Protein AF-A0AAP2GGK7-F1 (afdb_monomer_lite)

Organism: NCBI:txid2782352

Structure (mmCIF, N/CA/C/O backbone):
data_AF-A0AAP2GGK7-F1
#
_entry.id   AF-A0AAP2GGK7-F1
#
loop_
_atom_site.group_PDB
_atom_site.id
_atom_site.type_symbol
_atom_site.label_atom_id
_atom_site.label_alt_id
_atom_site.label_comp_id
_atom_site.label_asym_id
_atom_site.label_entity_id
_atom_site.label_seq_id
_atom_site.pdbx_PDB_ins_code
_atom_site.Cartn_x
_atom_site.Cartn_y
_atom_site.Cartn_z
_atom_site.occupancy
_atom_site.B_iso_or_equiv
_atom_site.auth_seq_id
_atom_site.auth_comp_id
_atom_site.auth_asym_id
_atom_site.auth_atom_id
_atom_site.pdbx_PDB_model_num
ATOM 1 N N . MET A 1 1 ? 57.249 21.581 -39.676 1.00 48.38 1 MET A N 1
ATOM 2 C CA . MET A 1 1 ? 56.566 21.758 -38.377 1.00 48.38 1 MET A CA 1
ATOM 3 C C . MET A 1 1 ? 56.405 23.247 -38.136 1.00 48.38 1 MET A C 1
ATOM 5 O O . MET A 1 1 ? 57.400 23.892 -37.862 1.00 48.38 1 MET A O 1
ATOM 9 N N . ASN A 1 2 ? 55.193 23.777 -38.315 1.00 37.97 2 ASN A N 1
ATOM 10 C CA . ASN A 1 2 ? 54.807 25.142 -37.947 1.00 37.97 2 ASN A CA 1
ATOM 11 C C . ASN A 1 2 ? 53.403 25.049 -37.342 1.00 37.97 2 ASN A C 1
ATOM 13 O O . ASN A 1 2 ? 52.454 24.696 -38.041 1.00 37.97 2 ASN A O 1
ATOM 17 N N . THR A 1 3 ? 53.295 25.295 -36.041 1.00 52.97 3 THR A N 1
ATOM 18 C CA . THR A 1 3 ? 52.049 25.296 -35.271 1.00 52.97 3 THR A CA 1
ATOM 19 C C . THR A 1 3 ? 51.427 26.689 -35.315 1.00 52.97 3 THR A C 1
ATOM 21 O O . THR A 1 3 ? 52.054 27.677 -34.940 1.00 52.97 3 THR A O 1
ATOM 24 N N . ARG A 1 4 ? 50.190 26.764 -35.815 1.00 52.09 4 ARG A N 1
ATOM 25 C CA . ARG A 1 4 ? 49.367 27.974 -35.901 1.00 52.09 4 ARG A CA 1
ATOM 26 C C . ARG A 1 4 ? 48.358 27.947 -34.754 1.00 52.09 4 ARG A C 1
ATOM 28 O O . ARG A 1 4 ? 47.559 27.022 -34.673 1.00 52.09 4 ARG A O 1
ATOM 35 N N . THR A 1 5 ? 48.421 28.947 -33.885 1.00 58.12 5 THR A N 1
ATOM 36 C CA . THR A 1 5 ? 47.517 29.136 -32.744 1.00 58.12 5 THR A CA 1
ATOM 37 C C . THR A 1 5 ? 46.362 30.044 -33.168 1.00 58.12 5 THR A C 1
ATOM 39 O O . THR A 1 5 ? 46.597 31.185 -33.569 1.00 58.12 5 THR A O 1
ATOM 42 N N . GLU A 1 6 ? 45.126 29.550 -33.107 1.00 53.59 6 GLU A N 1
ATOM 43 C CA . GLU A 1 6 ? 43.909 30.345 -33.313 1.00 53.59 6 GLU A CA 1
ATOM 44 C C . GLU A 1 6 ? 43.481 31.022 -32.000 1.00 53.59 6 GLU A C 1
ATOM 46 O O . GLU A 1 6 ? 43.546 30.425 -30.926 1.00 53.59 6 GLU A O 1
ATOM 51 N N . LYS A 1 7 ? 43.084 32.298 -32.085 1.00 57.41 7 LYS A N 1
ATOM 52 C CA . LYS A 1 7 ? 42.500 33.081 -30.984 1.00 57.41 7 LYS A CA 1
ATOM 53 C C . LYS A 1 7 ? 40.972 32.940 -30.998 1.00 57.41 7 LYS A C 1
ATOM 55 O O . LYS A 1 7 ? 40.408 32.903 -32.091 1.00 57.41 7 LYS A O 1
ATOM 60 N N . PRO A 1 8 ? 40.294 32.951 -29.837 1.00 53.72 8 PRO A N 1
ATOM 61 C CA . PRO A 1 8 ? 38.840 32.930 -29.789 1.00 53.72 8 PRO A CA 1
ATOM 62 C C . PRO A 1 8 ? 38.242 34.313 -30.088 1.00 53.72 8 PRO A C 1
ATOM 64 O O . PRO A 1 8 ? 38.804 35.351 -29.739 1.00 53.72 8 PRO A O 1
ATOM 67 N N . GLN A 1 9 ? 37.094 34.283 -30.759 1.00 54.03 9 GLN A N 1
ATOM 68 C CA . GLN A 1 9 ? 36.292 35.417 -31.202 1.00 54.03 9 GLN A CA 1
ATOM 69 C C . GLN A 1 9 ? 35.333 35.853 -30.081 1.00 54.03 9 GLN A C 1
ATOM 71 O O . GLN A 1 9 ? 34.510 35.060 -29.626 1.00 54.03 9 GLN A O 1
ATOM 76 N N . GLU A 1 10 ? 35.435 37.109 -29.640 1.00 41.94 10 GLU A N 1
ATOM 77 C CA . GLU A 1 10 ? 34.455 37.754 -28.757 1.00 41.94 10 GLU A CA 1
ATOM 78 C C . GLU A 1 10 ? 33.160 38.028 -29.531 1.00 41.94 10 GLU A C 1
ATOM 80 O O . GLU A 1 10 ? 33.185 38.598 -30.624 1.00 41.94 10 GLU A O 1
ATOM 85 N N . ASN A 1 11 ? 32.025 37.616 -28.965 1.00 44.66 11 ASN A N 1
ATOM 86 C CA . ASN A 1 11 ? 30.704 37.841 -29.537 1.00 44.66 11 ASN A CA 1
ATOM 87 C C . ASN A 1 11 ? 29.972 38.888 -28.684 1.00 44.66 11 ASN A C 1
ATOM 89 O O . ASN A 1 11 ? 29.585 38.624 -27.545 1.00 44.66 11 ASN A O 1
ATOM 93 N N . THR A 1 12 ? 29.836 40.095 -29.229 1.00 47.12 12 THR A N 1
ATOM 94 C CA . THR A 1 12 ? 29.178 41.242 -28.594 1.00 47.12 12 THR A CA 1
ATOM 95 C C . THR A 1 12 ? 27.679 41.190 -28.873 1.00 47.12 12 THR A C 1
ATOM 97 O O . THR A 1 12 ? 27.234 41.497 -29.978 1.00 47.12 12 THR A O 1
ATOM 100 N N . SER A 1 13 ? 26.884 40.826 -27.869 1.00 47.03 13 SER A N 1
ATOM 101 C CA . SER A 1 13 ? 25.420 40.838 -27.949 1.00 47.03 13 SER A CA 1
ATOM 102 C C . SER A 1 13 ? 24.880 42.255 -27.718 1.00 47.03 13 SER A C 1
ATOM 104 O O . SER A 1 13 ? 24.907 42.761 -26.598 1.00 47.03 13 SER A O 1
ATOM 106 N N . GLN A 1 14 ? 24.381 42.904 -28.773 1.00 38.88 14 GLN A N 1
ATOM 107 C CA . GLN A 1 14 ? 23.590 44.136 -28.682 1.00 38.88 14 GLN A CA 1
ATOM 108 C C . GLN A 1 14 ? 22.158 43.809 -28.227 1.00 38.88 14 GLN A C 1
ATOM 110 O O . GLN A 1 14 ? 21.456 43.048 -28.890 1.00 38.88 14 GLN A O 1
ATOM 115 N N . SER A 1 15 ? 21.700 44.402 -27.119 1.00 38.69 15 SER A N 1
ATOM 116 C CA . SER A 1 15 ? 20.289 44.372 -26.720 1.00 38.69 15 SER A CA 1
ATOM 117 C C . SER A 1 15 ? 19.518 45.474 -27.448 1.00 38.69 15 SER A C 1
ATOM 119 O O . SER A 1 15 ? 19.800 46.658 -27.259 1.00 38.69 15 SER A O 1
ATOM 121 N N . VAL A 1 16 ? 18.528 45.096 -28.253 1.00 37.84 16 VAL A N 1
ATOM 122 C CA . VAL A 1 16 ? 17.563 46.023 -28.855 1.00 37.84 16 VAL A CA 1
ATOM 123 C C . VAL A 1 16 ? 16.345 46.098 -27.936 1.00 37.84 16 VAL A C 1
ATOM 125 O O . VAL A 1 16 ? 15.611 45.123 -27.795 1.00 37.84 16 VAL A O 1
ATOM 128 N N . SER A 1 17 ? 16.134 47.245 -27.292 1.00 36.12 17 SER A N 1
ATOM 129 C CA . SER A 1 17 ? 14.899 47.563 -26.572 1.00 36.12 17 SER A CA 1
ATOM 130 C C . SER A 1 17 ? 13.823 48.006 -27.568 1.00 36.12 17 SER A C 1
ATOM 132 O O . SER A 1 17 ? 14.019 48.966 -28.314 1.00 36.12 17 SER A O 1
ATOM 134 N N . HIS A 1 18 ? 12.684 47.316 -27.593 1.00 36.16 18 HIS A N 1
ATOM 135 C CA . HIS A 1 18 ? 11.463 47.798 -28.238 1.00 36.16 18 HIS A CA 1
ATOM 136 C C . HIS A 1 18 ? 10.520 48.348 -27.169 1.00 36.16 18 HIS A C 1
ATOM 138 O O . HIS A 1 18 ? 9.895 47.588 -26.433 1.00 36.16 18 HIS A O 1
ATOM 144 N N . ASP A 1 19 ? 10.424 49.675 -27.108 1.00 39.72 19 ASP A N 1
ATOM 145 C CA . ASP A 1 19 ? 9.372 50.380 -26.383 1.00 39.72 19 ASP A CA 1
ATOM 146 C C . ASP A 1 19 ? 8.055 50.245 -27.157 1.00 39.72 19 ASP A C 1
ATOM 148 O O . ASP A 1 19 ? 7.877 50.823 -28.231 1.00 39.72 19 ASP A O 1
ATOM 152 N N . ILE A 1 20 ? 7.115 49.477 -26.605 1.00 41.31 20 ILE A N 1
ATOM 153 C CA . ILE A 1 20 ? 5.724 49.436 -27.065 1.00 41.31 20 ILE A CA 1
ATOM 154 C C . ILE A 1 20 ? 4.900 50.300 -26.110 1.00 41.31 20 ILE A C 1
ATOM 156 O O . ILE A 1 20 ? 4.559 49.895 -25.000 1.00 41.31 20 ILE A O 1
ATOM 160 N N . ALA A 1 21 ? 4.576 51.511 -26.561 1.00 42.09 21 ALA A N 1
ATOM 161 C CA . ALA A 1 21 ? 3.638 52.404 -25.898 1.00 42.09 21 ALA A CA 1
ATOM 162 C C . ALA A 1 21 ? 2.208 51.837 -25.980 1.00 42.09 21 ALA A C 1
ATOM 164 O O . ALA A 1 21 ? 1.629 51.723 -27.062 1.00 42.09 21 ALA A O 1
ATOM 165 N N . GLN A 1 22 ? 1.620 51.498 -24.829 1.00 39.00 22 GLN A N 1
ATOM 166 C CA . GLN A 1 22 ? 0.207 51.133 -24.723 1.00 39.00 22 GLN A CA 1
ATOM 167 C C . GLN A 1 22 ? -0.667 52.391 -24.657 1.00 39.00 22 GLN A C 1
ATOM 169 O O . GLN A 1 22 ? -0.681 53.127 -23.672 1.00 39.00 22 GLN A O 1
ATOM 174 N N . HIS A 1 23 ? -1.423 52.615 -25.729 1.00 37.25 23 HIS A N 1
ATOM 175 C CA . HIS A 1 23 ? -2.501 53.594 -25.794 1.00 37.25 23 HIS A CA 1
ATOM 176 C C . HIS A 1 23 ? -3.748 53.047 -25.081 1.00 37.25 23 HIS A C 1
ATOM 178 O O . HIS A 1 23 ? -4.313 52.033 -25.488 1.00 37.25 23 HIS A O 1
ATOM 184 N N . ALA A 1 24 ? -4.208 53.746 -24.043 1.00 46.22 24 ALA A N 1
ATOM 185 C CA . ALA A 1 24 ? -5.475 53.473 -23.376 1.00 46.22 24 ALA A CA 1
ATOM 186 C C . ALA A 1 24 ? -6.670 53.866 -24.267 1.00 46.22 24 ALA A C 1
ATOM 188 O O . ALA A 1 24 ? -6.770 55.007 -24.726 1.00 46.22 24 ALA A O 1
ATOM 189 N N . ARG A 1 25 ? -7.612 52.937 -24.469 1.00 39.88 25 ARG A N 1
ATOM 190 C CA . ARG A 1 25 ? -8.985 53.223 -24.911 1.00 39.88 25 ARG A CA 1
ATOM 191 C C . ARG A 1 25 ? -9.963 52.394 -24.088 1.00 39.88 25 ARG A C 1
ATOM 193 O O . ARG A 1 25 ? -9.798 51.188 -23.954 1.00 39.88 25 ARG A O 1
ATOM 200 N N . GLY A 1 26 ? -10.956 53.080 -23.527 1.00 51.97 26 GLY A N 1
ATOM 201 C CA . GLY A 1 26 ? -12.046 52.483 -22.769 1.00 51.97 26 GLY A CA 1
ATOM 202 C C . GLY A 1 26 ? -13.033 51.718 -23.650 1.00 51.97 26 GLY A C 1
ATOM 203 O O . GLY A 1 26 ? -13.250 52.076 -24.809 1.00 51.97 26 GLY A O 1
ATOM 204 N N . GLY A 1 27 ? -13.639 50.686 -23.063 1.00 44.75 27 GLY A N 1
ATOM 205 C CA . GLY A 1 27 ? -14.733 49.921 -23.653 1.00 44.75 27 GLY A CA 1
ATOM 206 C C . GLY A 1 27 ? -15.055 48.637 -22.878 1.00 44.75 27 GLY A C 1
ATOM 207 O O . GLY A 1 27 ? -14.272 47.700 -22.914 1.00 44.75 27 GLY A O 1
ATOM 208 N N . ASP A 1 28 ? -16.231 48.640 -22.244 1.00 39.59 28 ASP A N 1
ATOM 209 C CA . ASP A 1 28 ? -17.140 47.512 -21.947 1.00 39.59 28 ASP A CA 1
ATOM 210 C C . ASP A 1 28 ? -16.774 46.440 -20.872 1.00 39.59 28 ASP A C 1
ATOM 212 O O . ASP A 1 28 ? -15.864 45.630 -21.065 1.00 39.59 28 ASP A O 1
ATOM 216 N N . PRO A 1 29 ? -17.512 46.350 -19.738 1.00 49.84 29 PRO A N 1
ATOM 217 C CA . PRO A 1 29 ? -17.293 45.345 -18.700 1.00 49.84 29 PRO A CA 1
ATOM 218 C C . PRO A 1 29 ? -18.123 44.073 -18.955 1.00 49.84 29 PRO A C 1
ATOM 220 O O . PRO A 1 29 ? -19.153 43.864 -18.319 1.00 49.84 29 PRO A O 1
ATOM 223 N N . SER A 1 30 ? -17.694 43.184 -19.858 1.00 47.06 30 SER A N 1
ATOM 224 C CA . SER A 1 30 ? -18.300 41.833 -19.920 1.00 47.06 30 SER A CA 1
ATOM 225 C C . SER A 1 30 ? -17.422 40.682 -20.425 1.00 47.06 30 SER A C 1
ATOM 227 O O . SER A 1 30 ? -17.874 39.539 -20.429 1.00 47.06 30 SER A O 1
ATOM 229 N N . LEU A 1 31 ? -16.146 40.905 -20.747 1.00 46.09 31 LEU A N 1
ATOM 230 C CA . LEU A 1 31 ? -15.227 39.820 -21.113 1.00 46.09 31 LEU A CA 1
ATOM 231 C C . LEU A 1 31 ? -14.173 39.626 -20.019 1.00 46.09 31 LEU A C 1
ATOM 233 O O . LEU A 1 31 ? -13.065 40.153 -20.085 1.00 46.09 31 LEU A O 1
ATOM 237 N N . GLN A 1 32 ? -14.536 38.865 -18.982 1.00 49.66 32 GLN A N 1
ATOM 238 C CA . GLN A 1 32 ? -13.560 38.348 -18.024 1.00 49.66 32 GLN A CA 1
ATOM 239 C C . GLN A 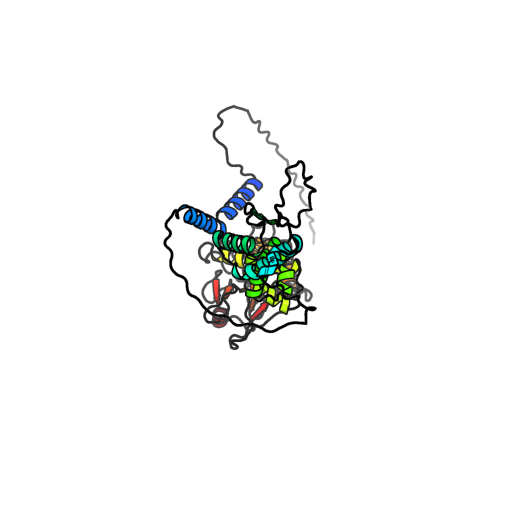1 32 ? -12.735 37.265 -18.720 1.00 49.66 32 GLN A C 1
ATOM 241 O O . GLN A 1 32 ? -13.171 36.121 -18.854 1.00 49.66 32 GLN A O 1
ATOM 246 N N . PHE A 1 33 ? -11.539 37.626 -19.184 1.00 52.88 33 PHE A N 1
ATOM 247 C CA . PHE A 1 33 ? -10.559 36.628 -19.591 1.00 52.88 33 PHE A CA 1
ATOM 248 C C . PHE A 1 33 ? -10.207 35.777 -18.364 1.00 52.88 33 PHE A C 1
ATOM 250 O O . PHE A 1 33 ? -9.889 36.335 -17.310 1.00 52.88 33 PHE A O 1
ATOM 257 N N . PRO A 1 34 ? -10.298 34.439 -18.454 1.00 63.09 34 PRO A N 1
ATOM 258 C CA . PRO A 1 34 ? -9.945 33.585 -17.337 1.00 63.09 34 PRO A CA 1
ATOM 259 C C . PRO A 1 34 ? -8.486 33.827 -16.964 1.00 63.09 34 PRO A C 1
ATOM 261 O O . PRO A 1 34 ? -7.611 33.767 -17.820 1.00 63.09 34 PRO A O 1
ATOM 264 N N . ASP A 1 35 ? -8.237 34.057 -15.678 1.00 64.06 35 ASP A N 1
ATOM 265 C CA . ASP A 1 35 ? -6.888 34.227 -15.148 1.00 64.06 35 ASP A CA 1
ATOM 266 C C . ASP A 1 35 ? -6.008 33.012 -15.512 1.00 64.06 35 ASP A C 1
ATOM 268 O O . ASP A 1 35 ? -6.339 31.877 -15.148 1.00 64.06 35 ASP A O 1
ATOM 272 N N . LEU A 1 36 ? -4.943 33.257 -16.284 1.00 73.62 36 LEU A N 1
ATOM 273 C CA . LEU A 1 36 ? -3.986 32.259 -16.775 1.00 73.62 36 LEU A CA 1
ATOM 274 C C . LEU A 1 36 ? -2.713 32.185 -15.918 1.00 73.62 36 LEU A C 1
ATOM 276 O O . LEU A 1 36 ? -1.764 31.499 -16.298 1.00 73.62 36 LEU A O 1
ATOM 280 N N . HIS A 1 37 ? -2.657 32.867 -14.771 1.00 81.75 37 HIS A N 1
ATOM 281 C CA . HIS A 1 37 ? -1.494 32.760 -13.896 1.00 81.75 37 HIS A CA 1
ATOM 282 C C . HIS A 1 37 ? -1.332 31.304 -13.404 1.00 81.75 37 HIS A C 1
ATOM 284 O O . HIS A 1 37 ? -2.328 30.661 -13.050 1.00 81.75 37 HIS A O 1
ATOM 290 N N . PRO A 1 38 ? -0.097 30.769 -13.324 1.00 53.91 38 PRO A N 1
ATOM 291 C CA . PRO A 1 38 ? 0.157 29.380 -12.922 1.00 53.91 38 PRO A CA 1
ATOM 292 C C . PRO A 1 38 ? -0.517 28.970 -11.601 1.00 53.91 38 PRO A C 1
ATOM 294 O O . PRO A 1 38 ? -1.006 27.848 -11.476 1.00 53.91 38 PRO A O 1
ATOM 297 N N . GLY A 1 39 ? -0.627 29.898 -10.642 1.00 65.31 39 GLY A N 1
ATOM 298 C CA . GLY A 1 39 ? -1.343 29.680 -9.380 1.00 65.31 39 GLY A CA 1
ATOM 299 C C . GLY A 1 39 ? -2.858 29.506 -9.546 1.00 65.31 39 GLY A C 1
ATOM 300 O O . GLY A 1 39 ? -3.441 28.608 -8.940 1.00 65.31 39 GLY A O 1
ATOM 301 N N . ALA A 1 40 ? -3.498 30.291 -10.418 1.00 63.53 40 ALA A N 1
ATOM 302 C CA . ALA A 1 40 ? -4.932 30.185 -10.701 1.00 63.53 40 ALA A CA 1
ATOM 303 C C . ALA A 1 40 ? -5.272 28.890 -11.462 1.00 63.53 40 ALA A C 1
ATOM 305 O O . ALA A 1 40 ? -6.311 28.270 -11.214 1.00 63.53 40 ALA A O 1
ATOM 306 N N . ILE A 1 41 ? -4.371 28.437 -12.342 1.00 61.59 41 ILE A N 1
ATOM 307 C CA . ILE A 1 41 ? -4.482 27.144 -13.034 1.00 61.59 41 ILE A CA 1
ATOM 308 C C . ILE A 1 41 ? -4.349 25.990 -12.031 1.00 61.59 41 ILE A C 1
ATOM 310 O O . ILE A 1 41 ? -5.179 25.077 -12.035 1.00 61.59 41 ILE A O 1
ATOM 314 N N . ALA A 1 42 ? -3.358 26.048 -11.134 1.00 51.00 42 ALA A N 1
ATOM 315 C CA . ALA A 1 42 ? -3.179 25.050 -10.084 1.00 51.00 42 ALA A CA 1
ATOM 316 C C . ALA A 1 42 ? -4.407 24.975 -9.164 1.00 51.00 42 ALA A C 1
ATOM 318 O O . ALA A 1 42 ? -4.930 23.888 -8.929 1.00 51.00 42 ALA A O 1
ATOM 319 N N . GLN A 1 43 ? -4.933 26.117 -8.715 1.00 67.25 43 GLN A N 1
ATOM 320 C CA . GLN A 1 43 ? -6.107 26.171 -7.843 1.00 67.25 43 GLN A CA 1
ATOM 321 C C . GLN A 1 43 ? -7.369 25.610 -8.516 1.00 67.25 43 GLN A C 1
ATOM 323 O O . GLN A 1 43 ? -8.079 24.808 -7.908 1.00 67.25 43 GLN A O 1
ATOM 328 N N . ARG A 1 44 ? -7.631 25.948 -9.788 1.00 75.56 44 ARG A N 1
ATOM 329 C CA . ARG A 1 44 ? -8.756 25.348 -10.534 1.00 75.56 44 ARG A CA 1
ATOM 330 C C . ARG A 1 44 ? -8.595 23.843 -10.691 1.00 75.56 44 ARG A C 1
ATOM 332 O O . ARG A 1 44 ? -9.582 23.120 -10.587 1.00 75.56 44 ARG A O 1
ATOM 339 N N . ARG A 1 45 ? -7.369 23.364 -10.910 1.00 63.03 45 ARG A N 1
ATOM 340 C CA . ARG A 1 45 ? -7.080 21.931 -11.031 1.00 63.03 45 ARG A CA 1
ATOM 341 C C . ARG A 1 45 ? -7.303 21.203 -9.704 1.00 63.03 45 ARG A C 1
ATOM 343 O O . ARG A 1 45 ? -7.957 20.166 -9.702 1.00 63.03 45 ARG A O 1
ATOM 350 N N . TRP A 1 46 ? -6.867 21.779 -8.583 1.00 70.31 46 TRP A N 1
ATOM 351 C CA . TRP A 1 46 ? -7.160 21.271 -7.237 1.00 70.31 46 TRP A CA 1
ATOM 352 C C . TRP A 1 46 ? -8.661 21.201 -6.957 1.00 70.31 46 TRP A C 1
ATOM 354 O O . TRP A 1 46 ? -9.160 20.178 -6.491 1.00 70.31 46 TRP A O 1
ATOM 364 N N . GLN A 1 47 ? -9.401 22.250 -7.307 1.00 61.34 47 GLN A N 1
ATOM 365 C CA . GLN A 1 47 ? -10.844 22.296 -7.089 1.00 61.34 47 GLN A CA 1
ATOM 366 C C . GLN A 1 47 ? -11.603 21.327 -8.009 1.00 61.34 47 GLN A C 1
ATOM 368 O O . GLN A 1 47 ? -12.571 20.702 -7.581 1.00 61.34 47 GLN A O 1
ATOM 373 N N . ALA A 1 48 ? -11.131 21.127 -9.242 1.00 68.50 48 ALA A N 1
ATOM 374 C CA . ALA A 1 48 ? -11.662 20.113 -10.148 1.00 68.50 48 ALA A CA 1
ATOM 375 C C . ALA A 1 48 ? -11.417 18.686 -9.628 1.00 68.50 48 ALA A C 1
ATOM 377 O O . ALA A 1 48 ? -12.336 17.876 -9.690 1.00 68.50 48 ALA A O 1
ATOM 378 N N . MET A 1 49 ? -10.236 18.395 -9.067 1.00 53.81 49 MET A N 1
ATOM 379 C CA . MET A 1 49 ? -9.915 17.091 -8.461 1.00 53.81 49 MET A CA 1
ATOM 380 C C . MET A 1 49 ? -10.735 16.819 -7.193 1.00 53.81 49 MET A C 1
ATOM 382 O O . MET A 1 49 ? -11.275 15.727 -7.022 1.00 53.81 49 MET A O 1
ATOM 386 N N . ALA A 1 50 ? -10.909 17.828 -6.335 1.00 54.28 50 ALA A N 1
ATOM 387 C CA . ALA A 1 50 ? -11.772 17.717 -5.159 1.00 54.28 50 ALA A CA 1
ATOM 388 C C . ALA A 1 50 ? -13.225 17.393 -5.555 1.00 54.28 50 ALA A C 1
ATOM 390 O O . ALA A 1 50 ? -13.853 16.509 -4.969 1.00 54.28 50 ALA A O 1
ATOM 391 N N . ASN A 1 51 ? -13.726 18.046 -6.610 1.00 61.91 51 ASN A N 1
ATOM 392 C CA . ASN A 1 51 ? -15.083 17.853 -7.122 1.00 61.91 51 ASN A CA 1
ATOM 393 C C . ASN A 1 51 ? -15.264 16.566 -7.952 1.00 61.91 51 ASN A C 1
ATOM 395 O O . ASN A 1 51 ? -16.393 16.097 -8.097 1.00 61.91 51 ASN A O 1
ATOM 399 N N . SER A 1 52 ? -14.193 15.997 -8.517 1.00 64.94 52 SER A N 1
ATOM 400 C CA . SER A 1 52 ? -14.253 14.789 -9.353 1.00 64.94 52 SER A CA 1
ATOM 401 C C . SER A 1 52 ? -13.988 13.489 -8.592 1.00 64.94 52 SER A C 1
ATOM 403 O O . SER A 1 52 ? -14.262 12.418 -9.148 1.00 64.94 52 SER A O 1
ATOM 405 N N . SER A 1 53 ? -13.513 13.579 -7.343 1.00 80.81 53 SER A N 1
ATOM 406 C CA . SER A 1 53 ? -13.222 12.425 -6.492 1.00 80.81 53 SER A CA 1
ATOM 407 C C . SER A 1 53 ? -14.437 11.502 -6.326 1.00 80.81 53 SER A C 1
ATOM 409 O O . SER A 1 53 ? -15.584 11.944 -6.192 1.00 80.81 53 SER A O 1
ATOM 411 N N . THR A 1 54 ? -14.185 10.192 -6.322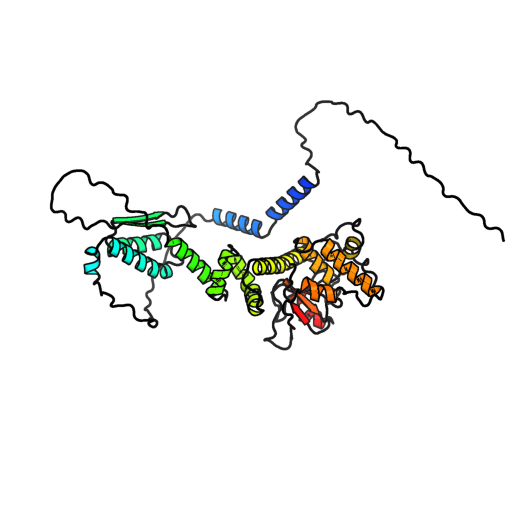 1.00 65.25 54 THR A N 1
ATOM 412 C CA . THR A 1 54 ? -15.208 9.146 -6.147 1.00 65.25 54 THR A CA 1
ATOM 413 C C . THR A 1 54 ? -16.000 9.354 -4.857 1.00 65.25 54 THR A C 1
ATOM 415 O O . THR A 1 54 ? -17.218 9.198 -4.847 1.00 65.25 54 THR A O 1
ATOM 418 N N . HIS A 1 55 ? -15.332 9.834 -3.807 1.00 53.12 55 HIS A N 1
ATOM 419 C CA . HIS A 1 55 ? -15.942 10.173 -2.527 1.00 53.12 55 HIS A CA 1
ATOM 420 C C . HIS A 1 55 ? -16.902 11.376 -2.621 1.00 53.12 55 HIS A C 1
ATOM 422 O O . HIS A 1 55 ? -18.019 11.304 -2.113 1.00 53.12 55 HIS A O 1
ATOM 428 N N . ALA A 1 56 ? -16.546 12.452 -3.339 1.00 59.62 56 ALA A N 1
ATOM 429 C CA . ALA A 1 56 ? -17.451 13.587 -3.570 1.00 59.62 56 ALA A CA 1
ATOM 430 C C . ALA A 1 56 ? -18.679 13.194 -4.411 1.00 59.62 56 ALA A C 1
ATOM 432 O O . ALA A 1 56 ? -19.790 13.666 -4.156 1.00 59.62 56 ALA A O 1
ATOM 433 N N . LYS A 1 57 ? -18.506 12.282 -5.377 1.00 66.81 57 LYS A N 1
ATOM 434 C CA . LYS A 1 57 ? -19.612 11.714 -6.165 1.00 66.81 57 LYS A CA 1
ATOM 435 C C . LYS A 1 57 ? -20.521 10.815 -5.321 1.00 66.81 57 LYS A C 1
ATOM 437 O O . LYS A 1 57 ? -21.736 10.922 -5.448 1.00 66.81 57 LYS A O 1
ATOM 442 N N . GLN A 1 58 ? -19.961 9.992 -4.433 1.00 63.56 58 GLN A N 1
ATOM 443 C CA . GLN A 1 58 ? -20.720 9.158 -3.492 1.00 63.56 58 GLN A CA 1
ATOM 444 C C . GLN A 1 58 ? -21.489 10.002 -2.469 1.00 63.56 58 GLN A C 1
ATOM 446 O O . GLN A 1 58 ? -22.666 9.748 -2.239 1.00 63.56 58 GLN A O 1
ATOM 451 N N . LEU A 1 59 ? -20.877 11.055 -1.919 1.00 61.91 59 LEU A N 1
ATOM 452 C CA . LEU A 1 59 ? -21.541 12.012 -1.025 1.00 61.91 59 LEU A CA 1
ATOM 453 C C . LEU A 1 59 ? -22.677 12.762 -1.722 1.00 61.91 59 LEU A C 1
ATOM 455 O O . LEU A 1 59 ? -23.738 12.955 -1.131 1.00 61.91 59 LEU A O 1
ATOM 459 N N . LYS A 1 60 ? -22.483 13.158 -2.985 1.00 70.62 60 LYS A N 1
ATOM 460 C CA . LYS A 1 60 ? -23.543 13.770 -3.793 1.00 70.62 60 LYS A CA 1
ATOM 461 C C . LYS A 1 60 ? -24.679 12.780 -4.062 1.00 70.62 60 LYS A C 1
ATOM 463 O O . LYS A 1 60 ? -25.829 13.126 -3.828 1.00 70.62 60 LYS A O 1
ATOM 468 N N . ALA A 1 61 ? -24.362 11.542 -4.441 1.00 64.25 61 ALA A N 1
ATOM 469 C CA . ALA A 1 61 ? -25.355 10.490 -4.651 1.00 64.25 61 ALA A CA 1
ATOM 470 C C . ALA A 1 61 ? -26.135 10.161 -3.366 1.00 64.25 61 ALA A C 1
ATOM 472 O O . ALA A 1 61 ? -27.353 10.054 -3.412 1.00 64.25 61 ALA A O 1
ATOM 473 N N . LEU A 1 62 ? -25.466 10.076 -2.211 1.00 60.41 62 LEU A N 1
ATOM 474 C CA . LEU A 1 62 ? -26.108 9.871 -0.907 1.00 60.41 62 LEU A CA 1
ATOM 475 C C . LEU A 1 62 ? -27.003 11.051 -0.515 1.00 60.41 62 LEU A C 1
ATOM 477 O O . LEU A 1 62 ? -28.096 10.838 0.003 1.00 60.41 62 LEU A O 1
ATOM 481 N N . ARG A 1 63 ? -26.575 12.287 -0.796 1.00 62.09 63 ARG A N 1
ATOM 482 C CA . ARG A 1 63 ? -27.384 13.493 -0.575 1.00 62.09 63 ARG A CA 1
ATOM 483 C C . ARG A 1 63 ? -28.628 13.507 -1.463 1.00 62.09 63 ARG A C 1
ATOM 485 O O . ARG A 1 63 ? -29.713 13.815 -0.979 1.00 62.09 63 ARG A O 1
ATOM 492 N N . ASP A 1 64 ? -28.483 13.137 -2.730 1.00 62.75 64 ASP A N 1
ATOM 493 C CA . ASP A 1 64 ? -29.591 13.062 -3.681 1.00 62.75 64 ASP A CA 1
ATOM 494 C C . ASP A 1 64 ? -30.572 11.933 -3.307 1.00 62.75 64 ASP A C 1
ATOM 496 O O . ASP A 1 64 ? -31.783 12.108 -3.426 1.00 62.75 64 ASP A O 1
ATOM 500 N N . LEU A 1 65 ? -30.072 10.819 -2.758 1.00 54.44 65 LEU A N 1
ATOM 501 C CA . LEU A 1 65 ? -30.881 9.689 -2.282 1.00 54.44 65 LEU A CA 1
ATOM 502 C C . LEU A 1 65 ? -31.610 10.000 -0.962 1.00 54.44 65 LEU A C 1
ATOM 504 O O . LEU A 1 65 ? -32.759 9.599 -0.781 1.00 54.44 65 LEU A O 1
ATOM 508 N N . ALA A 1 66 ? -30.976 10.762 -0.065 1.00 52.81 66 ALA A N 1
ATOM 509 C CA . ALA A 1 66 ? -31.585 11.250 1.172 1.00 52.81 66 ALA A CA 1
ATOM 510 C C . ALA A 1 66 ? -32.711 12.263 0.901 1.00 52.81 66 ALA A C 1
ATOM 512 O O . ALA A 1 66 ? -33.739 12.232 1.571 1.00 52.81 66 ALA A O 1
ATOM 513 N N . ASN A 1 67 ? -32.568 13.100 -0.130 1.00 52.75 67 ASN A N 1
ATOM 514 C CA . ASN A 1 67 ? -33.603 14.055 -0.538 1.00 52.75 67 ASN A CA 1
ATOM 515 C C . ASN A 1 67 ? -34.822 13.393 -1.215 1.00 52.75 67 ASN A C 1
ATOM 517 O O . ASN A 1 67 ? -35.864 14.031 -1.341 1.00 52.75 67 ASN A O 1
ATOM 521 N N . GLN A 1 68 ? -34.710 12.133 -1.655 1.00 59.66 68 GLN A N 1
ATOM 522 C CA . GLN A 1 68 ? -35.784 11.407 -2.350 1.00 59.66 68 GLN A CA 1
ATOM 523 C C . GLN A 1 68 ? -36.679 10.563 -1.428 1.00 59.66 68 GLN A C 1
ATOM 525 O O . GLN A 1 68 ? -37.728 10.098 -1.873 1.00 59.66 68 GLN A O 1
ATOM 530 N N . ARG A 1 69 ? -36.319 10.356 -0.154 1.00 46.88 69 ARG A N 1
ATOM 531 C CA . ARG A 1 69 ? -37.110 9.528 0.774 1.00 46.88 69 ARG A CA 1
ATOM 532 C C . ARG A 1 69 ? -37.847 10.371 1.813 1.00 46.88 69 ARG A C 1
ATOM 534 O O . ARG A 1 69 ? -37.391 10.523 2.940 1.00 46.88 69 ARG A O 1
ATOM 541 N N . SER A 1 70 ? -39.042 10.823 1.440 1.00 36.88 70 SER A N 1
ATOM 542 C CA . SER A 1 70 ? -40.065 11.325 2.364 1.00 36.88 70 SER A CA 1
ATOM 543 C C . SER A 1 70 ? -41.213 10.305 2.471 1.00 36.88 70 SER A C 1
ATOM 545 O O . SER A 1 70 ? -41.958 10.125 1.516 1.00 36.88 70 SER A O 1
ATOM 547 N N . PHE A 1 71 ? -41.323 9.673 3.650 1.00 37.59 71 PHE A N 1
ATOM 548 C CA . PHE A 1 71 ? -42.438 8.896 4.245 1.00 37.59 71 PHE A CA 1
ATOM 549 C C . PHE A 1 71 ? -42.996 7.620 3.565 1.00 37.59 71 PHE A C 1
ATOM 551 O O . PHE A 1 71 ? -43.656 7.668 2.536 1.00 37.59 71 PHE A O 1
ATOM 558 N N . SER A 1 72 ? -42.918 6.479 4.269 1.00 31.44 72 SER A N 1
ATOM 559 C CA . SER A 1 72 ? -44.053 5.903 5.029 1.00 31.44 72 SER A CA 1
ATOM 560 C C . SER A 1 72 ? -43.574 4.744 5.924 1.00 31.44 72 SER A C 1
ATOM 562 O O . SER A 1 72 ? -42.691 3.978 5.544 1.00 31.44 72 SER A O 1
ATOM 564 N N . VAL A 1 73 ? -44.119 4.671 7.141 1.00 34.22 73 VAL A N 1
ATOM 565 C CA . VAL A 1 73 ? -43.772 3.715 8.205 1.00 34.22 73 VAL A CA 1
ATOM 566 C C . VAL A 1 73 ? -44.905 2.701 8.356 1.00 34.22 73 VAL A C 1
ATOM 568 O O . VAL A 1 73 ? -46.076 3.077 8.378 1.00 34.22 73 VAL A O 1
ATOM 571 N N . THR A 1 74 ? -44.573 1.422 8.525 1.00 31.39 74 THR A N 1
ATOM 572 C CA . THR A 1 74 ? -45.454 0.425 9.160 1.00 31.39 74 THR A CA 1
ATOM 573 C C . THR A 1 74 ? -44.580 -0.583 9.926 1.00 31.39 74 THR A C 1
ATOM 575 O O . THR A 1 74 ? -43.591 -1.042 9.353 1.00 31.39 74 THR A O 1
ATOM 578 N N . PRO A 1 75 ? -44.875 -0.908 11.201 1.00 42.69 75 PRO A N 1
ATOM 579 C CA . PRO A 1 75 ? -44.014 -1.749 12.037 1.00 42.69 75 PRO A CA 1
ATOM 580 C C . PRO A 1 75 ? -44.429 -3.228 11.993 1.00 42.69 75 PRO A C 1
ATOM 582 O O . PRO A 1 75 ? -45.587 -3.528 11.685 1.00 42.69 75 PRO A O 1
ATOM 585 N N . PRO A 1 76 ? -43.531 -4.156 12.380 1.00 35.69 76 PRO A N 1
ATOM 586 C CA . PRO A 1 76 ? -44.016 -5.225 13.257 1.00 35.69 76 PRO A CA 1
ATOM 587 C C . PRO A 1 76 ? -43.038 -5.754 14.335 1.00 35.69 76 PRO A C 1
ATOM 589 O O . PRO A 1 76 ? -41.857 -5.960 14.089 1.00 35.69 76 PRO A O 1
ATOM 592 N N . VAL A 1 77 ? -43.664 -6.085 15.476 1.00 28.94 77 VAL A N 1
ATOM 593 C CA . VAL A 1 77 ? -43.577 -7.333 16.275 1.00 28.94 77 VAL A CA 1
ATOM 594 C C . VAL A 1 77 ? -42.337 -7.611 17.149 1.00 28.94 77 VAL A C 1
ATOM 596 O O . VAL A 1 77 ? -41.207 -7.722 16.691 1.00 28.94 77 VAL A O 1
ATOM 599 N N . GLN A 1 78 ? -42.631 -7.806 18.443 1.00 33.94 78 GLN A N 1
ATOM 600 C CA . GLN A 1 78 ? -41.758 -8.254 19.533 1.00 33.94 78 GLN A CA 1
ATOM 601 C C . GLN A 1 78 ? -41.478 -9.768 19.482 1.00 33.94 78 GLN A C 1
ATOM 603 O O . GLN A 1 78 ? -42.371 -10.551 19.157 1.00 33.94 78 GLN A O 1
ATOM 608 N N . MET A 1 79 ? -40.284 -10.179 19.926 1.00 31.28 79 MET A N 1
ATOM 609 C CA . MET A 1 79 ? -40.025 -11.518 20.470 1.00 31.28 79 MET A CA 1
ATOM 610 C C . MET A 1 79 ? -39.178 -11.426 21.746 1.00 31.28 79 MET A C 1
ATOM 612 O O . MET A 1 79 ? -38.191 -10.693 21.792 1.00 31.28 79 MET A O 1
ATOM 616 N N . GLU A 1 80 ? -39.599 -12.181 22.763 1.00 36.28 80 GLU A N 1
ATOM 617 C CA . GLU A 1 80 ? -38.880 -12.476 24.006 1.00 36.28 80 GLU A CA 1
ATOM 618 C C . GLU A 1 80 ? -37.746 -13.487 23.779 1.00 36.28 80 GLU A C 1
ATOM 620 O O . GLU A 1 80 ? -37.844 -14.369 22.924 1.00 36.28 80 GLU A O 1
ATOM 625 N N . GLY A 1 81 ? -36.696 -13.402 24.600 1.00 30.61 81 GLY A N 1
ATOM 626 C CA . GLY A 1 81 ? -35.648 -14.415 24.682 1.00 30.61 81 GLY A CA 1
ATOM 627 C C . GLY A 1 81 ? -34.751 -14.225 25.906 1.00 30.61 81 GLY A C 1
ATOM 628 O O . GLY A 1 81 ? -34.159 -13.166 26.092 1.00 30.61 81 GLY A O 1
ATOM 629 N N . GLU A 1 82 ? -34.708 -15.267 26.733 1.00 28.81 82 GLU A N 1
ATOM 630 C CA . GLU A 1 82 ? -34.072 -15.396 28.047 1.00 28.81 82 GLU A CA 1
ATOM 631 C C . GLU A 1 82 ? -32.531 -15.347 28.039 1.00 28.81 82 GLU A C 1
ATOM 633 O O . GLU A 1 82 ? -31.868 -15.435 27.006 1.00 28.81 82 GLU A O 1
ATOM 638 N N . GLY A 1 83 ? -31.965 -15.175 29.238 1.00 30.98 83 GLY A N 1
ATOM 639 C CA . GLY A 1 83 ? -30.579 -14.780 29.475 1.00 30.98 83 GLY A CA 1
ATOM 640 C C . GLY A 1 83 ? -29.576 -15.893 29.785 1.00 30.98 83 GLY A C 1
ATOM 641 O O . GLY A 1 83 ? -29.917 -17.037 30.067 1.00 30.98 83 GLY A O 1
ATOM 642 N N . VAL A 1 84 ? -28.302 -15.487 29.791 1.00 31.17 84 VAL A N 1
ATOM 643 C CA . VAL A 1 84 ? -27.146 -16.255 30.277 1.00 31.17 84 VAL A CA 1
ATOM 644 C C . VAL A 1 84 ? -26.204 -15.294 31.018 1.00 31.17 84 VAL A C 1
ATOM 646 O O . VAL A 1 84 ? -25.844 -14.242 30.489 1.00 31.17 84 VAL A O 1
ATOM 649 N N . SER A 1 85 ? -25.820 -15.640 32.250 1.00 34.31 85 SER A N 1
ATOM 650 C CA . SER A 1 85 ? -24.876 -14.885 33.096 1.00 34.31 85 SER A CA 1
ATOM 651 C C . SER A 1 85 ? -23.412 -15.259 32.830 1.00 34.31 85 SER A C 1
ATOM 653 O O . SER A 1 85 ? -23.128 -16.444 32.647 1.00 34.31 85 SER A O 1
ATOM 655 N N . PRO A 1 86 ? -22.466 -14.304 32.949 1.00 34.44 86 PRO A N 1
ATOM 656 C CA . PRO A 1 86 ? -21.058 -14.611 33.165 1.00 34.44 86 PRO A CA 1
ATOM 657 C C . PRO A 1 86 ? -20.501 -14.148 34.529 1.00 34.44 86 PRO A C 1
ATOM 659 O O . PRO A 1 86 ? -21.008 -13.255 35.203 1.00 34.44 86 PRO A O 1
ATOM 662 N N . THR A 1 87 ? -19.424 -14.849 34.864 1.00 31.73 87 THR A N 1
ATOM 663 C CA . THR A 1 87 ? -18.598 -15.036 36.064 1.00 31.73 87 THR A CA 1
ATOM 664 C C . THR A 1 87 ? -18.078 -13.782 36.792 1.00 31.73 87 THR A C 1
ATOM 666 O O . THR A 1 87 ? -17.712 -12.786 36.174 1.00 31.73 87 THR A O 1
ATOM 669 N N . GLN A 1 88 ? -17.991 -13.886 38.127 1.00 33.28 88 GLN A N 1
ATOM 670 C CA . GLN A 1 88 ? -17.570 -12.853 39.085 1.00 33.28 88 GLN A CA 1
ATOM 671 C C . GLN A 1 88 ? -16.060 -12.546 39.067 1.00 33.28 88 GLN A C 1
ATOM 673 O O . GLN A 1 88 ? -15.224 -13.447 39.132 1.00 33.28 88 GLN A O 1
ATOM 678 N N . GLY A 1 89 ? -15.744 -11.246 39.047 1.00 38.16 89 GLY A N 1
ATOM 679 C CA . GLY A 1 89 ? -14.462 -10.6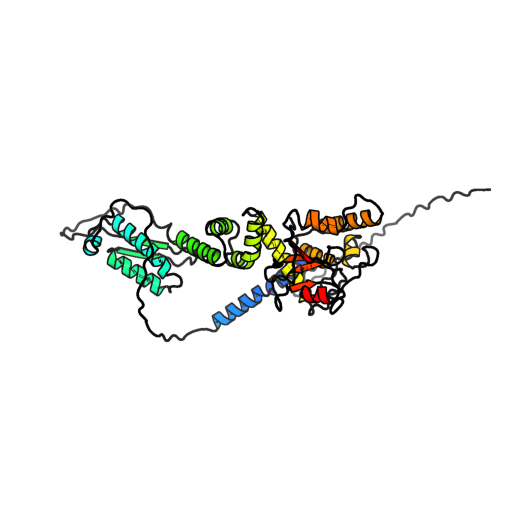60 39.452 1.00 38.16 89 GLY A CA 1
ATOM 680 C C . GLY A 1 89 ? -14.418 -10.329 40.958 1.00 38.16 89 GLY A C 1
ATOM 681 O O . GLY A 1 89 ? -15.319 -10.730 41.692 1.00 38.16 89 GLY A O 1
ATOM 682 N N . PRO A 1 90 ? -13.368 -9.631 41.430 1.00 38.72 90 PRO A N 1
ATOM 683 C CA . PRO A 1 90 ? -12.976 -9.584 42.839 1.00 38.72 90 PRO A CA 1
ATOM 684 C C . PRO A 1 90 ? -13.984 -8.853 43.735 1.00 38.72 90 PRO A C 1
ATOM 686 O O . PRO A 1 90 ? -14.591 -7.865 43.327 1.00 38.72 90 PRO A O 1
ATOM 689 N N . ASP A 1 91 ? -14.102 -9.372 44.958 1.00 37.75 91 ASP A N 1
ATOM 690 C CA . ASP A 1 91 ? -15.136 -9.102 45.961 1.00 37.75 91 ASP A CA 1
ATOM 691 C C . ASP A 1 91 ? -15.273 -7.601 46.307 1.00 37.75 91 ASP A C 1
ATOM 693 O O . ASP A 1 91 ? -14.380 -7.024 46.942 1.00 37.75 91 ASP A O 1
ATOM 697 N N . PRO A 1 92 ? -16.357 -6.931 45.871 1.00 45.44 92 PRO A N 1
ATOM 698 C CA . PRO A 1 92 ? -16.680 -5.593 46.335 1.00 45.44 92 PRO A CA 1
ATOM 699 C C . PRO A 1 92 ? -17.141 -5.685 47.794 1.00 45.44 92 PRO A C 1
ATOM 701 O O . PRO A 1 92 ? -17.916 -6.567 48.153 1.00 45.44 92 PRO A O 1
ATOM 704 N N . GLY A 1 93 ? -16.672 -4.766 48.644 1.00 45.19 93 GLY A N 1
ATOM 705 C CA . GLY A 1 93 ? -17.130 -4.667 50.035 1.00 45.19 93 GLY A CA 1
ATOM 706 C C . GLY A 1 93 ? -18.664 -4.692 50.142 1.00 45.19 93 GLY A C 1
ATOM 707 O O . GLY A 1 93 ? -19.339 -4.371 49.163 1.00 45.19 93 GLY A O 1
ATOM 708 N N . PRO A 1 94 ? -19.216 -5.068 51.311 1.00 45.03 94 PRO A N 1
ATOM 709 C CA . PRO A 1 94 ? -20.598 -5.516 51.464 1.00 45.03 94 PRO A CA 1
ATOM 710 C C . PRO A 1 94 ? -21.572 -4.588 50.738 1.00 45.03 94 PRO A C 1
ATOM 712 O O . PRO A 1 94 ? -21.828 -3.465 51.174 1.00 45.03 94 PRO A O 1
ATOM 715 N N . THR A 1 95 ? -22.089 -5.061 49.604 1.00 55.84 95 THR A N 1
ATOM 716 C CA . THR A 1 95 ? -23.144 -4.381 48.863 1.00 55.84 95 THR A CA 1
ATOM 717 C C . THR A 1 95 ? -24.383 -4.378 49.738 1.00 55.84 95 THR A C 1
ATOM 719 O O . THR A 1 95 ? -24.997 -5.415 49.983 1.00 55.84 95 THR A O 1
ATOM 722 N N . GLU A 1 96 ? -24.719 -3.199 50.248 1.00 74.81 96 GLU A N 1
ATOM 723 C CA . GLU A 1 96 ? -25.992 -2.925 50.892 1.00 74.81 96 GLU A CA 1
ATOM 724 C C . GLU A 1 96 ? -27.095 -3.260 49.874 1.00 74.81 96 GLU A C 1
ATOM 726 O O . GLU A 1 96 ? -27.259 -2.560 48.873 1.00 74.81 96 GLU A O 1
ATOM 731 N N . ASN A 1 97 ? -27.791 -4.384 50.071 1.00 81.75 97 ASN A N 1
ATOM 732 C CA . ASN A 1 97 ? -28.926 -4.778 49.240 1.00 81.75 97 ASN A CA 1
ATOM 733 C C . ASN A 1 97 ? -30.082 -3.823 49.540 1.00 81.75 97 ASN A C 1
ATOM 735 O O . ASN A 1 97 ? -30.892 -4.066 50.432 1.00 81.75 97 ASN A O 1
ATOM 739 N N . ILE A 1 98 ? -30.118 -2.706 48.821 1.00 87.19 98 ILE A N 1
ATOM 740 C CA . ILE A 1 98 ? -31.222 -1.755 48.878 1.00 87.19 98 ILE A CA 1
ATOM 741 C C . ILE A 1 98 ? -32.380 -2.368 48.091 1.00 87.19 98 ILE A C 1
ATOM 743 O O . ILE A 1 98 ? -32.270 -2.570 46.880 1.00 87.19 98 ILE A O 1
ATOM 747 N N . GLU A 1 99 ? -33.485 -2.674 48.768 1.00 90.94 99 GLU A N 1
ATOM 748 C CA . GLU A 1 99 ? -34.694 -3.131 48.089 1.00 90.94 99 GLU A CA 1
ATOM 749 C C . GLU A 1 99 ? -35.266 -2.004 47.214 1.00 90.94 99 GLU A C 1
ATOM 751 O O . GLU A 1 99 ? -35.222 -0.827 47.571 1.00 90.94 99 GLU A O 1
ATOM 756 N N . GLU A 1 100 ? -35.840 -2.350 46.060 1.00 87.56 100 GLU A N 1
ATOM 757 C CA . GLU A 1 100 ? -36.325 -1.368 45.076 1.00 87.56 100 GLU A CA 1
ATOM 758 C C . GLU A 1 100 ? -37.365 -0.394 45.663 1.00 87.56 100 GLU A C 1
ATOM 760 O O . GLU A 1 100 ? -37.394 0.785 45.314 1.00 87.56 100 GLU A O 1
ATOM 765 N N . LYS A 1 101 ? -38.148 -0.856 46.646 1.00 88.88 101 LYS A N 1
ATOM 766 C CA . LYS A 1 101 ? -39.131 -0.049 47.386 1.00 88.88 101 LYS A CA 1
ATOM 767 C C . LYS A 1 101 ? -38.507 1.060 48.248 1.00 88.88 101 LYS A C 1
ATOM 769 O O . LYS A 1 101 ? -39.185 2.036 48.562 1.00 88.88 101 LYS A O 1
ATOM 774 N N . ASP A 1 102 ? -37.237 0.917 48.623 1.00 91.81 102 ASP A N 1
ATOM 775 C CA . ASP A 1 102 ? -36.522 1.861 49.484 1.00 91.81 102 ASP A CA 1
ATOM 776 C C . ASP A 1 102 ? -35.785 2.934 48.674 1.00 91.81 102 ASP A C 1
ATOM 778 O O . ASP A 1 102 ? -35.420 3.980 49.218 1.00 91.81 102 ASP A O 1
ATOM 782 N N . ILE A 1 103 ? -35.623 2.724 47.360 1.00 88.44 103 ILE A N 1
ATOM 783 C CA . ILE A 1 103 ? -34.940 3.654 46.453 1.00 88.44 103 ILE A CA 1
ATOM 784 C C . ILE A 1 103 ? -35.503 5.080 46.553 1.00 88.44 103 ILE A C 1
ATOM 786 O O . ILE A 1 103 ? -34.687 5.990 46.692 1.00 88.44 103 ILE A O 1
ATOM 790 N N . PRO A 1 104 ? -36.831 5.337 46.552 1.00 87.38 104 PRO A N 1
ATOM 791 C CA . PRO A 1 104 ? -37.369 6.699 46.635 1.00 87.38 104 PRO A CA 1
ATOM 792 C C . PRO A 1 104 ? -37.011 7.445 47.930 1.00 87.38 104 PRO A C 1
ATOM 794 O O . PRO A 1 104 ? -36.965 8.677 47.931 1.00 87.38 104 PRO A O 1
ATOM 797 N N . ASN A 1 105 ? -36.729 6.713 49.013 1.00 86.88 105 ASN A N 1
ATOM 798 C CA . ASN A 1 105 ? -36.389 7.273 50.323 1.00 86.88 105 A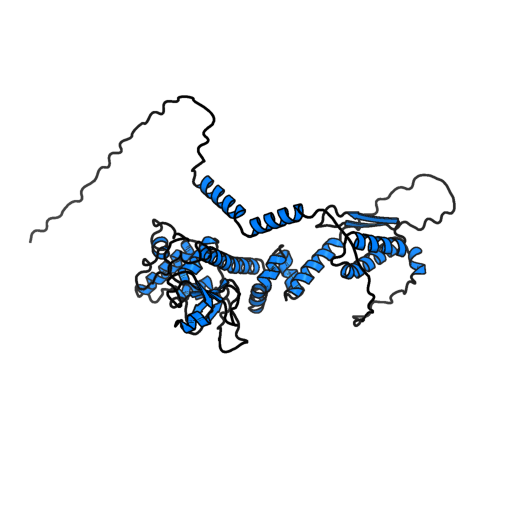SN A CA 1
ATOM 799 C C . ASN A 1 105 ? -34.897 7.609 50.461 1.00 86.88 105 ASN A C 1
ATOM 801 O O . ASN A 1 105 ? -34.488 8.231 51.443 1.00 86.88 105 ASN A O 1
ATOM 805 N N . LEU A 1 106 ? -34.072 7.226 49.483 1.00 87.75 106 LEU A N 1
ATOM 806 C CA . LEU A 1 106 ? -32.652 7.542 49.493 1.00 87.75 106 LEU A CA 1
ATOM 807 C C . LEU A 1 106 ? -32.395 9.046 49.273 1.00 87.75 106 LEU A C 1
ATOM 809 O O . LEU A 1 106 ? -33.148 9.730 48.560 1.00 87.75 106 LEU A O 1
ATOM 813 N N . PRO A 1 107 ? -31.270 9.568 49.799 1.00 87.56 107 PRO A N 1
ATOM 814 C CA . PRO A 1 107 ? -30.818 10.918 49.496 1.00 87.56 107 PRO A CA 1
ATOM 815 C C . PRO A 1 107 ? -30.757 11.173 47.977 1.00 87.56 107 PRO A C 1
ATOM 817 O O . PRO A 1 107 ? -30.328 10.285 47.233 1.00 87.56 107 PRO A O 1
ATOM 820 N N . PRO A 1 108 ? -31.133 12.376 47.495 1.00 80.19 108 PRO A N 1
ATOM 821 C CA . PRO A 1 108 ? -31.153 12.706 46.066 1.00 80.19 108 PRO A CA 1
ATOM 822 C C . PRO A 1 108 ? -29.861 12.363 45.313 1.00 80.19 108 PRO A C 1
ATOM 824 O O . PRO A 1 108 ? -29.924 11.880 44.187 1.00 80.19 108 PRO A O 1
ATOM 827 N N . GLU A 1 109 ? -28.698 12.563 45.936 1.00 77.12 109 GLU A N 1
ATOM 828 C CA . GLU A 1 109 ? -27.403 12.262 45.314 1.00 77.12 109 GLU A CA 1
ATOM 829 C C . GLU A 1 109 ? -27.179 10.756 45.120 1.00 77.12 109 GLU A C 1
ATOM 831 O O . GLU A 1 109 ? -26.759 10.347 44.041 1.00 77.12 109 GLU A O 1
ATOM 836 N N . LYS A 1 110 ? -27.573 9.915 46.089 1.00 82.81 110 LYS A N 1
ATOM 837 C CA . LYS A 1 110 ? -27.479 8.448 45.961 1.00 82.81 110 LYS A CA 1
ATOM 838 C C . LYS A 1 110 ? -28.432 7.932 44.873 1.00 82.81 110 LYS A C 1
ATOM 840 O O . LYS A 1 110 ? -28.060 7.061 44.095 1.00 82.81 110 LYS A O 1
ATOM 845 N N . ARG A 1 111 ? -29.625 8.533 44.730 1.00 85.75 111 ARG A N 1
ATOM 846 C CA . ARG A 1 111 ? -30.566 8.214 43.633 1.00 85.75 111 ARG A CA 1
ATOM 847 C C . ARG A 1 111 ? -30.015 8.594 42.258 1.00 85.75 111 ARG A C 1
ATOM 849 O O . ARG A 1 111 ? -30.127 7.801 41.329 1.00 85.75 111 ARG A O 1
ATOM 856 N N . LYS A 1 112 ? -29.392 9.772 42.123 1.00 78.50 112 LYS A N 1
ATOM 857 C CA . LYS A 1 112 ? -28.727 10.192 40.873 1.00 78.50 112 LYS A CA 1
ATOM 858 C C . LYS A 1 112 ? -27.567 9.270 40.508 1.00 78.50 112 LYS A C 1
ATOM 860 O O . LYS A 1 112 ? -27.442 8.900 39.346 1.00 78.50 112 LYS A O 1
ATOM 865 N N . GLU A 1 113 ? -26.735 8.912 41.482 1.00 80.25 113 GLU A N 1
ATOM 866 C CA . GLU A 1 113 ? -25.598 8.013 41.282 1.00 80.25 113 GLU A CA 1
ATOM 867 C C . GLU A 1 113 ? -26.063 6.632 40.803 1.00 80.25 113 GLU A C 1
ATOM 869 O O . GLU A 1 113 ? -25.585 6.138 39.782 1.00 80.25 113 GLU A O 1
ATOM 874 N N . MET A 1 114 ? -27.059 6.047 41.477 1.00 85.69 114 MET A N 1
ATOM 875 C CA . MET A 1 114 ? -27.634 4.763 41.072 1.00 85.69 114 MET A CA 1
ATOM 876 C C . MET A 1 114 ? -28.278 4.837 39.680 1.00 85.69 114 MET A C 1
ATOM 878 O O . MET A 1 114 ? -28.019 3.963 38.856 1.00 85.69 114 MET A O 1
ATOM 882 N N . ALA A 1 115 ? -29.033 5.900 39.379 1.00 83.69 115 ALA A N 1
ATOM 883 C CA . ALA A 1 115 ? -29.608 6.119 38.051 1.00 83.69 115 ALA A CA 1
ATOM 884 C C . ALA A 1 115 ? -28.536 6.261 36.960 1.00 83.69 115 ALA A C 1
ATOM 886 O O . ALA A 1 115 ? -28.698 5.727 35.866 1.00 83.69 115 ALA A O 1
ATOM 887 N N . GLY A 1 116 ? -27.427 6.949 37.250 1.00 77.50 116 GLY A N 1
ATOM 888 C CA . GLY A 1 116 ? -26.294 7.079 36.335 1.00 77.50 116 GLY A CA 1
ATOM 889 C C . GLY A 1 116 ? -25.592 5.745 36.072 1.00 77.50 116 GLY A C 1
ATOM 890 O O . GLY A 1 116 ? -25.263 5.444 34.925 1.00 77.50 116 GLY A O 1
ATOM 891 N N . ASN A 1 117 ? -25.407 4.924 37.108 1.00 78.94 117 ASN A N 1
ATOM 892 C CA . ASN A 1 117 ? -24.811 3.592 36.988 1.00 78.94 117 ASN A CA 1
ATOM 893 C C . ASN A 1 117 ? -25.715 2.625 36.211 1.00 78.94 117 ASN A C 1
ATOM 895 O O . ASN A 1 117 ? -25.225 1.885 35.358 1.00 78.94 117 ASN A O 1
ATOM 899 N N . GLU A 1 118 ? -27.029 2.659 36.449 1.00 86.69 118 GLU A N 1
ATOM 900 C CA . GLU A 1 118 ? -27.983 1.840 35.698 1.00 86.69 118 GLU A CA 1
ATOM 901 C C . GLU A 1 118 ? -28.095 2.308 34.240 1.00 86.69 118 GLU A C 1
ATOM 903 O O . GLU A 1 118 ? -28.059 1.477 33.337 1.00 86.69 118 GLU A O 1
ATOM 908 N N . LEU A 1 119 ? -28.094 3.623 33.981 1.00 83.12 119 LEU A N 1
ATOM 909 C CA . LEU A 1 119 ? -28.019 4.165 32.621 1.00 83.12 119 LEU A CA 1
ATOM 910 C C . LEU A 1 119 ? -26.751 3.694 31.895 1.00 83.12 119 LEU A C 1
ATOM 912 O O . LEU A 1 119 ? -26.822 3.292 30.737 1.00 83.12 119 LEU A O 1
ATOM 916 N N . LEU A 1 120 ? -25.595 3.705 32.567 1.00 73.25 120 LEU A N 1
ATOM 917 C CA . LEU A 1 120 ? -24.332 3.187 32.025 1.00 73.25 120 LEU A CA 1
ATOM 918 C C . LEU A 1 120 ? -24.392 1.685 31.718 1.00 73.25 120 LEU A C 1
ATOM 920 O O . LEU A 1 120 ? -23.834 1.257 30.709 1.00 73.25 120 LEU A O 1
ATOM 924 N N . ALA A 1 121 ? -25.076 0.893 32.545 1.00 78.88 121 ALA A N 1
ATOM 925 C CA . ALA A 1 121 ? -25.277 -0.534 32.295 1.00 78.88 121 ALA A CA 1
ATOM 926 C C . ALA A 1 121 ? -26.239 -0.782 31.119 1.00 78.88 121 ALA A C 1
ATOM 928 O O . ALA A 1 121 ? -26.014 -1.682 30.306 1.00 78.88 121 ALA A O 1
ATOM 929 N N . SER A 1 122 ? -27.279 0.044 30.994 1.00 80.81 122 SER A N 1
ATOM 930 C CA . SER A 1 122 ? -28.254 -0.007 29.902 1.00 80.81 122 SER A CA 1
ATOM 931 C C . SER A 1 122 ? -27.724 0.562 28.589 1.00 80.81 122 SER A C 1
ATOM 933 O O . SER A 1 122 ? -28.203 0.172 27.530 1.00 80.81 122 SER A O 1
ATOM 935 N N . ILE A 1 123 ? -26.702 1.422 28.613 1.00 70.31 123 ILE A N 1
ATOM 936 C CA . ILE A 1 123 ? -26.108 2.029 27.412 1.00 70.31 123 ILE A CA 1
ATOM 937 C C . ILE A 1 123 ? -25.632 0.978 26.403 1.00 70.31 123 ILE A C 1
ATOM 939 O O . ILE A 1 123 ? -25.790 1.185 25.204 1.00 70.31 123 ILE A O 1
ATOM 943 N N . ASN A 1 124 ? -25.119 -0.166 26.865 1.00 62.34 124 ASN A N 1
ATOM 944 C CA . ASN A 1 124 ? -24.729 -1.259 25.968 1.00 62.34 124 ASN A CA 1
ATOM 945 C C . ASN A 1 124 ? -25.942 -1.900 25.267 1.00 62.34 124 ASN A C 1
ATOM 947 O O . ASN A 1 124 ? -25.813 -2.384 24.150 1.00 62.34 124 ASN A O 1
ATOM 951 N N . LYS A 1 125 ? -27.122 -1.887 25.904 1.00 72.88 125 LYS A N 1
ATOM 952 C CA . LYS A 1 125 ? -28.392 -2.343 25.310 1.00 72.88 125 LYS A CA 1
ATOM 953 C C . LYS A 1 125 ? -29.024 -1.287 24.402 1.00 72.88 125 LYS A C 1
ATOM 955 O O . LYS A 1 125 ? -29.831 -1.628 23.547 1.00 72.88 125 LYS A O 1
ATOM 960 N N . LEU A 1 126 ? -28.661 -0.020 24.597 1.00 65.19 126 LEU A N 1
ATOM 961 C CA . LEU A 1 126 ? -29.105 1.112 23.788 1.00 65.19 126 LEU A CA 1
ATOM 962 C C . LEU A 1 126 ? -28.184 1.393 22.586 1.00 65.19 126 LEU A C 1
ATOM 964 O O . LEU A 1 126 ? -28.360 2.402 21.901 1.00 65.19 126 LEU A O 1
ATOM 968 N N . ASP A 1 127 ? -27.195 0.541 22.300 1.00 52.94 127 ASP A N 1
ATOM 969 C CA . ASP A 1 127 ? -26.359 0.712 21.109 1.00 52.94 127 ASP A CA 1
ATOM 970 C C . ASP A 1 127 ? -27.202 0.516 19.835 1.00 52.94 127 ASP A C 1
ATOM 972 O O . ASP A 1 127 ? -27.792 -0.538 19.612 1.00 52.94 127 ASP A O 1
ATOM 976 N N . GLY A 1 128 ? -27.300 1.566 19.012 1.00 54.34 128 GLY A N 1
ATOM 977 C CA . GLY A 1 128 ? -28.177 1.603 17.833 1.00 54.34 128 GLY A CA 1
ATOM 978 C C . GLY A 1 128 ? -29.652 1.908 18.123 1.00 54.34 128 GLY A C 1
ATOM 979 O O . GLY A 1 128 ? -30.461 1.891 17.196 1.00 54.34 128 GLY A O 1
ATOM 980 N N . ALA A 1 129 ? -30.003 2.208 19.375 1.00 65.62 129 ALA A N 1
ATOM 981 C CA . ALA A 1 129 ? -31.354 2.588 19.763 1.00 65.62 129 ALA A CA 1
ATOM 982 C C . ALA A 1 129 ? -31.783 3.916 19.121 1.00 65.62 129 ALA A C 1
ATOM 984 O O . ALA A 1 129 ? -30.972 4.827 18.923 1.00 65.62 129 ALA A O 1
ATOM 985 N N . THR A 1 130 ? -33.071 4.020 18.798 1.00 72.25 130 THR A N 1
ATOM 986 C CA . THR A 1 130 ? -33.669 5.270 18.326 1.00 72.25 130 THR A CA 1
ATOM 987 C C . THR A 1 130 ? -33.762 6.289 19.464 1.00 72.25 130 THR A C 1
ATOM 989 O O . THR A 1 130 ? -33.604 5.948 20.640 1.00 72.25 130 THR A O 1
ATOM 992 N N . GLU A 1 131 ? -34.022 7.551 19.119 1.00 67.88 131 GLU A N 1
ATOM 993 C CA . GLU A 1 131 ? -34.275 8.609 20.103 1.00 67.88 131 GLU A CA 1
ATOM 994 C C . GLU A 1 131 ? -35.387 8.199 21.080 1.00 67.88 131 GLU A C 1
ATOM 996 O O . GLU A 1 131 ? -35.212 8.335 22.290 1.00 67.88 131 GLU A O 1
ATOM 1001 N N . GLU A 1 132 ? -36.451 7.551 20.589 1.00 74.62 132 GLU A N 1
ATOM 1002 C CA . GLU A 1 132 ? -37.556 7.084 21.433 1.00 74.62 132 GLU A CA 1
ATOM 1003 C C . GLU A 1 132 ? -37.123 6.021 22.452 1.00 74.62 132 GLU A C 1
ATOM 1005 O O . GLU A 1 132 ? -37.623 5.993 23.574 1.00 74.62 132 GLU A O 1
ATOM 1010 N N . ALA A 1 133 ? -36.184 5.142 22.096 1.00 77.06 133 ALA A N 1
ATOM 1011 C CA . ALA A 1 133 ? -35.688 4.114 23.007 1.00 77.06 133 ALA A CA 1
ATOM 1012 C C . ALA A 1 133 ? -34.767 4.698 24.096 1.00 77.06 133 ALA A C 1
ATOM 1014 O O . ALA A 1 133 ? -34.802 4.239 25.241 1.00 77.06 133 ALA A O 1
ATOM 1015 N N . LEU A 1 134 ? -33.999 5.748 23.780 1.00 78.00 134 LEU A N 1
ATOM 1016 C CA . LEU A 1 134 ? -33.255 6.510 24.787 1.00 78.00 134 LEU A CA 1
ATOM 1017 C C . LEU A 1 134 ? -34.207 7.271 25.723 1.00 78.00 134 LEU A C 1
ATOM 1019 O O . LEU A 1 134 ? -34.020 7.246 26.940 1.00 78.00 134 LEU A O 1
ATOM 1023 N N . GLU A 1 135 ? -35.237 7.920 25.177 1.00 80.38 135 GLU A N 1
ATOM 1024 C CA . GLU A 1 135 ? -36.261 8.602 25.973 1.00 80.38 135 GLU A CA 1
ATOM 1025 C C . GLU A 1 135 ? -37.029 7.631 26.876 1.00 80.38 135 GLU A C 1
ATOM 1027 O O . GLU A 1 135 ? -37.253 7.941 28.047 1.00 80.38 135 GLU A O 1
ATOM 1032 N N . ALA A 1 136 ? -37.372 6.440 26.376 1.00 86.00 136 ALA A N 1
ATOM 1033 C CA . ALA A 1 136 ? -38.037 5.396 27.150 1.00 86.00 136 ALA A CA 1
ATOM 1034 C C . ALA A 1 136 ? -37.178 4.920 28.329 1.00 86.00 136 ALA A C 1
ATOM 1036 O O . ALA A 1 136 ? -37.681 4.801 29.448 1.00 86.00 136 ALA A O 1
ATOM 1037 N N . GLU A 1 137 ? -35.875 4.707 28.120 1.00 87.06 137 GLU A N 1
ATOM 1038 C CA . GLU A 1 137 ? -34.980 4.311 29.209 1.00 87.06 137 GLU A CA 1
ATOM 1039 C C . GLU A 1 137 ? -34.810 5.437 30.236 1.00 87.06 137 GLU A C 1
ATOM 1041 O O . GLU A 1 137 ? -34.830 5.197 31.444 1.00 87.06 137 GLU A O 1
ATOM 1046 N N . LEU A 1 138 ? -34.713 6.691 29.789 1.00 84.56 138 LEU A N 1
ATOM 1047 C CA . LEU A 1 138 ? -34.651 7.834 30.697 1.00 84.56 138 LEU A CA 1
ATOM 1048 C C . LEU A 1 138 ? -35.954 8.031 31.475 1.00 84.56 138 LEU A C 1
ATOM 1050 O O . LEU A 1 138 ? -35.897 8.379 32.655 1.00 84.56 138 LEU A O 1
ATOM 1054 N N . ALA A 1 139 ? -37.113 7.777 30.863 1.00 87.56 139 ALA A N 1
ATOM 1055 C CA . ALA A 1 139 ? -38.404 7.782 31.543 1.00 87.56 139 ALA A CA 1
ATOM 1056 C C . ALA A 1 139 ? -38.479 6.672 32.602 1.00 87.56 139 ALA A C 1
ATOM 1058 O O . ALA A 1 139 ? -38.862 6.945 33.741 1.00 87.56 139 ALA A O 1
ATOM 1059 N N . ARG A 1 140 ? -38.015 5.460 32.268 1.00 93.56 140 ARG A N 1
ATOM 1060 C CA . ARG A 1 140 ? -37.928 4.332 33.204 1.00 93.56 140 ARG A CA 1
ATOM 1061 C C . ARG A 1 140 ? -37.042 4.664 34.405 1.00 93.56 140 ARG A C 1
ATOM 1063 O O . ARG A 1 140 ? -37.438 4.442 35.547 1.00 93.56 140 ARG A O 1
ATOM 1070 N N . LEU A 1 141 ? -35.864 5.244 34.170 1.00 89.44 141 LEU A N 1
ATOM 1071 C CA . LEU A 1 141 ? -34.962 5.685 35.239 1.00 89.44 141 LEU A CA 1
ATOM 1072 C C . LEU A 1 141 ? -35.565 6.833 36.056 1.00 89.44 141 LEU A C 1
ATOM 1074 O O . LEU A 1 141 ? -35.410 6.874 37.277 1.00 89.44 141 LEU A O 1
ATOM 1078 N N . LYS A 1 142 ? -36.275 7.760 35.406 1.00 87.25 142 LYS A N 1
ATOM 1079 C CA . LYS A 1 142 ? -36.960 8.863 36.082 1.00 87.25 142 LYS A CA 1
ATOM 1080 C C . LYS A 1 142 ? -37.999 8.349 37.074 1.00 87.25 142 LYS A C 1
ATOM 1082 O O . LYS A 1 142 ? -38.028 8.834 38.203 1.00 87.25 142 LYS A O 1
ATOM 1087 N N . GLU A 1 143 ? -38.808 7.378 36.665 1.00 91.31 143 GLU A N 1
ATOM 1088 C CA . GLU A 1 143 ? -39.809 6.733 37.513 1.00 91.31 143 GLU A CA 1
ATOM 1089 C C . GLU A 1 143 ? -39.149 5.937 38.645 1.00 91.31 143 GLU A C 1
ATOM 1091 O O . GLU A 1 143 ? -39.395 6.225 39.817 1.00 91.31 143 GLU A O 1
ATOM 1096 N N . LYS A 1 144 ? -38.227 5.026 38.307 1.00 92.19 144 LYS A N 1
ATOM 1097 C CA . LYS A 1 144 ? -37.551 4.141 39.268 1.00 92.19 144 LYS A CA 1
ATOM 1098 C C . LYS A 1 144 ? -36.811 4.900 40.374 1.00 92.19 144 LYS A C 1
ATOM 1100 O O . LYS A 1 144 ? -36.860 4.510 41.537 1.00 92.19 144 LYS A O 1
ATOM 1105 N N . TYR A 1 145 ? -36.137 5.997 40.028 1.00 89.06 145 TYR A N 1
ATOM 1106 C CA . TYR A 1 145 ? -35.318 6.769 40.969 1.00 89.06 145 TYR A CA 1
ATOM 1107 C C . TYR A 1 145 ? -35.991 8.056 41.468 1.00 89.06 145 TYR A C 1
ATOM 1109 O O . TYR A 1 145 ? -35.375 8.832 42.206 1.00 89.06 145 TYR A O 1
ATOM 1117 N N . GLY A 1 146 ? -37.246 8.318 41.091 1.00 87.81 146 GLY A N 1
ATOM 1118 C CA . GLY A 1 146 ? -37.966 9.536 41.474 1.00 87.81 146 GLY A CA 1
ATOM 1119 C C . GLY A 1 146 ? -37.227 10.818 41.068 1.00 87.81 146 GLY A C 1
ATOM 1120 O O . GLY A 1 146 ? -37.084 11.746 41.875 1.00 87.81 146 GLY A O 1
ATOM 1121 N N . LEU A 1 147 ? -36.686 10.851 39.847 1.00 84.31 147 LEU A N 1
ATOM 1122 C CA . LEU A 1 147 ? -35.962 12.007 39.320 1.00 84.31 147 LEU A CA 1
ATOM 1123 C C . LEU A 1 147 ? -36.969 13.109 38.944 1.00 84.31 147 LEU A C 1
ATOM 1125 O O . LEU A 1 147 ? -37.963 12.873 38.260 1.00 84.31 147 LEU A O 1
ATOM 1129 N N . SER A 1 148 ? -36.726 14.343 39.381 1.00 76.62 148 SER A N 1
ATOM 1130 C CA . SER A 1 148 ? -37.602 15.485 39.093 1.00 76.62 148 SER A CA 1
ATOM 1131 C C . SER A 1 148 ? -37.511 15.950 37.648 1.00 76.62 148 SER A C 1
ATOM 1133 O O . SER A 1 148 ? -38.500 16.414 37.078 1.00 76.62 148 SER A O 1
ATOM 1135 N N . LYS A 1 149 ? -36.333 15.830 37.039 1.00 77.69 149 LYS A N 1
ATOM 1136 C CA . LYS A 1 149 ? -36.103 16.228 35.655 1.00 77.69 149 LYS A CA 1
ATOM 1137 C C . LYS A 1 149 ? -34.998 15.376 35.054 1.00 77.69 149 LYS A C 1
ATOM 1139 O O . LYS A 1 149 ? -33.976 15.127 35.686 1.00 77.69 149 LYS A O 1
ATOM 1144 N N . THR A 1 150 ? -35.218 14.977 33.817 1.00 68.38 150 THR A N 1
ATOM 1145 C CA . THR A 1 150 ? -34.213 14.421 32.923 1.00 68.38 150 THR A CA 1
ATOM 1146 C C . THR A 1 150 ? -34.169 15.368 31.730 1.00 68.38 150 THR A C 1
ATOM 1148 O O . THR A 1 150 ? -35.208 15.669 31.145 1.00 68.38 150 THR A O 1
ATOM 1151 N N . SER A 1 151 ? -33.011 15.957 31.453 1.00 64.56 151 SER A N 1
ATOM 1152 C CA . SER A 1 151 ? -32.803 16.812 30.279 1.00 64.56 151 SER A CA 1
ATOM 1153 C C . SER A 1 151 ? -31.832 16.092 29.357 1.00 64.56 151 SER A C 1
ATOM 1155 O O . SER A 1 151 ? -30.800 15.610 29.825 1.00 64.56 151 SER A O 1
ATOM 1157 N N . VAL A 1 152 ? -32.209 15.958 28.085 1.00 56.62 152 VAL A N 1
ATOM 1158 C CA . VAL A 1 152 ? -31.345 15.436 27.029 1.00 56.62 152 VAL A CA 1
ATOM 1159 C C . VAL A 1 152 ? -31.165 16.554 26.025 1.00 56.62 152 VAL A C 1
ATOM 1161 O O . VAL A 1 152 ? -32.110 16.941 25.344 1.00 56.62 152 VAL A O 1
ATOM 1164 N N . ASP A 1 153 ? -29.963 17.103 25.961 1.00 58.72 153 ASP A N 1
ATOM 1165 C CA . ASP A 1 153 ? -29.598 18.013 24.886 1.00 58.72 153 ASP A CA 1
ATOM 1166 C C . ASP A 1 153 ? -28.949 17.199 23.766 1.00 58.72 153 ASP A C 1
ATOM 1168 O O . ASP A 1 153 ? -27.834 16.698 23.927 1.00 58.72 153 ASP A O 1
ATOM 1172 N N . ILE A 1 154 ? -29.674 17.035 22.658 1.00 52.94 154 ILE A N 1
ATOM 1173 C CA . ILE A 1 154 ? -29.216 16.365 21.430 1.00 52.94 154 ILE A CA 1
ATOM 1174 C C . ILE A 1 154 ? -28.744 17.350 20.351 1.00 52.94 154 ILE A C 1
ATOM 1176 O O . ILE A 1 154 ? -28.413 16.927 19.243 1.00 52.94 154 ILE A O 1
ATOM 1180 N N . SER A 1 155 ? -28.699 18.655 20.648 1.00 42.91 155 SER A N 1
ATOM 1181 C CA . SER A 1 155 ? -28.328 19.682 19.663 1.00 42.91 155 SER A CA 1
ATOM 1182 C C . SER A 1 155 ? -26.909 19.502 19.109 1.00 42.91 155 SER A C 1
ATOM 1184 O O . SER A 1 155 ? -26.638 19.902 17.976 1.00 42.91 155 SER A O 1
ATOM 1186 N N . ASP A 1 156 ? -26.029 18.833 19.863 1.00 47.31 156 ASP A N 1
ATOM 1187 C CA . ASP A 1 156 ? -24.752 18.330 19.374 1.00 47.31 156 ASP A CA 1
ATOM 1188 C C . ASP A 1 156 ? -24.773 16.790 19.281 1.00 47.31 156 ASP A C 1
ATOM 1190 O O . ASP A 1 156 ? -24.578 16.097 20.288 1.00 47.31 156 ASP A O 1
ATOM 1194 N N . PRO A 1 157 ? -24.895 16.203 18.074 1.00 43.00 157 PRO A N 1
ATOM 1195 C CA . PRO A 1 157 ? -24.829 14.759 17.896 1.00 43.00 157 PRO A CA 1
ATOM 1196 C C . PRO A 1 157 ? -23.455 14.198 18.258 1.00 43.00 157 PRO A C 1
ATOM 1198 O O . PRO A 1 157 ? -23.318 12.977 18.304 1.00 43.00 157 PRO A O 1
ATOM 1201 N N . LYS A 1 158 ? -22.436 15.038 18.532 1.00 38.34 158 LYS A N 1
ATOM 1202 C CA . LYS A 1 158 ? -21.123 14.690 19.098 1.00 38.34 158 LYS A CA 1
ATOM 1203 C C . LYS A 1 158 ? -21.079 14.758 20.633 1.00 38.34 158 LYS A C 1
ATOM 1205 O O . LYS A 1 158 ? -20.306 13.985 21.194 1.00 38.34 158 LYS A O 1
ATOM 1210 N N . ASN A 1 159 ? -21.978 15.480 21.297 1.00 45.53 159 ASN A N 1
ATOM 1211 C CA . ASN A 1 159 ? -22.048 15.606 22.755 1.00 45.53 159 ASN A CA 1
ATOM 1212 C C . ASN A 1 159 ? -23.502 15.666 23.241 1.00 45.53 159 ASN A C 1
ATOM 1214 O O . ASN A 1 159 ? -24.021 16.737 23.533 1.00 45.53 159 ASN A O 1
ATOM 1218 N N . ILE A 1 160 ? -24.136 14.502 23.390 1.00 50.16 160 ILE A N 1
ATOM 1219 C CA . ILE A 1 160 ? -25.435 14.439 24.063 1.00 50.16 160 ILE A CA 1
ATOM 1220 C C . ILE A 1 160 ? -25.206 14.833 25.526 1.00 50.16 160 ILE A C 1
ATOM 1222 O O . ILE A 1 160 ? -24.322 14.275 26.177 1.00 50.16 160 ILE A O 1
ATOM 1226 N N . LYS A 1 161 ? -25.949 15.794 26.065 1.00 56.84 161 LYS A N 1
ATOM 1227 C CA . LYS A 1 161 ? -25.863 16.145 27.489 1.00 56.84 161 LYS A CA 1
ATOM 1228 C C . LYS A 1 161 ? -27.051 15.526 28.205 1.00 56.84 161 LYS A C 1
ATOM 1230 O O . LYS A 1 161 ? -28.179 15.859 27.871 1.00 56.84 161 LYS A O 1
ATOM 1235 N N . ILE A 1 162 ? -26.804 14.636 29.166 1.00 62.09 162 ILE A N 1
ATOM 1236 C CA . ILE A 1 162 ? -27.863 14.058 30.002 1.00 62.09 162 ILE A CA 1
ATOM 1237 C C . ILE A 1 162 ? -27.732 14.643 31.404 1.00 62.09 162 ILE A C 1
ATOM 1239 O O . ILE A 1 162 ? -26.736 14.418 32.091 1.00 62.09 162 ILE A O 1
ATOM 1243 N N . GLU A 1 163 ? -28.733 15.407 31.825 1.00 69.81 163 GLU A N 1
ATOM 1244 C CA . GLU A 1 163 ? -28.803 15.995 33.160 1.00 69.81 163 GLU A CA 1
ATOM 1245 C C . GLU A 1 163 ? -29.893 15.297 33.973 1.00 69.81 163 GLU A C 1
ATOM 1247 O O . GLU A 1 163 ? -31.074 15.350 33.619 1.00 69.81 163 GLU A O 1
ATOM 1252 N N . LEU A 1 164 ? -29.494 14.653 35.073 1.00 71.56 164 LEU A N 1
ATOM 1253 C CA . LEU A 1 164 ? -30.402 13.999 36.012 1.00 71.56 164 LEU A CA 1
ATOM 1254 C C . LEU A 1 164 ? -30.581 14.878 37.252 1.00 71.56 164 LEU A C 1
ATOM 1256 O O . LEU A 1 164 ? -29.629 15.184 37.975 1.00 71.56 164 LEU A O 1
ATOM 1260 N N . TYR A 1 165 ? -31.821 15.258 37.529 1.00 71.69 165 TYR A N 1
ATOM 1261 C CA . TYR A 1 165 ? -32.192 16.017 38.713 1.00 71.69 165 TYR A CA 1
ATOM 1262 C C . TYR A 1 165 ? -33.021 15.126 39.627 1.00 71.69 165 TYR A C 1
ATOM 1264 O O . TYR A 1 165 ? -34.009 14.547 39.194 1.00 71.69 165 TYR A O 1
ATOM 1272 N N . ALA A 1 166 ? -32.652 15.050 40.901 1.00 70.75 166 ALA A N 1
ATOM 1273 C CA . ALA A 1 166 ? -33.479 14.468 41.947 1.00 70.75 166 ALA A CA 1
ATOM 1274 C C . ALA A 1 166 ? -33.836 15.596 42.912 1.00 70.75 166 ALA A C 1
ATOM 1276 O O . ALA A 1 166 ? -32.953 16.323 43.369 1.00 70.75 166 ALA A O 1
ATOM 1277 N N . SER A 1 167 ? -35.125 15.770 43.188 1.00 65.50 167 SER A N 1
ATOM 1278 C CA . SER A 1 167 ? -35.570 16.693 44.235 1.00 65.50 167 SER A CA 1
ATOM 1279 C C . SER A 1 167 ? -35.683 15.935 45.559 1.00 65.50 167 SER A C 1
ATOM 1281 O O . SER A 1 167 ? -35.981 14.735 45.537 1.00 65.50 167 SER A O 1
ATOM 1283 N N . PRO A 1 168 ? -35.421 16.582 46.709 1.00 60.66 168 PRO A N 1
ATOM 1284 C CA . PRO A 1 168 ? -35.756 16.006 48.007 1.00 60.66 168 PRO A CA 1
ATOM 1285 C C . PRO A 1 168 ? -37.227 15.588 48.012 1.00 60.66 168 PRO A C 1
ATOM 1287 O O . PRO A 1 168 ? -38.053 16.283 47.417 1.00 60.66 168 PRO A O 1
ATOM 1290 N N . ALA A 1 169 ? -37.558 14.477 48.672 1.00 52.31 169 ALA A N 1
ATOM 1291 C CA . ALA A 1 169 ? -38.951 14.130 48.912 1.00 52.31 169 ALA A CA 1
ATOM 1292 C C . ALA A 1 169 ? -39.593 15.291 49.683 1.00 52.31 169 ALA A C 1
ATOM 1294 O O . ALA A 1 169 ? -39.265 15.543 50.843 1.00 52.31 169 ALA A O 1
ATOM 1295 N N . LEU A 1 170 ? -40.451 16.054 49.008 1.00 46.31 170 LEU A N 1
ATOM 1296 C CA . LEU A 1 170 ? -41.254 17.092 49.634 1.00 46.31 170 LEU A CA 1
ATOM 1297 C C . LEU A 1 170 ? -42.264 16.370 50.528 1.00 46.31 170 LEU A C 1
ATOM 1299 O O . LEU A 1 170 ? -43.326 15.954 50.074 1.00 46.31 170 LEU A O 1
ATOM 1303 N N . ILE A 1 171 ? -41.915 16.183 51.801 1.00 42.56 171 ILE A N 1
ATOM 1304 C CA . ILE A 1 171 ? -42.897 15.861 52.833 1.00 42.56 171 ILE A CA 1
ATOM 1305 C C . ILE A 1 171 ? -43.763 17.114 52.952 1.00 42.56 171 ILE A C 1
ATOM 1307 O O . ILE A 1 171 ? -43.374 18.093 53.587 1.00 42.56 171 ILE A O 1
ATOM 1311 N N . ILE A 1 172 ? -44.911 17.120 52.272 1.00 39.16 172 ILE A N 1
ATOM 1312 C CA . ILE A 1 172 ? -45.900 18.197 52.362 1.00 39.16 172 ILE A CA 1
ATOM 1313 C C . ILE A 1 172 ? -46.599 18.064 53.724 1.00 39.16 172 ILE A C 1
ATOM 1315 O O . ILE A 1 172 ? -47.724 17.591 53.837 1.00 39.16 172 ILE A O 1
ATOM 1319 N N . GLY A 1 173 ? -45.893 18.459 54.782 1.00 39.75 173 GLY A N 1
ATOM 1320 C CA . GLY A 1 173 ? -46.490 18.977 56.005 1.00 39.75 173 GLY A CA 1
ATOM 1321 C C . GLY A 1 173 ? -46.633 20.479 55.808 1.00 39.75 173 GLY A C 1
ATOM 1322 O O . GLY A 1 173 ? -45.632 21.180 55.689 1.00 39.75 173 GLY A O 1
ATOM 1323 N N . GLY A 1 174 ? -47.869 20.949 55.651 1.00 41.16 174 GLY A N 1
ATOM 1324 C CA . GLY A 1 174 ? -48.159 22.308 55.207 1.00 41.16 174 GLY A CA 1
ATOM 1325 C C . GLY A 1 174 ? -47.464 23.387 56.034 1.00 41.16 174 GLY A C 1
ATOM 1326 O O . GLY A 1 174 ? -47.596 23.397 57.248 1.00 41.16 174 GLY A O 1
ATOM 1327 N N . ILE A 1 175 ? -46.784 24.306 55.347 1.00 36.75 175 ILE A N 1
ATOM 1328 C CA . ILE A 1 175 ? -46.646 25.728 55.684 1.00 36.75 175 ILE A CA 1
ATOM 1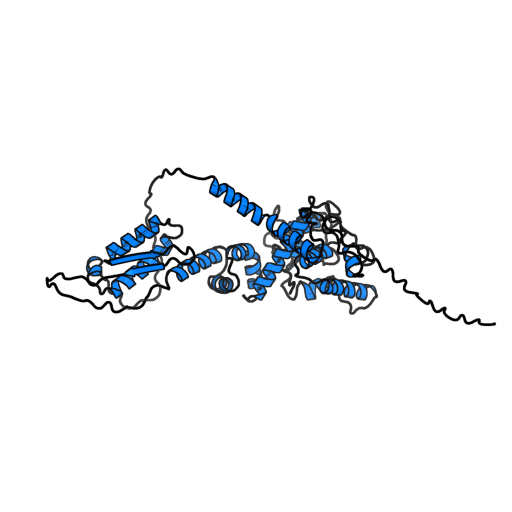329 C C . ILE A 1 175 ? -46.271 26.457 54.384 1.00 36.75 175 ILE A C 1
ATOM 1331 O O . ILE A 1 175 ? -45.268 26.166 53.734 1.00 36.75 175 ILE A O 1
ATOM 1335 N N . LEU A 1 176 ? -47.123 27.407 54.003 1.00 40.12 176 LEU A N 1
ATOM 1336 C CA . LEU A 1 176 ? -46.817 28.499 53.085 1.00 40.12 176 LEU A CA 1
ATOM 1337 C C . LEU A 1 176 ? -45.783 29.410 53.759 1.00 40.12 176 LEU A C 1
ATOM 1339 O O . LEU A 1 176 ? -46.133 30.010 54.766 1.00 40.12 176 LEU A O 1
ATOM 1343 N N . LEU A 1 177 ? -44.573 29.559 53.208 1.00 36.53 177 LEU A N 1
ATOM 1344 C CA . LEU A 1 177 ? -43.903 30.864 53.073 1.00 36.53 177 LEU A CA 1
ATOM 1345 C C . LEU A 1 177 ? -42.552 30.757 52.337 1.00 36.53 177 LEU A C 1
ATOM 1347 O O . LEU A 1 177 ? -41.640 30.068 52.774 1.00 36.53 177 LEU A O 1
ATOM 1351 N N . GLY A 1 178 ? -42.445 31.518 51.246 1.00 38.72 178 GLY A N 1
ATOM 1352 C CA . GLY A 1 178 ? -41.391 32.516 51.040 1.00 38.72 178 GLY A CA 1
ATOM 1353 C C . GLY A 1 178 ? -39.922 32.080 51.005 1.00 38.72 178 GLY A C 1
ATOM 1354 O O . GLY A 1 178 ? -39.274 31.989 52.036 1.00 38.72 178 GLY A O 1
ATOM 1355 N N . VAL A 1 179 ? -39.379 32.071 49.780 1.00 41.47 179 VAL A N 1
ATOM 1356 C CA . VAL A 1 179 ? -37.954 32.256 49.435 1.00 41.47 179 VAL A CA 1
ATOM 1357 C C . VAL A 1 179 ? -37.036 31.077 49.780 1.00 41.47 179 VAL A C 1
ATOM 1359 O O . VAL A 1 179 ? -36.320 31.074 50.776 1.00 41.47 179 VAL A O 1
ATOM 1362 N N . VAL A 1 180 ? -36.968 30.109 48.860 1.00 32.59 180 VAL A N 1
ATOM 1363 C CA . VAL A 1 180 ? -35.839 29.172 48.790 1.00 32.59 180 VAL A CA 1
ATOM 1364 C C . VAL A 1 180 ? -34.776 29.764 47.872 1.00 32.59 180 VAL A C 1
ATOM 1366 O O . VAL A 1 180 ? -34.962 29.912 46.664 1.00 32.59 180 VAL A O 1
ATOM 1369 N N . LEU A 1 181 ? -33.657 30.116 48.491 1.00 32.69 181 LEU A N 1
ATOM 1370 C CA . LEU A 1 181 ? -32.397 30.473 47.863 1.00 32.69 181 LEU A CA 1
ATOM 1371 C C . LEU A 1 181 ? -31.930 29.283 47.001 1.00 32.69 181 LEU A C 1
ATOM 1373 O O . LEU A 1 181 ? -31.587 28.228 47.534 1.00 32.69 181 LEU A O 1
ATOM 1377 N N . ILE A 1 182 ? -31.940 29.423 45.671 1.00 36.09 182 ILE A N 1
ATOM 1378 C CA . ILE A 1 182 ? -31.341 28.437 44.759 1.00 36.09 182 ILE A CA 1
ATOM 1379 C C . ILE A 1 182 ? -29.822 28.587 44.881 1.00 36.09 182 ILE A C 1
ATOM 1381 O O . ILE A 1 182 ? -29.190 29.357 44.162 1.00 36.09 182 ILE A O 1
ATOM 1385 N N . VAL A 1 183 ? -29.233 27.881 45.844 1.00 35.44 183 VAL A N 1
ATOM 1386 C CA . VAL A 1 183 ? -27.788 27.657 45.886 1.00 35.44 183 VAL A CA 1
ATOM 1387 C C . VAL A 1 183 ? -27.452 26.783 44.681 1.00 35.44 183 VAL A C 1
ATOM 1389 O O . VAL A 1 183 ? -27.907 25.644 44.585 1.00 35.44 183 VAL A O 1
ATOM 1392 N N . GLY A 1 184 ? -26.703 27.346 43.733 1.00 40.78 184 GLY A N 1
ATOM 1393 C CA . GLY A 1 184 ? -26.201 26.640 42.561 1.00 40.78 184 GLY A CA 1
ATOM 1394 C C . GLY A 1 184 ? -25.299 25.483 42.977 1.00 40.78 184 GLY A C 1
ATOM 1395 O O . GLY A 1 184 ? -24.107 25.669 43.205 1.00 40.78 184 GLY A O 1
ATOM 1396 N N . ILE A 1 185 ? -25.872 24.285 43.080 1.00 43.56 185 ILE A N 1
ATOM 1397 C CA . ILE A 1 185 ? -25.111 23.044 43.185 1.00 43.56 185 ILE A CA 1
ATOM 1398 C C . ILE A 1 185 ? -24.542 22.758 41.797 1.00 43.56 185 ILE A C 1
ATOM 1400 O O . ILE A 1 185 ? -25.273 22.641 40.812 1.00 43.56 185 ILE A O 1
ATOM 1404 N N . GLY A 1 186 ? -23.212 22.736 41.752 1.00 39.22 186 GLY A N 1
ATOM 1405 C CA . GLY A 1 186 ? -22.392 22.621 40.560 1.00 39.22 186 GLY A CA 1
ATOM 1406 C C . GLY A 1 186 ? -22.782 21.460 39.649 1.00 39.22 186 GLY A C 1
ATOM 1407 O O . GLY A 1 186 ? -23.141 20.364 40.072 1.00 39.22 186 GLY A O 1
ATOM 1408 N N . VAL A 1 187 ? -22.678 21.756 38.362 1.00 43.78 187 VAL A N 1
ATOM 1409 C CA . VAL A 1 187 ? -22.942 20.904 37.208 1.00 43.78 187 VAL A CA 1
ATOM 1410 C C . VAL A 1 187 ? -22.062 19.645 37.246 1.00 43.78 187 VAL A C 1
ATOM 1412 O O . VAL A 1 187 ? -20.922 19.664 36.795 1.00 43.78 187 VAL A O 1
ATOM 1415 N N . ALA A 1 188 ? -22.604 18.520 37.715 1.00 45.56 188 ALA A N 1
ATOM 1416 C CA . ALA A 1 188 ? -22.031 17.180 37.528 1.00 45.56 188 ALA A CA 1
ATOM 1417 C C . ALA A 1 188 ? -22.482 16.562 36.181 1.00 45.56 188 ALA A C 1
ATOM 1419 O O . ALA A 1 188 ? -22.934 15.424 36.119 1.00 45.56 188 ALA A O 1
ATOM 1420 N N . GLY A 1 189 ? -22.434 17.342 35.095 1.00 48.31 189 GLY A N 1
ATOM 1421 C CA . GLY A 1 189 ? -23.117 17.028 33.829 1.00 48.31 189 GLY A CA 1
ATOM 1422 C C . GLY A 1 189 ? -22.230 16.661 32.633 1.00 48.31 189 GLY A C 1
ATOM 1423 O O . GLY A 1 189 ? -22.706 16.774 31.510 1.00 48.31 189 GLY A O 1
ATOM 1424 N N . TYR A 1 190 ? -20.953 16.290 32.807 1.00 47.97 190 TYR A N 1
ATOM 1425 C CA . TYR A 1 190 ? -19.994 16.319 31.680 1.00 47.97 190 TYR A CA 1
ATOM 1426 C C . TYR A 1 190 ? -19.256 15.008 31.323 1.00 47.97 190 TYR A C 1
ATOM 1428 O O . TYR A 1 190 ? -18.481 14.995 30.372 1.00 47.97 190 TYR A O 1
ATOM 1436 N N . PHE A 1 191 ? -19.487 13.877 32.001 1.00 48.25 191 PHE A N 1
ATOM 1437 C CA . PHE A 1 191 ? -18.604 12.701 31.827 1.00 48.25 191 PHE A CA 1
ATOM 1438 C C . PHE A 1 191 ? -19.214 11.461 31.152 1.00 48.25 191 PHE A C 1
ATOM 1440 O O . PHE A 1 191 ? -18.461 10.615 30.670 1.00 48.25 191 PHE A O 1
ATOM 1447 N N . ILE A 1 192 ? -20.542 11.348 31.033 1.00 52.94 192 ILE A N 1
ATOM 1448 C CA . ILE A 1 192 ? -21.174 10.105 30.546 1.00 52.94 192 ILE A CA 1
ATOM 1449 C C . ILE A 1 192 ? -21.025 9.949 29.021 1.00 52.94 192 ILE A C 1
ATOM 1451 O O . ILE A 1 192 ? -20.535 8.927 28.548 1.00 52.94 192 ILE A O 1
ATOM 1455 N N . CYS A 1 193 ? -21.336 10.971 28.222 1.00 53.50 193 CYS A N 1
ATOM 1456 C CA . CYS A 1 193 ? -21.421 10.805 26.763 1.00 53.50 193 CYS A CA 1
ATOM 1457 C C . CYS A 1 193 ? -20.071 10.724 26.044 1.00 53.50 193 CYS A C 1
ATOM 1459 O O . CYS A 1 193 ? -19.937 9.981 25.067 1.00 53.50 193 CYS A O 1
ATOM 1461 N N . LYS A 1 194 ? -19.039 11.402 26.565 1.00 59.06 194 LYS A N 1
ATOM 1462 C CA . LYS A 1 194 ? -17.664 11.226 26.074 1.00 59.06 194 LYS A CA 1
ATOM 1463 C C . LYS A 1 194 ? -17.210 9.772 26.248 1.00 59.06 194 LYS A C 1
ATOM 1465 O O . LYS A 1 194 ? -16.548 9.238 25.362 1.00 59.06 194 LYS A O 1
ATOM 1470 N N . ARG A 1 195 ? -17.634 9.117 27.336 1.00 65.38 195 ARG A N 1
ATOM 1471 C CA . ARG A 1 195 ? -17.331 7.710 27.623 1.00 65.38 195 ARG A CA 1
ATOM 1472 C C . ARG A 1 195 ? -18.082 6.750 26.697 1.00 65.38 195 ARG A C 1
ATOM 1474 O O . ARG A 1 195 ? -17.458 5.826 26.196 1.00 65.38 195 ARG A O 1
ATOM 1481 N N . VAL A 1 196 ? -19.363 6.993 26.390 1.00 69.44 196 VAL A N 1
ATOM 1482 C CA . VAL A 1 196 ? -20.138 6.140 25.456 1.00 69.44 196 VAL A CA 1
ATOM 1483 C C . VAL A 1 196 ? -19.529 6.139 24.059 1.00 69.44 196 VAL A C 1
ATOM 1485 O O . VAL A 1 196 ? -19.318 5.084 23.467 1.00 69.44 196 VAL A O 1
ATOM 1488 N N . LYS A 1 197 ? -19.198 7.320 23.531 1.00 76.06 197 LYS A N 1
ATOM 1489 C CA . LYS A 1 197 ? -18.603 7.427 22.193 1.00 76.06 197 LYS A CA 1
ATOM 1490 C C . LYS A 1 197 ? -17.237 6.803 22.143 1.00 76.06 197 LYS A C 1
ATOM 1492 O O . LYS A 1 197 ? -16.971 6.038 21.230 1.00 76.06 197 LYS A O 1
ATOM 1497 N N . TYR A 1 198 ? -16.409 7.103 23.136 1.00 80.25 198 TYR A N 1
ATOM 1498 C CA . TYR A 1 198 ? -15.111 6.473 23.272 1.00 80.25 198 TYR A CA 1
ATOM 1499 C C . TYR A 1 198 ? -15.246 4.948 23.272 1.00 80.25 198 TYR A C 1
ATOM 1501 O O . TYR A 1 198 ? -14.681 4.305 22.397 1.00 80.25 198 TYR A O 1
ATOM 1509 N N . ASN A 1 199 ? -16.099 4.380 24.131 1.00 81.75 199 ASN A N 1
ATOM 1510 C CA . ASN A 1 199 ? -16.339 2.938 24.186 1.00 81.75 199 ASN A CA 1
ATOM 1511 C C . ASN A 1 199 ? -16.829 2.369 22.848 1.00 81.75 199 ASN A C 1
ATOM 1513 O O . ASN A 1 199 ? -16.362 1.311 22.447 1.00 81.75 199 ASN A O 1
ATOM 1517 N N . ARG A 1 200 ? -17.711 3.071 22.123 1.00 84.94 200 ARG A N 1
ATOM 1518 C CA . ARG A 1 200 ? -18.180 2.640 20.797 1.00 84.94 200 ARG A CA 1
ATOM 1519 C C . ARG A 1 200 ? -17.056 2.639 19.763 1.00 84.94 200 ARG A C 1
ATOM 1521 O O . ARG A 1 200 ? -16.945 1.704 18.980 1.00 84.94 200 ARG A O 1
ATOM 1528 N N . LEU A 1 201 ? -16.216 3.672 19.752 1.00 90.06 201 LEU A N 1
ATOM 1529 C CA . LEU A 1 201 ? -15.067 3.747 18.848 1.00 90.06 201 LEU A CA 1
ATOM 1530 C C . LEU A 1 201 ? -14.042 2.654 19.174 1.00 90.06 201 LEU A C 1
ATOM 1532 O O . LEU A 1 201 ? -13.590 1.967 18.263 1.00 90.06 201 LEU A O 1
ATOM 1536 N N . ILE A 1 202 ? -13.754 2.434 20.460 1.00 92.88 202 ILE A N 1
ATOM 1537 C CA . ILE A 1 202 ? -12.899 1.336 20.918 1.00 92.88 202 ILE A CA 1
ATOM 1538 C C . ILE A 1 202 ? -13.495 -0.014 20.519 1.00 92.88 202 ILE A C 1
ATOM 1540 O O . ILE A 1 202 ? -12.786 -0.804 19.912 1.00 92.88 202 ILE A O 1
ATOM 1544 N N . ALA A 1 203 ? -14.789 -0.254 20.747 1.00 91.25 203 ALA A N 1
ATOM 1545 C CA . ALA A 1 203 ? -15.460 -1.501 20.379 1.00 91.25 203 ALA A CA 1
ATOM 1546 C C . ALA A 1 203 ? -15.369 -1.789 18.871 1.00 91.25 203 ALA A C 1
ATOM 1548 O O . ALA A 1 203 ? -15.065 -2.912 18.462 1.00 91.25 203 ALA A O 1
ATOM 1549 N N . ARG A 1 204 ? -15.571 -0.764 18.031 1.00 94.94 204 ARG A N 1
ATOM 1550 C CA . ARG A 1 204 ? -15.423 -0.881 16.572 1.00 94.94 204 ARG A CA 1
ATOM 1551 C C . ARG A 1 204 ? -13.993 -1.230 16.166 1.00 94.94 204 ARG A C 1
ATOM 1553 O O . ARG A 1 204 ? -13.804 -2.103 15.326 1.00 94.94 204 ARG A O 1
ATOM 1560 N N . LEU A 1 205 ? -12.998 -0.583 16.773 1.00 95.44 205 LEU A N 1
ATOM 1561 C CA . LEU A 1 205 ? -11.588 -0.895 16.535 1.00 95.44 205 LEU A CA 1
ATOM 1562 C C . LEU A 1 205 ? -11.250 -2.313 17.018 1.00 95.44 205 LEU A C 1
ATOM 1564 O O . LEU A 1 205 ? -10.642 -3.083 16.282 1.00 95.44 205 LEU A O 1
ATOM 1568 N N . THR A 1 206 ? -11.709 -2.720 18.199 1.00 96.06 206 THR A N 1
ATOM 1569 C CA . THR A 1 206 ? -11.483 -4.090 18.677 1.00 96.06 206 THR A CA 1
ATOM 1570 C C . THR A 1 206 ? -12.144 -5.133 17.780 1.00 96.06 206 THR A C 1
ATOM 1572 O O . THR A 1 206 ? -11.560 -6.182 17.527 1.00 96.06 206 THR A O 1
ATOM 1575 N N . GLY A 1 207 ? -13.311 -4.820 17.204 1.00 94.88 207 GLY A N 1
ATOM 1576 C CA . GLY A 1 207 ? -13.959 -5.655 16.190 1.00 94.88 207 GLY A CA 1
ATOM 1577 C C . GLY A 1 207 ? -13.161 -5.779 14.885 1.00 94.88 207 GLY A C 1
ATOM 1578 O O . GLY A 1 207 ? -13.327 -6.761 14.169 1.00 94.88 207 GLY A O 1
ATOM 1579 N N . ALA A 1 208 ? -12.264 -4.831 14.596 1.00 96.12 208 ALA A N 1
ATOM 1580 C CA . ALA A 1 208 ? -11.329 -4.883 13.471 1.00 96.12 208 ALA A CA 1
ATOM 1581 C C . ALA A 1 208 ? -10.003 -5.604 13.802 1.00 96.12 208 ALA A C 1
ATOM 1583 O O . ALA A 1 208 ? -9.092 -5.618 12.977 1.00 96.12 208 ALA A O 1
ATOM 1584 N N . GLY A 1 209 ? -9.881 -6.202 14.994 1.00 97.25 209 GLY A N 1
ATOM 1585 C CA . GLY A 1 209 ? -8.725 -7.006 15.405 1.00 97.25 209 GLY A CA 1
ATOM 1586 C C . GLY A 1 209 ? -7.710 -6.288 16.298 1.00 97.25 209 GLY A C 1
ATOM 1587 O O . GLY A 1 209 ? -6.747 -6.915 16.734 1.00 97.25 209 GLY A O 1
ATOM 1588 N N . TYR A 1 210 ? -7.911 -5.005 16.612 1.00 97.00 210 TYR A N 1
ATOM 1589 C CA . TYR A 1 210 ? -7.071 -4.304 17.587 1.00 97.00 210 TYR A CA 1
ATOM 1590 C C . TYR A 1 210 ? -7.305 -4.835 19.007 1.00 97.00 210 TYR A C 1
ATOM 1592 O O . TYR A 1 210 ? -8.437 -5.097 19.411 1.00 97.00 210 TYR A O 1
ATOM 1600 N N . THR A 1 211 ? -6.256 -4.929 19.824 1.00 97.50 211 THR A N 1
ATOM 1601 C CA . THR A 1 211 ? -6.454 -5.052 21.275 1.00 97.50 211 THR A CA 1
ATOM 1602 C C . THR A 1 211 ? -7.022 -3.743 21.823 1.00 97.50 211 THR A C 1
ATOM 1604 O O . THR A 1 211 ? -6.840 -2.681 21.222 1.00 97.50 211 THR A O 1
ATOM 1607 N N . GLN A 1 212 ? -7.679 -3.782 22.986 1.00 95.69 212 GLN A N 1
ATOM 1608 C CA . GLN A 1 212 ? -8.187 -2.558 23.610 1.00 95.69 212 GLN A CA 1
ATOM 1609 C C . GLN A 1 212 ? -7.072 -1.510 23.767 1.00 95.69 212 GLN A C 1
ATOM 1611 O O . GLN A 1 212 ? -7.234 -0.385 23.313 1.00 95.69 212 GLN A O 1
ATOM 1616 N N . GLY A 1 213 ? -5.902 -1.891 24.292 1.00 95.94 213 GLY A N 1
ATOM 1617 C CA . GLY A 1 213 ? -4.773 -0.966 24.445 1.00 95.94 213 GLY A CA 1
ATOM 1618 C C . GLY A 1 213 ? -4.271 -0.374 23.119 1.00 95.94 213 GLY A C 1
ATOM 1619 O O . GLY A 1 213 ? -3.913 0.800 23.069 1.00 95.94 213 GLY A O 1
ATOM 1620 N N . GLN A 1 214 ? -4.293 -1.145 22.025 1.00 97.75 214 GLN A N 1
ATOM 1621 C CA . GLN A 1 214 ? -3.958 -0.631 20.691 1.00 97.75 214 GLN A CA 1
ATOM 1622 C C . GLN A 1 214 ? -5.000 0.381 20.202 1.00 97.75 214 GLN A C 1
ATOM 1624 O O . GLN A 1 214 ? -4.633 1.456 19.733 1.00 97.75 214 GLN A O 1
ATOM 1629 N N . ALA A 1 215 ? -6.291 0.068 20.341 1.00 95.88 215 ALA A N 1
ATOM 1630 C CA . ALA A 1 215 ? -7.379 0.960 19.951 1.00 95.88 215 ALA A CA 1
ATOM 1631 C C . ALA A 1 215 ? -7.326 2.293 20.719 1.00 95.88 215 ALA A C 1
ATOM 1633 O O . ALA A 1 215 ? -7.455 3.363 20.121 1.00 95.88 215 ALA A O 1
ATOM 1634 N N . GLU A 1 216 ? -7.075 2.233 22.029 1.00 94.69 216 GLU A N 1
ATOM 1635 C CA . GLU A 1 216 ? -6.937 3.406 22.896 1.00 94.69 216 GLU A CA 1
ATOM 1636 C C . GLU A 1 216 ? -5.705 4.252 22.536 1.00 94.69 216 GLU A C 1
ATOM 1638 O O . GLU A 1 216 ? -5.772 5.479 22.592 1.00 94.69 216 GLU A O 1
ATOM 1643 N N . ALA A 1 217 ? -4.606 3.624 22.105 1.00 95.88 217 ALA A N 1
ATOM 1644 C CA . ALA A 1 217 ? -3.404 4.321 21.646 1.00 95.88 217 ALA A CA 1
ATOM 1645 C C . ALA A 1 217 ? -3.555 4.941 20.243 1.00 95.88 217 ALA A C 1
ATOM 1647 O O . ALA A 1 217 ? -2.989 6.000 19.975 1.00 95.88 217 ALA A O 1
ATOM 1648 N N . LEU A 1 218 ? -4.317 4.309 19.343 1.00 96.31 218 LEU A N 1
ATOM 1649 C CA . LEU A 1 218 ? -4.514 4.775 17.965 1.00 96.31 218 LEU A CA 1
ATOM 1650 C C . LEU A 1 218 ? -5.498 5.945 17.867 1.00 96.31 218 LEU A C 1
ATOM 1652 O O . LEU A 1 218 ? -5.285 6.865 17.076 1.00 96.31 218 LEU A O 1
ATOM 1656 N N . LEU A 1 219 ? -6.565 5.936 18.668 1.00 94.19 219 LEU A N 1
ATOM 1657 C CA . LEU A 1 219 ? -7.651 6.911 18.554 1.00 94.19 219 LEU A CA 1
ATOM 1658 C C . LEU A 1 219 ? -7.206 8.385 18.728 1.00 94.19 219 LEU A C 1
ATOM 1660 O O . LEU A 1 219 ? -7.696 9.242 17.990 1.00 94.19 219 LEU A O 1
ATOM 1664 N N . PRO A 1 220 ? -6.266 8.730 19.633 1.00 95.19 220 PRO A N 1
ATOM 1665 C CA . PRO A 1 220 ? -5.718 10.085 19.720 1.00 95.19 220 PRO A CA 1
ATOM 1666 C C . PRO A 1 220 ? -4.824 10.473 18.534 1.00 95.19 220 PRO A C 1
ATOM 1668 O O . PRO A 1 220 ? -4.680 11.659 18.246 1.00 95.19 220 PRO A O 1
ATOM 1671 N N . LEU A 1 221 ? -4.210 9.494 17.860 1.00 95.69 221 LEU A N 1
ATOM 1672 C CA . LEU A 1 221 ? -3.300 9.716 16.730 1.00 95.69 221 LEU A CA 1
ATOM 1673 C C . LEU A 1 221 ? -4.059 9.930 15.418 1.00 95.69 221 LEU A C 1
ATOM 1675 O O . LEU A 1 221 ? -3.557 10.604 14.516 1.00 95.69 221 LEU A O 1
ATOM 1679 N N . HIS A 1 222 ? -5.265 9.369 15.305 1.00 95.06 222 HIS A N 1
ATOM 1680 C CA . HIS A 1 222 ? -6.102 9.510 14.126 1.00 95.06 222 HIS A CA 1
ATOM 1681 C C . HIS A 1 222 ? -7.593 9.502 14.484 1.00 95.06 222 HIS A C 1
ATOM 1683 O O . HIS A 1 222 ? -8.132 8.531 15.006 1.00 95.06 222 HIS A O 1
ATOM 1689 N N . ASN A 1 223 ? -8.276 10.603 14.169 1.00 90.44 223 ASN A N 1
ATOM 1690 C CA . ASN A 1 223 ? -9.671 10.829 14.549 1.00 90.44 223 ASN A CA 1
ATOM 1691 C C . ASN A 1 223 ? -10.702 10.183 13.604 1.00 90.44 223 ASN A C 1
ATOM 1693 O O . ASN A 1 223 ? -11.900 10.276 13.882 1.00 90.44 223 ASN A O 1
ATOM 1697 N N . ASN A 1 224 ? -10.271 9.552 12.506 1.00 95.62 224 ASN A N 1
ATOM 1698 C CA . ASN A 1 224 ? -11.150 8.832 11.590 1.00 95.62 224 ASN A CA 1
ATOM 1699 C C . ASN A 1 224 ? -11.068 7.320 11.851 1.00 95.62 224 ASN A C 1
ATOM 1701 O O . ASN A 1 224 ? -10.151 6.631 11.411 1.00 95.62 224 ASN A O 1
ATOM 1705 N N . VAL A 1 225 ? -12.051 6.798 12.587 1.00 94.88 225 VAL A N 1
ATOM 1706 C CA . VAL A 1 225 ? -12.112 5.370 12.938 1.00 94.88 225 VAL A CA 1
ATOM 1707 C C . VAL A 1 225 ? -12.345 4.482 11.720 1.00 94.88 225 VAL A C 1
ATOM 1709 O O . VAL A 1 225 ? -11.862 3.357 11.708 1.00 94.88 225 VAL A O 1
ATOM 1712 N N . ASP A 1 226 ? -13.020 4.974 10.682 1.00 96.31 226 ASP A N 1
ATOM 1713 C CA . ASP A 1 226 ? -13.268 4.176 9.480 1.00 96.31 226 ASP A CA 1
ATOM 1714 C C . ASP A 1 226 ? -11.969 3.961 8.686 1.00 96.31 226 ASP A C 1
ATOM 1716 O O . ASP A 1 226 ? -11.719 2.852 8.218 1.00 96.31 226 ASP A O 1
ATOM 1720 N N . GLU A 1 227 ? -11.093 4.974 8.627 1.00 96.69 227 GLU A N 1
ATOM 1721 C CA . GLU A 1 227 ? -9.726 4.836 8.096 1.00 96.69 227 GLU A CA 1
ATOM 1722 C C . GLU A 1 227 ? -8.902 3.844 8.934 1.00 96.69 227 GLU A C 1
ATOM 1724 O O . GLU A 1 227 ? -8.288 2.939 8.375 1.00 96.69 227 GLU A O 1
ATOM 1729 N N . LEU A 1 228 ? -8.938 3.937 10.272 1.00 97.19 228 LEU A N 1
ATOM 1730 C CA . LEU A 1 228 ? -8.233 2.981 11.142 1.00 97.19 228 LEU A CA 1
ATOM 1731 C C . LEU A 1 228 ? -8.715 1.537 10.957 1.00 97.19 228 LEU A C 1
ATOM 1733 O O . LEU A 1 228 ? -7.905 0.614 11.023 1.00 97.19 228 LEU A O 1
ATOM 1737 N N . ILE A 1 229 ? -10.016 1.329 10.743 1.00 97.12 229 ILE A N 1
ATOM 1738 C CA . ILE A 1 229 ? -10.581 0.006 10.452 1.00 97.12 229 ILE A CA 1
ATOM 1739 C C . ILE A 1 229 ? -10.102 -0.473 9.080 1.00 97.12 229 ILE A C 1
ATOM 1741 O O . ILE A 1 229 ? -9.623 -1.598 8.965 1.00 97.12 229 ILE A O 1
ATOM 1745 N N . ALA A 1 230 ? -10.174 0.379 8.055 1.00 96.62 230 ALA A N 1
ATOM 1746 C CA . ALA A 1 230 ? -9.719 0.039 6.708 1.00 96.62 230 ALA A CA 1
ATOM 1747 C C . ALA A 1 230 ? -8.217 -0.298 6.666 1.00 96.62 230 ALA A C 1
ATOM 1749 O O . ALA A 1 230 ? -7.790 -1.159 5.899 1.00 96.62 230 ALA A O 1
ATOM 1750 N N . TRP A 1 231 ? -7.414 0.349 7.510 1.00 97.94 231 TRP A N 1
ATOM 1751 C CA . TRP A 1 231 ? -5.973 0.125 7.613 1.00 97.94 231 TRP A CA 1
ATOM 1752 C C . TRP A 1 231 ? -5.573 -0.955 8.623 1.00 97.94 231 TRP A C 1
ATOM 1754 O O . TRP A 1 231 ? -4.377 -1.218 8.769 1.00 97.94 231 TRP A O 1
ATOM 1764 N N . ALA A 1 232 ? -6.530 -1.597 9.303 1.00 97.88 232 ALA A N 1
ATOM 1765 C CA . ALA A 1 232 ? -6.246 -2.560 10.365 1.00 97.88 232 ALA A CA 1
ATOM 1766 C C . ALA A 1 232 ? -5.268 -3.669 9.965 1.00 97.88 232 ALA A C 1
ATOM 1768 O O . ALA A 1 232 ? -4.314 -3.878 10.715 1.00 97.88 232 ALA A O 1
ATOM 1769 N N . PRO A 1 233 ? -5.374 -4.305 8.780 1.00 97.88 233 PRO A N 1
ATOM 1770 C CA . PRO A 1 233 ? -4.397 -5.313 8.373 1.00 97.88 233 PRO A CA 1
ATOM 1771 C C . PRO A 1 233 ? -2.956 -4.778 8.346 1.00 97.88 233 PRO A C 1
ATOM 1773 O O . PRO A 1 233 ? -2.034 -5.447 8.810 1.00 97.88 233 PRO A O 1
ATOM 1776 N N . ILE A 1 234 ? -2.756 -3.552 7.846 1.00 97.81 234 ILE A N 1
ATOM 1777 C CA . ILE A 1 234 ? -1.429 -2.935 7.708 1.00 97.81 234 ILE A CA 1
ATOM 1778 C C . ILE A 1 234 ? -0.900 -2.515 9.081 1.00 97.81 234 ILE A C 1
ATOM 1780 O O . ILE A 1 234 ? 0.236 -2.843 9.426 1.00 97.81 234 ILE A O 1
ATOM 1784 N N . ILE A 1 235 ? -1.726 -1.832 9.883 1.00 97.94 235 ILE A N 1
ATOM 1785 C CA . ILE A 1 235 ? -1.345 -1.351 11.218 1.00 97.94 235 ILE A CA 1
ATOM 1786 C C . ILE A 1 235 ? -1.007 -2.531 12.132 1.00 97.94 235 ILE A C 1
ATOM 1788 O O . ILE A 1 235 ? 0.048 -2.526 12.763 1.00 97.94 235 ILE A O 1
ATOM 1792 N N . LEU A 1 236 ? -1.860 -3.557 12.184 1.00 97.81 236 LEU A N 1
ATOM 1793 C CA . LEU A 1 236 ? -1.634 -4.735 13.024 1.00 97.81 236 LEU A CA 1
ATOM 1794 C C . LEU A 1 236 ? -0.363 -5.481 12.620 1.00 97.81 236 LEU A C 1
ATOM 1796 O O . LEU A 1 236 ? 0.398 -5.892 13.495 1.00 97.81 236 LEU A O 1
ATOM 1800 N N . ARG A 1 237 ? -0.088 -5.600 11.315 1.00 97.50 237 ARG A N 1
ATOM 1801 C CA . ARG A 1 237 ? 1.156 -6.208 10.840 1.00 97.50 237 ARG A CA 1
ATOM 1802 C C . ARG A 1 237 ? 2.383 -5.400 11.255 1.00 97.50 237 ARG A C 1
ATOM 1804 O O . ARG A 1 237 ? 3.326 -5.986 11.769 1.00 97.50 237 ARG A O 1
ATOM 1811 N N . GLN A 1 238 ? 2.367 -4.077 11.085 1.00 96.81 238 GLN A N 1
ATOM 1812 C CA . GLN A 1 238 ? 3.494 -3.234 11.499 1.00 96.81 238 GLN A CA 1
ATOM 1813 C C . GLN A 1 238 ? 3.703 -3.267 13.024 1.00 96.81 238 GLN A C 1
ATOM 1815 O O . GLN A 1 238 ? 4.841 -3.334 13.477 1.00 96.81 238 GLN A O 1
ATOM 1820 N N . ILE A 1 239 ? 2.631 -3.313 13.826 1.00 97.12 239 ILE A N 1
ATOM 1821 C CA . ILE A 1 239 ? 2.741 -3.527 15.281 1.00 97.12 239 ILE A CA 1
ATOM 1822 C C . ILE A 1 239 ? 3.362 -4.900 15.586 1.00 97.12 239 ILE A C 1
ATOM 1824 O O . ILE A 1 239 ? 4.231 -4.996 16.451 1.00 97.12 239 ILE A O 1
ATOM 1828 N N . GLY A 1 240 ? 2.954 -5.951 14.867 1.00 96.62 240 GLY A N 1
ATOM 1829 C CA . GLY A 1 240 ? 3.550 -7.288 14.965 1.00 96.62 240 GLY A CA 1
ATOM 1830 C C . GLY A 1 240 ? 5.039 -7.321 14.598 1.00 96.62 240 GLY A C 1
ATOM 1831 O O . GLY A 1 240 ? 5.791 -8.092 15.185 1.00 96.62 240 GLY A O 1
ATOM 1832 N N . ASP A 1 241 ? 5.471 -6.423 13.709 1.00 94.62 241 ASP A N 1
ATOM 1833 C CA . ASP A 1 241 ? 6.876 -6.200 13.336 1.00 94.62 241 ASP A CA 1
ATOM 1834 C C . ASP A 1 241 ? 7.656 -5.348 14.351 1.00 94.62 241 ASP A C 1
ATOM 1836 O O . ASP A 1 241 ? 8.818 -5.014 14.126 1.00 94.62 241 ASP A O 1
ATOM 1840 N N . GLY A 1 242 ? 7.035 -4.981 15.475 1.00 95.88 242 GLY A N 1
ATOM 1841 C CA . GLY A 1 242 ? 7.656 -4.175 16.523 1.00 95.88 242 GLY A CA 1
ATOM 1842 C C . GLY A 1 242 ? 7.624 -2.666 16.267 1.00 95.88 242 GLY A C 1
ATOM 1843 O O . GLY A 1 242 ? 8.269 -1.916 17.001 1.00 95.88 242 GLY A O 1
ATOM 1844 N N . VAL A 1 243 ? 6.872 -2.186 15.267 1.00 95.25 243 VAL A N 1
ATOM 1845 C CA . VAL A 1 243 ? 6.686 -0.744 15.047 1.00 95.25 243 VAL A CA 1
ATOM 1846 C C . VAL A 1 243 ? 5.819 -0.164 16.166 1.00 95.25 243 VAL A C 1
ATOM 1848 O O . VAL A 1 243 ? 4.693 -0.599 16.408 1.00 95.25 243 VAL A O 1
ATOM 1851 N N . ALA A 1 244 ? 6.343 0.850 16.855 1.00 97.12 244 ALA A N 1
ATOM 1852 C CA . ALA A 1 244 ? 5.637 1.509 17.947 1.00 97.12 244 ALA A CA 1
ATOM 1853 C C . ALA A 1 244 ? 4.390 2.270 17.458 1.00 97.12 244 ALA A C 1
ATOM 1855 O O . ALA A 1 244 ? 4.417 2.946 16.429 1.00 97.12 244 ALA A O 1
ATOM 1856 N N . ILE A 1 245 ? 3.312 2.231 18.249 1.00 97.50 245 ILE A N 1
ATOM 1857 C CA . ILE A 1 245 ? 2.077 2.978 17.974 1.00 97.50 245 ILE A CA 1
ATOM 1858 C C . ILE A 1 245 ? 2.307 4.460 18.272 1.00 97.50 245 ILE A C 1
ATOM 1860 O O . ILE A 1 245 ? 2.265 4.897 19.420 1.00 97.50 245 ILE A O 1
ATOM 1864 N N . ASN A 1 246 ? 2.588 5.235 17.230 1.00 97.56 246 ASN A N 1
ATOM 1865 C CA . ASN A 1 246 ? 2.828 6.673 17.304 1.00 97.56 246 ASN A CA 1
ATOM 1866 C C . ASN A 1 246 ? 2.390 7.370 15.999 1.00 97.56 246 ASN A C 1
ATOM 1868 O O . ASN A 1 246 ? 1.896 6.737 15.065 1.00 97.56 246 ASN A O 1
ATOM 1872 N N . ALA A 1 247 ? 2.560 8.691 15.919 1.00 96.69 247 ALA A N 1
ATOM 1873 C CA . ALA A 1 247 ? 2.182 9.458 14.730 1.00 96.69 247 ALA A CA 1
ATOM 1874 C C . ALA A 1 247 ? 2.945 9.027 13.459 1.00 96.69 247 ALA A C 1
ATOM 1876 O O . ALA A 1 247 ? 2.402 9.134 12.357 1.00 96.69 247 ALA A O 1
ATOM 1877 N N . GLN A 1 248 ? 4.171 8.506 13.600 1.00 95.94 248 GLN A N 1
ATOM 1878 C CA . GLN A 1 248 ? 4.960 8.016 12.471 1.00 95.94 248 GLN A CA 1
ATOM 1879 C C . GLN A 1 248 ? 4.346 6.749 11.867 1.00 95.94 248 GLN A C 1
ATOM 1881 O O . GLN A 1 248 ? 4.261 6.666 10.646 1.00 95.94 248 GLN A O 1
ATOM 1886 N N . LEU A 1 249 ? 3.852 5.810 12.687 1.00 96.56 249 LEU A N 1
ATOM 1887 C CA . LEU A 1 249 ? 3.119 4.628 12.211 1.00 96.56 249 LEU A CA 1
ATOM 1888 C C . LEU A 1 249 ? 1.928 5.037 11.330 1.00 96.56 249 LEU A C 1
ATOM 1890 O O . LEU A 1 249 ? 1.804 4.572 10.200 1.00 96.56 249 LEU A O 1
ATOM 1894 N N . ILE A 1 250 ? 1.093 5.966 11.809 1.00 97.62 250 ILE A N 1
ATOM 1895 C CA . ILE A 1 250 ? -0.065 6.463 11.046 1.00 97.62 250 ILE A CA 1
ATOM 1896 C C . ILE A 1 250 ? 0.373 7.153 9.750 1.00 97.62 250 ILE A C 1
ATOM 1898 O O . ILE A 1 250 ? -0.221 6.922 8.696 1.00 97.62 250 ILE A O 1
ATOM 1902 N N . SER A 1 251 ? 1.423 7.979 9.804 1.00 96.94 251 SER A N 1
ATOM 1903 C CA . SER A 1 251 ? 1.991 8.613 8.610 1.00 96.94 251 SER A CA 1
ATOM 1904 C C . SER A 1 251 ? 2.469 7.566 7.602 1.00 96.94 251 SER A C 1
ATOM 1906 O O . SER A 1 251 ? 2.126 7.665 6.428 1.00 96.94 251 SER A O 1
ATOM 1908 N N . ASN A 1 252 ? 3.206 6.544 8.039 1.00 96.00 252 ASN A N 1
ATOM 1909 C CA . ASN A 1 252 ? 3.732 5.495 7.165 1.00 96.00 252 ASN A CA 1
ATOM 1910 C C . ASN A 1 252 ? 2.608 4.705 6.492 1.00 96.00 252 ASN A C 1
ATOM 1912 O O . ASN A 1 252 ? 2.626 4.542 5.276 1.00 96.00 252 ASN A O 1
ATOM 1916 N N . VAL A 1 253 ? 1.594 4.295 7.255 1.00 97.31 253 VAL A N 1
ATOM 1917 C CA . VAL A 1 253 ? 0.416 3.582 6.736 1.00 97.31 253 VAL A CA 1
ATOM 1918 C C . VAL A 1 253 ? -0.334 4.433 5.713 1.00 97.31 253 VAL A C 1
ATOM 1920 O O . VAL A 1 253 ? -0.660 3.952 4.629 1.00 97.31 253 VAL A O 1
ATOM 1923 N N . ARG A 1 254 ? -0.541 5.724 6.005 1.00 97.69 254 ARG A N 1
ATOM 1924 C CA . ARG A 1 254 ? -1.153 6.655 5.052 1.00 97.69 254 ARG A CA 1
ATOM 1925 C C . ARG A 1 254 ? -0.330 6.771 3.772 1.00 97.69 254 ARG A C 1
ATOM 1927 O O . ARG A 1 254 ? -0.915 6.763 2.694 1.00 97.69 254 ARG A O 1
ATOM 1934 N N . ARG A 1 255 ? 1.000 6.884 3.873 1.00 97.56 255 ARG A N 1
ATOM 1935 C CA . ARG A 1 255 ? 1.874 6.976 2.693 1.00 97.56 255 ARG A CA 1
ATOM 1936 C C . ARG A 1 255 ? 1.846 5.682 1.875 1.00 97.56 255 ARG A C 1
ATOM 1938 O O . ARG A 1 255 ? 1.734 5.735 0.658 1.00 97.56 255 ARG A O 1
ATOM 1945 N N . GLN A 1 256 ? 1.877 4.528 2.537 1.00 97.56 256 GLN A N 1
ATOM 1946 C CA . GLN A 1 256 ? 1.750 3.215 1.905 1.00 97.56 256 GLN A CA 1
ATOM 1947 C C . GLN A 1 256 ? 0.441 3.092 1.107 1.00 97.56 256 GLN A C 1
ATOM 1949 O O . GLN A 1 256 ? 0.473 2.820 -0.093 1.00 97.56 256 GLN A O 1
ATOM 1954 N N . VAL A 1 257 ? -0.706 3.343 1.748 1.00 98.06 257 VAL A N 1
ATOM 1955 C CA . VAL A 1 257 ? -2.022 3.241 1.095 1.00 98.06 257 VAL A CA 1
ATOM 1956 C C . VAL A 1 257 ? -2.188 4.306 0.013 1.00 98.06 257 VAL A C 1
ATOM 1958 O O . VAL A 1 257 ? -2.648 3.991 -1.080 1.00 98.06 257 VAL A O 1
ATOM 1961 N N . GLY A 1 258 ? -1.744 5.539 0.266 1.00 97.88 258 GLY A N 1
ATOM 1962 C CA . GLY A 1 258 ? -1.840 6.636 -0.695 1.00 97.88 258 GLY A CA 1
ATOM 1963 C C . GLY A 1 258 ? -1.053 6.386 -1.984 1.00 97.88 258 GLY A C 1
ATOM 1964 O O . GLY A 1 258 ? -1.541 6.714 -3.064 1.00 97.88 258 GLY A O 1
ATOM 1965 N N . THR A 1 259 ? 0.127 5.758 -1.906 1.00 97.94 259 THR A N 1
ATOM 1966 C CA . THR A 1 259 ? 0.879 5.344 -3.104 1.00 97.94 259 THR A CA 1
ATOM 1967 C C . THR A 1 259 ? 0.091 4.311 -3.915 1.00 97.94 259 THR A C 1
ATOM 1969 O O . THR A 1 259 ? 0.039 4.415 -5.141 1.00 97.94 259 THR A O 1
ATOM 1972 N N . ALA A 1 260 ? -0.577 3.362 -3.248 1.00 98.06 260 ALA A N 1
ATOM 1973 C CA . ALA A 1 260 ? -1.434 2.377 -3.909 1.00 98.06 260 ALA A CA 1
ATOM 1974 C C . ALA A 1 260 ? -2.678 2.996 -4.555 1.00 98.06 260 ALA A C 1
ATOM 1976 O O . ALA A 1 260 ? -3.021 2.662 -5.686 1.00 98.06 260 ALA A O 1
ATOM 1977 N N . ASP A 1 261 ? -3.326 3.938 -3.873 1.00 97.44 261 ASP A N 1
ATOM 1978 C CA . ASP A 1 261 ? -4.468 4.667 -4.431 1.00 97.44 261 ASP A CA 1
ATOM 1979 C C . ASP A 1 261 ? -4.055 5.471 -5.674 1.00 97.44 261 ASP A C 1
ATOM 1981 O O . ASP A 1 261 ? -4.803 5.552 -6.649 1.00 97.44 261 ASP A O 1
ATOM 1985 N N . LYS A 1 262 ? -2.839 6.036 -5.677 1.00 97.12 262 LYS A N 1
ATOM 1986 C CA . LYS A 1 262 ? -2.330 6.789 -6.825 1.00 97.12 262 LYS A CA 1
ATOM 1987 C C . LYS A 1 262 ? -2.026 5.899 -8.025 1.00 97.12 262 LYS A C 1
ATOM 1989 O O . LYS A 1 262 ? -2.389 6.280 -9.134 1.00 97.12 262 LYS A O 1
ATOM 1994 N N . ILE A 1 263 ? -1.391 4.742 -7.843 1.00 96.19 263 ILE A N 1
ATOM 1995 C CA . ILE A 1 263 ? -1.147 3.837 -8.976 1.00 96.19 263 ILE A CA 1
ATOM 1996 C C . ILE A 1 263 ? -2.464 3.259 -9.519 1.00 96.19 263 ILE A C 1
ATOM 1998 O O . ILE A 1 263 ? -2.603 3.105 -10.728 1.00 96.19 263 ILE A O 1
ATOM 2002 N N . GLU A 1 264 ? -3.458 3.025 -8.653 1.00 96.19 264 GLU A N 1
ATOM 2003 C CA . GLU A 1 264 ? -4.809 2.626 -9.061 1.00 96.19 264 GLU A CA 1
ATOM 2004 C C . GLU A 1 264 ? -5.482 3.722 -9.899 1.00 96.19 264 GLU A C 1
ATOM 2006 O O . GLU A 1 264 ? -6.039 3.435 -10.957 1.00 96.19 264 GLU A O 1
ATOM 2011 N N . GLU A 1 265 ? -5.369 4.990 -9.491 1.00 95.19 265 GLU A N 1
ATOM 2012 C CA . GLU A 1 265 ? -5.818 6.131 -10.297 1.00 95.19 265 GLU A CA 1
ATOM 2013 C C . GLU A 1 265 ? -5.119 6.156 -11.665 1.00 95.19 265 GLU A C 1
ATOM 2015 O O . GLU A 1 265 ? -5.795 6.275 -12.685 1.00 95.19 265 GLU A O 1
ATOM 2020 N N . LEU A 1 266 ? -3.790 5.995 -11.709 1.00 93.12 266 LEU A N 1
ATOM 2021 C CA . LEU A 1 266 ? -3.026 5.947 -12.963 1.00 93.12 266 LEU A CA 1
ATOM 2022 C C . LEU A 1 266 ? -3.482 4.798 -13.871 1.00 93.12 266 LEU A C 1
ATOM 2024 O O . LEU A 1 266 ? -3.642 4.999 -15.074 1.00 93.12 266 LEU A O 1
ATOM 2028 N N . GLN A 1 267 ? -3.745 3.623 -13.297 1.00 93.06 267 GLN A N 1
ATOM 2029 C CA . GLN A 1 267 ? -4.243 2.453 -14.017 1.00 93.06 267 GLN A CA 1
ATOM 2030 C C . GLN A 1 267 ? -5.664 2.670 -14.553 1.00 93.06 267 GLN A C 1
ATOM 2032 O O . GLN A 1 267 ? -5.993 2.199 -15.637 1.00 93.06 267 GLN A O 1
ATOM 2037 N N . GLN A 1 268 ? -6.519 3.402 -13.842 1.00 92.31 268 GLN A N 1
ATOM 2038 C CA . GLN A 1 268 ? -7.885 3.666 -14.300 1.00 92.31 268 GLN A CA 1
ATOM 2039 C C . GLN A 1 268 ? -7.944 4.716 -15.419 1.00 92.31 268 GLN A C 1
ATOM 2041 O O . GLN A 1 268 ? -8.887 4.715 -16.221 1.00 92.31 268 GLN A O 1
ATOM 2046 N N . ILE A 1 269 ? -6.951 5.606 -15.518 1.00 88.44 269 ILE A N 1
ATOM 2047 C CA . ILE A 1 269 ? -6.917 6.632 -16.565 1.00 88.44 269 ILE A CA 1
ATOM 2048 C C . ILE A 1 269 ? -6.744 5.969 -17.947 1.00 88.44 269 ILE A C 1
ATOM 2050 O O . ILE A 1 269 ? -5.793 5.236 -18.206 1.00 88.44 269 ILE A O 1
ATOM 2054 N N . SER A 1 270 ? -7.708 6.236 -18.836 1.00 75.12 270 SER A N 1
ATOM 2055 C CA . SER A 1 270 ? -7.917 5.584 -20.146 1.00 75.12 270 SER A CA 1
ATOM 2056 C C . SER A 1 270 ? -7.874 4.050 -20.132 1.00 75.12 270 SER A C 1
ATOM 2058 O O . SER A 1 270 ? -7.443 3.436 -21.103 1.00 75.12 270 SER A O 1
ATOM 2060 N N . GLY A 1 271 ? -8.333 3.416 -19.051 1.00 79.06 271 GLY A N 1
ATOM 2061 C CA . GLY A 1 271 ? -8.449 1.955 -18.998 1.00 79.06 271 GLY A CA 1
ATOM 2062 C C . GLY A 1 271 ? -7.110 1.211 -18.946 1.00 79.06 271 GLY A C 1
ATOM 2063 O O . GLY A 1 271 ? -7.055 0.051 -19.342 1.00 79.06 271 GLY A O 1
ATOM 2064 N N . GLY A 1 272 ? -6.042 1.862 -18.478 1.00 72.44 272 GLY A N 1
ATOM 2065 C CA . GLY A 1 272 ? -4.758 1.221 -18.166 1.00 72.44 272 GLY A CA 1
ATOM 2066 C C . GLY A 1 272 ? -3.768 1.145 -19.320 1.00 72.44 272 GLY A C 1
ATOM 2067 O O . GLY A 1 272 ? -2.607 0.832 -19.096 1.00 72.44 272 GLY A O 1
ATOM 2068 N N . THR A 1 273 ? -4.167 1.505 -20.540 1.00 81.12 273 THR A N 1
ATOM 2069 C CA . THR A 1 273 ? -3.326 1.361 -21.745 1.00 81.12 273 THR A CA 1
ATOM 2070 C C . THR A 1 273 ? -2.394 2.546 -22.010 1.00 81.12 273 THR A C 1
ATOM 2072 O O . THR A 1 273 ? -1.735 2.611 -23.042 1.00 81.12 273 THR A O 1
ATOM 2075 N N . ASN A 1 274 ? -2.394 3.531 -21.122 1.00 82.06 274 ASN A N 1
ATOM 2076 C CA . ASN A 1 274 ? -1.753 4.825 -21.328 1.00 82.06 274 ASN A CA 1
ATOM 2077 C C . ASN A 1 274 ? -0.283 4.863 -20.934 1.00 82.06 274 ASN A C 1
ATOM 2079 O O . ASN A 1 274 ? 0.530 5.529 -21.571 1.00 82.06 274 ASN A O 1
ATOM 2083 N N . LEU A 1 275 ? 0.032 4.219 -19.816 1.00 88.94 275 LEU A N 1
ATOM 2084 C CA . LEU A 1 275 ? 1.357 4.265 -19.236 1.00 88.94 275 LEU A CA 1
ATOM 2085 C C . LEU A 1 275 ? 2.086 3.029 -19.734 1.00 88.94 275 LEU A C 1
ATOM 2087 O O . LEU A 1 275 ? 1.776 1.916 -19.315 1.00 88.94 275 LEU A O 1
ATOM 2091 N N . THR A 1 276 ? 2.961 3.248 -20.713 1.00 90.88 276 THR A N 1
ATOM 2092 C CA . THR A 1 276 ? 3.627 2.163 -21.436 1.00 90.88 276 THR A CA 1
ATOM 2093 C C . THR A 1 276 ? 4.905 1.733 -20.740 1.00 90.88 276 THR A C 1
ATOM 2095 O O . THR A 1 276 ? 5.613 2.563 -20.163 1.00 90.88 276 THR A O 1
ATOM 2098 N N . TRP A 1 277 ? 5.210 0.444 -20.814 1.00 89.06 277 TRP A N 1
ATOM 2099 C CA . TRP A 1 277 ? 6.447 -0.097 -20.297 1.00 89.06 277 TRP A CA 1
ATOM 2100 C C . TRP A 1 277 ? 7.621 0.351 -21.169 1.00 89.06 277 TRP A C 1
ATOM 2102 O O . TRP A 1 277 ? 7.601 0.290 -22.399 1.00 89.06 277 TRP A O 1
ATOM 2112 N N . GLY A 1 278 ? 8.649 0.857 -20.507 1.00 85.19 278 GLY A N 1
ATOM 2113 C CA . GLY A 1 278 ? 9.934 1.195 -21.079 1.00 85.19 278 GLY A CA 1
ATOM 2114 C C . GLY A 1 278 ? 10.967 0.185 -20.678 1.00 85.19 278 GLY A C 1
ATOM 2115 O O . GLY A 1 278 ? 11.313 0.105 -19.500 1.00 85.19 278 GLY A O 1
ATOM 2116 N N . GLN A 1 279 ? 11.511 -0.534 -21.653 1.00 80.62 279 GLN A N 1
ATOM 2117 C CA . GLN A 1 279 ? 12.650 -1.382 -21.376 1.00 80.62 279 GLN A CA 1
ATOM 2118 C C . GLN A 1 279 ? 13.847 -0.519 -20.971 1.00 80.62 279 GLN A C 1
ATOM 2120 O O . GLN A 1 279 ? 14.313 0.324 -21.737 1.00 80.62 279 GLN A O 1
ATOM 2125 N N . GLN A 1 280 ? 14.392 -0.780 -19.787 1.00 68.56 280 GLN A N 1
ATOM 2126 C CA . GLN A 1 280 ? 15.638 -0.177 -19.311 1.00 68.56 280 GLN A CA 1
ATOM 2127 C C . GLN A 1 280 ? 16.869 -0.913 -19.882 1.00 68.56 280 GLN A C 1
ATOM 2129 O O . GLN A 1 280 ? 17.920 -0.968 -19.253 1.00 68.56 280 GLN A O 1
ATOM 2134 N N . ASN A 1 281 ? 16.766 -1.503 -21.080 1.00 57.53 281 ASN A N 1
ATOM 2135 C CA . ASN A 1 281 ? 17.912 -2.116 -21.758 1.00 57.53 281 ASN A CA 1
ATOM 2136 C C . ASN A 1 281 ? 18.764 -1.004 -22.373 1.00 57.53 281 ASN A C 1
ATOM 2138 O O . ASN A 1 281 ? 18.717 -0.754 -23.577 1.00 57.53 281 ASN A O 1
ATOM 2142 N N . GLY A 1 282 ? 19.501 -0.285 -21.532 1.00 64.00 282 GLY A N 1
ATOM 2143 C CA . GLY A 1 282 ? 20.328 0.832 -21.954 1.00 64.00 282 GLY A CA 1
ATOM 2144 C C . GLY A 1 282 ? 20.516 1.879 -20.859 1.00 64.00 282 GLY A C 1
ATOM 2145 O O . GLY A 1 282 ? 20.173 1.641 -19.702 1.00 64.00 282 GLY A O 1
ATOM 2146 N N . PRO A 1 283 ? 21.065 3.055 -21.213 1.00 69.81 283 PRO A N 1
ATOM 2147 C CA . PRO A 1 283 ? 21.173 4.163 -20.276 1.00 69.81 283 PRO A CA 1
ATOM 2148 C C . PRO A 1 283 ? 19.792 4.510 -19.711 1.00 69.81 283 PRO A C 1
ATOM 2150 O O . PRO A 1 283 ? 18.781 4.436 -20.414 1.00 69.81 283 PRO A O 1
ATOM 2153 N N . LEU A 1 284 ? 19.764 4.964 -18.458 1.00 81.56 284 LEU A N 1
ATOM 2154 C CA . LEU A 1 284 ? 18.560 5.385 -17.729 1.00 81.56 284 LEU A CA 1
ATOM 2155 C C . LEU A 1 284 ? 17.695 6.430 -18.469 1.00 81.56 284 LEU A C 1
ATOM 2157 O O . LEU A 1 284 ? 16.592 6.722 -18.043 1.00 81.56 284 LEU A O 1
ATOM 2161 N N . THR A 1 285 ? 18.143 6.980 -19.598 1.00 86.38 285 THR A N 1
ATOM 2162 C CA . THR A 1 285 ? 17.402 7.902 -20.472 1.00 86.38 285 THR A CA 1
ATOM 2163 C C . THR A 1 285 ? 16.382 7.226 -21.404 1.00 86.38 285 THR A C 1
ATOM 2165 O O . THR A 1 285 ? 15.684 7.921 -22.154 1.00 86.38 285 THR A O 1
ATOM 2168 N N . GLY A 1 286 ? 16.270 5.891 -21.385 1.00 87.19 286 GLY A N 1
ATOM 2169 C CA . GLY A 1 286 ? 15.310 5.142 -22.209 1.00 87.19 286 GLY A CA 1
ATOM 2170 C C . GLY A 1 286 ? 13.845 5.500 -21.922 1.00 87.19 286 GLY A C 1
ATOM 2171 O O . GLY A 1 286 ? 13.029 5.594 -22.842 1.00 87.19 286 GLY A O 1
ATOM 2172 N N . THR A 1 287 ? 13.524 5.821 -20.671 1.00 92.50 287 THR A N 1
ATOM 2173 C CA . THR A 1 287 ? 12.162 6.127 -20.216 1.00 92.50 287 THR A CA 1
ATOM 2174 C C . THR A 1 287 ? 11.901 7.636 -20.169 1.00 92.50 287 THR A C 1
ATOM 2176 O O . THR A 1 287 ? 12.820 8.461 -20.140 1.00 92.50 287 THR A O 1
ATOM 2179 N N . ALA A 1 288 ? 10.627 8.042 -20.185 1.00 93.25 288 ALA A N 1
ATOM 2180 C CA . ALA A 1 288 ? 10.265 9.451 -20.003 1.00 93.25 288 ALA A CA 1
ATOM 2181 C C . ALA A 1 288 ? 10.648 9.945 -18.601 1.00 93.25 288 ALA A C 1
ATOM 2183 O O . ALA A 1 288 ? 11.113 11.075 -18.460 1.00 93.25 288 ALA A O 1
ATOM 2184 N N . MET A 1 289 ? 10.489 9.080 -17.592 1.00 93.50 289 MET A N 1
ATOM 2185 C CA . MET A 1 289 ? 10.911 9.332 -16.215 1.00 93.50 289 MET A CA 1
ATOM 2186 C C . MET A 1 289 ? 12.406 9.600 -16.144 1.00 93.50 289 MET A C 1
ATOM 2188 O O . MET A 1 289 ? 12.806 10.653 -15.664 1.00 93.50 289 MET A O 1
ATOM 2192 N N . GLY A 1 290 ? 13.232 8.715 -16.690 1.00 92.69 290 GLY A N 1
ATOM 2193 C CA . GLY A 1 290 ? 14.670 8.870 -16.588 1.00 92.69 290 GLY A CA 1
ATOM 2194 C C . GLY A 1 290 ? 15.216 10.079 -17.341 1.00 92.69 290 GLY A C 1
ATOM 2195 O O . GLY A 1 290 ? 16.114 10.745 -16.836 1.00 92.69 290 GLY A O 1
ATOM 2196 N N . ARG A 1 291 ? 14.621 10.473 -18.478 1.00 92.94 291 ARG A N 1
ATOM 2197 C CA . ARG A 1 291 ? 14.962 11.759 -19.125 1.00 92.94 291 ARG A CA 1
ATOM 2198 C C . ARG A 1 291 ? 14.657 12.961 -18.233 1.00 92.94 291 ARG A C 1
ATOM 2200 O O . ARG A 1 291 ? 15.461 13.883 -18.167 1.00 92.94 291 ARG A O 1
ATOM 2207 N N . TRP A 1 292 ? 13.514 12.952 -17.554 1.00 94.44 292 TRP A N 1
ATOM 2208 C CA . TRP A 1 292 ? 13.117 14.025 -16.642 1.00 94.44 292 TRP A CA 1
ATOM 2209 C C . TRP A 1 292 ? 13.938 14.067 -15.354 1.00 94.44 292 TRP A C 1
ATOM 2211 O O . TRP A 1 292 ? 14.267 15.143 -14.857 1.00 94.44 292 TRP A O 1
ATOM 2221 N N . ILE A 1 293 ? 14.272 12.902 -14.808 1.00 93.81 293 ILE A N 1
ATOM 2222 C CA . ILE A 1 293 ? 15.084 12.813 -13.603 1.00 93.81 293 ILE A CA 1
ATOM 2223 C C . ILE A 1 293 ? 16.528 13.225 -13.897 1.00 93.81 293 ILE A C 1
ATOM 2225 O O . ILE A 1 293 ? 17.098 13.967 -13.117 1.00 93.81 293 ILE A O 1
ATOM 2229 N N . LEU A 1 294 ? 17.122 12.812 -15.017 1.00 90.06 294 LEU A N 1
ATOM 2230 C CA . LEU A 1 294 ? 18.530 13.122 -15.311 1.00 90.06 294 LEU A CA 1
ATOM 2231 C C . LEU A 1 294 ? 18.764 14.525 -15.868 1.00 90.06 294 LEU A C 1
ATOM 2233 O O . LEU A 1 294 ? 19.880 15.036 -15.808 1.00 90.06 294 LEU A O 1
ATOM 2237 N N . ASP A 1 295 ? 17.724 15.144 -16.413 1.00 89.44 295 ASP A N 1
ATOM 2238 C CA . ASP A 1 295 ? 17.766 16.504 -16.922 1.00 89.44 295 ASP A CA 1
ATOM 2239 C C . ASP A 1 295 ? 16.452 17.198 -16.564 1.00 89.44 295 ASP A C 1
ATOM 2241 O O . ASP A 1 295 ? 15.408 16.988 -17.186 1.00 89.44 295 ASP A O 1
ATOM 2245 N N . ASN A 1 296 ? 16.528 18.050 -15.541 1.00 85.19 296 ASN A N 1
ATOM 2246 C CA . ASN A 1 296 ? 15.383 18.765 -14.988 1.00 85.19 296 ASN A CA 1
ATOM 2247 C C . ASN A 1 296 ? 14.789 19.823 -15.936 1.00 85.19 296 ASN A C 1
ATOM 2249 O O . ASN A 1 296 ? 13.778 20.437 -15.591 1.00 85.19 296 ASN A O 1
ATOM 2253 N N . THR A 1 297 ? 15.389 20.043 -17.111 1.00 89.31 297 THR A N 1
ATOM 2254 C CA . THR A 1 297 ? 14.803 20.875 -18.170 1.00 89.31 297 THR A CA 1
ATOM 2255 C C . THR A 1 297 ? 13.759 20.118 -18.992 1.00 89.31 297 THR A C 1
ATOM 2257 O O . THR A 1 297 ? 12.914 20.744 -19.638 1.00 89.31 297 THR A O 1
ATOM 2260 N N . ASN A 1 298 ? 13.760 18.781 -18.933 1.00 88.81 298 ASN A N 1
ATOM 2261 C CA . ASN A 1 298 ? 12.721 17.964 -19.544 1.00 88.81 298 ASN A CA 1
ATOM 2262 C C . ASN A 1 298 ? 11.393 18.098 -18.792 1.00 88.81 298 ASN A C 1
ATOM 2264 O O . ASN A 1 298 ? 11.330 18.408 -17.603 1.00 88.81 298 ASN A O 1
ATOM 2268 N N . LEU A 1 299 ? 10.297 17.847 -19.507 1.00 91.69 299 LEU A N 1
ATOM 2269 C CA . LEU A 1 299 ? 8.966 17.854 -18.911 1.00 91.69 299 LEU A CA 1
ATOM 2270 C C . LEU A 1 299 ? 8.781 16.645 -17.993 1.00 91.69 299 LEU A C 1
ATOM 2272 O O . LEU A 1 299 ? 9.175 15.533 -18.343 1.00 91.69 299 LEU A O 1
ATOM 2276 N N . GLU A 1 300 ? 8.108 16.866 -16.861 1.00 94.12 300 GLU A N 1
ATOM 2277 C CA . GLU A 1 300 ? 7.620 15.783 -16.007 1.00 94.12 300 GLU A CA 1
ATOM 2278 C C . GLU A 1 300 ? 6.839 14.758 -16.855 1.00 94.12 300 GLU A C 1
ATOM 2280 O O . GLU A 1 300 ? 6.023 15.162 -17.698 1.00 94.12 300 GLU A O 1
ATOM 2285 N N . PRO A 1 301 ? 7.055 13.444 -16.654 1.00 91.69 301 PRO A N 1
ATOM 2286 C CA . PRO A 1 301 ? 6.370 12.408 -17.408 1.00 91.69 301 PRO A CA 1
ATOM 2287 C C . PRO A 1 301 ? 4.857 12.584 -17.382 1.00 91.69 301 PRO A C 1
ATOM 2289 O O . PRO A 1 301 ? 4.241 12.784 -16.333 1.00 91.69 301 PRO A O 1
ATOM 2292 N N . ASN A 1 302 ? 4.237 12.463 -18.553 1.00 88.75 302 ASN A N 1
ATOM 2293 C CA . ASN A 1 302 ? 2.789 12.504 -18.648 1.00 88.75 302 ASN A CA 1
ATOM 2294 C C . ASN A 1 302 ? 2.191 11.236 -17.999 1.00 88.75 302 ASN A C 1
ATOM 2296 O O . ASN A 1 302 ? 2.422 10.145 -18.523 1.00 88.75 302 ASN A O 1
ATOM 2300 N N . PRO A 1 303 ? 1.359 11.343 -16.943 1.00 82.38 303 PRO A N 1
ATOM 2301 C CA . PRO A 1 303 ? 0.714 10.182 -16.316 1.00 82.38 303 PRO A CA 1
ATOM 2302 C C . PRO A 1 303 ? -0.259 9.431 -17.247 1.00 82.38 303 PRO A C 1
ATOM 2304 O O . PRO A 1 303 ? -0.715 8.347 -16.908 1.00 82.38 303 PRO A O 1
ATOM 2307 N N . VAL A 1 304 ? -0.599 10.012 -18.404 1.00 77.75 304 VAL A N 1
ATOM 2308 C CA . VAL A 1 304 ? -1.586 9.511 -19.380 1.00 77.75 304 VAL A CA 1
ATOM 2309 C C . VAL A 1 304 ? -0.922 8.963 -20.654 1.00 77.75 304 VAL A C 1
ATOM 2311 O O . VAL A 1 304 ? -1.599 8.437 -21.521 1.00 77.75 304 VAL A O 1
ATOM 2314 N N . GLY A 1 305 ? 0.388 9.102 -20.836 1.00 81.50 305 GLY A N 1
ATOM 2315 C CA . GLY A 1 305 ? 1.025 8.712 -22.107 1.00 81.50 305 GLY A CA 1
ATOM 2316 C C . GLY A 1 305 ? 2.535 8.559 -22.038 1.00 81.50 305 GLY A C 1
ATOM 2317 O O . GLY A 1 305 ? 3.206 8.533 -23.066 1.00 81.50 305 GLY A O 1
ATOM 2318 N N . GLY A 1 306 ? 3.085 8.578 -20.827 1.00 87.12 306 GLY A N 1
ATOM 2319 C CA . GLY A 1 306 ? 4.504 8.424 -20.588 1.00 87.12 306 GLY A CA 1
ATOM 2320 C C . GLY A 1 306 ? 4.951 6.977 -20.752 1.00 87.12 306 GLY A C 1
ATOM 2321 O O . GLY A 1 306 ? 4.162 6.030 -20.736 1.00 87.12 306 GLY A O 1
ATOM 2322 N N . ASN A 1 307 ? 6.259 6.832 -20.881 1.00 92.19 307 ASN A N 1
ATOM 2323 C CA . ASN A 1 307 ? 6.930 5.551 -20.848 1.00 92.19 307 ASN A CA 1
ATOM 2324 C C . ASN A 1 307 ? 7.744 5.466 -19.549 1.00 92.19 307 ASN A C 1
ATOM 2326 O O . ASN A 1 307 ? 8.498 6.401 -19.254 1.00 92.19 307 ASN A O 1
ATOM 2330 N N . MET A 1 308 ? 7.543 4.400 -18.776 1.00 93.94 308 MET A N 1
ATOM 2331 C CA . MET A 1 308 ? 8.230 4.130 -17.508 1.00 93.94 308 MET A CA 1
ATOM 2332 C C . MET A 1 308 ? 8.551 2.640 -17.383 1.00 93.94 308 MET A C 1
ATOM 2334 O O . MET A 1 308 ? 7.882 1.812 -17.995 1.00 93.94 308 MET A O 1
ATOM 2338 N N . ASN A 1 309 ? 9.528 2.278 -16.562 1.00 93.19 309 ASN A N 1
ATOM 2339 C CA . ASN A 1 309 ? 9.753 0.891 -16.156 1.00 93.19 309 ASN A CA 1
ATOM 2340 C C . ASN A 1 309 ? 8.982 0.532 -14.862 1.00 93.19 309 ASN A C 1
ATOM 2342 O O . ASN A 1 309 ? 8.244 1.341 -14.289 1.00 93.19 309 ASN A O 1
ATOM 2346 N N . CYS A 1 310 ? 9.163 -0.707 -14.404 1.00 94.56 310 CYS A N 1
ATOM 2347 C CA . CYS A 1 310 ? 8.442 -1.296 -13.279 1.00 94.56 310 CYS A CA 1
ATOM 2348 C C . CYS A 1 310 ? 8.641 -0.552 -11.941 1.00 94.56 310 CYS A C 1
ATOM 2350 O O . CYS A 1 310 ? 7.666 -0.248 -11.254 1.00 94.56 310 CYS A O 1
ATOM 2352 N N . TRP A 1 311 ? 9.870 -0.194 -11.567 1.00 94.69 311 TRP A N 1
ATOM 2353 C CA . TRP A 1 311 ? 10.137 0.525 -10.315 1.00 94.69 311 TRP A CA 1
ATOM 2354 C C . TRP A 1 311 ? 9.860 2.031 -10.436 1.00 94.69 311 TRP A C 1
ATOM 2356 O O . TRP A 1 311 ? 9.443 2.668 -9.463 1.00 94.69 311 TRP A O 1
ATOM 2366 N N . GLU A 1 312 ? 10.016 2.607 -11.631 1.00 95.31 312 GLU A N 1
ATOM 2367 C CA . GLU A 1 312 ? 9.736 4.016 -11.910 1.00 95.31 312 GLU A CA 1
ATOM 2368 C C . GLU A 1 312 ? 8.276 4.374 -11.644 1.00 95.31 312 GLU A C 1
ATOM 2370 O O . GLU A 1 312 ? 8.019 5.390 -11.000 1.00 95.31 312 GLU A O 1
ATOM 2375 N N . VAL A 1 313 ? 7.314 3.544 -12.068 1.00 95.81 313 VAL A N 1
ATOM 2376 C CA . VAL A 1 313 ? 5.887 3.829 -11.825 1.00 95.81 313 VAL A CA 1
ATOM 2377 C C . VAL A 1 313 ? 5.537 3.795 -10.333 1.00 95.81 313 VAL A C 1
ATOM 2379 O O . VAL A 1 313 ? 4.696 4.575 -9.875 1.00 95.81 313 VAL A O 1
ATOM 2382 N N . VAL A 1 314 ? 6.218 2.954 -9.546 1.00 96.69 314 VAL A N 1
ATOM 2383 C CA . VAL A 1 314 ? 6.044 2.890 -8.087 1.00 96.69 314 VAL A CA 1
ATOM 2384 C C . VAL A 1 314 ? 6.560 4.170 -7.431 1.00 96.69 314 VAL A C 1
ATOM 2386 O O . VAL A 1 314 ? 5.826 4.813 -6.674 1.00 96.69 314 VAL A O 1
ATOM 2389 N N . MET A 1 315 ? 7.783 4.599 -7.764 1.00 96.44 315 MET A N 1
ATOM 2390 C CA . MET A 1 315 ? 8.335 5.853 -7.236 1.00 96.44 315 MET A CA 1
ATOM 2391 C C . MET A 1 315 ? 7.552 7.074 -7.717 1.00 96.44 315 MET A C 1
ATOM 2393 O O . MET A 1 315 ? 7.269 7.975 -6.929 1.00 96.44 315 MET A O 1
ATOM 2397 N N . PHE A 1 316 ? 7.148 7.096 -8.989 1.00 96.38 316 PHE A N 1
ATOM 2398 C CA . PHE A 1 316 ? 6.349 8.177 -9.549 1.00 96.38 316 PHE A CA 1
ATOM 2399 C C . PHE A 1 316 ? 5.010 8.298 -8.823 1.00 96.38 316 PHE A C 1
ATOM 2401 O O . PHE A 1 316 ? 4.599 9.404 -8.485 1.00 96.38 316 PHE A O 1
ATOM 2408 N N . SER A 1 317 ? 4.363 7.180 -8.488 1.00 97.06 317 SER A N 1
ATOM 2409 C CA . SER A 1 317 ? 3.127 7.187 -7.698 1.00 97.06 317 SER A CA 1
ATOM 2410 C C . SER A 1 317 ? 3.340 7.810 -6.313 1.00 97.06 317 SER A C 1
ATOM 2412 O O . SER A 1 317 ? 2.559 8.671 -5.901 1.00 97.06 317 SER A O 1
ATOM 2414 N N . ALA A 1 318 ? 4.435 7.468 -5.626 1.00 97.44 318 ALA A N 1
ATOM 2415 C CA . ALA A 1 318 ? 4.794 8.083 -4.347 1.00 97.44 318 ALA A CA 1
ATOM 2416 C C . ALA A 1 318 ? 5.126 9.586 -4.493 1.00 97.44 318 ALA A C 1
ATOM 2418 O O . ALA A 1 318 ? 4.701 10.400 -3.670 1.00 97.44 318 ALA A O 1
ATOM 2419 N N . TYR A 1 319 ? 5.808 9.984 -5.572 1.00 97.06 319 TYR A N 1
ATOM 2420 C CA . TYR A 1 319 ? 6.081 11.386 -5.908 1.00 97.06 319 TYR A CA 1
ATOM 2421 C C . TYR A 1 319 ? 4.801 12.184 -6.180 1.00 97.06 319 TYR A C 1
ATOM 2423 O O . TYR A 1 319 ? 4.623 13.278 -5.643 1.00 97.06 319 TYR A O 1
ATOM 2431 N N . LYS A 1 320 ? 3.853 11.635 -6.950 1.00 96.38 320 LYS A N 1
ATOM 2432 C CA . LYS A 1 320 ? 2.564 12.291 -7.229 1.00 96.38 320 LYS A CA 1
ATOM 2433 C C . LYS A 1 320 ? 1.711 12.481 -5.976 1.00 96.38 320 LYS A C 1
ATOM 2435 O O . LYS A 1 320 ? 0.832 13.341 -5.984 1.00 96.38 320 LYS A O 1
ATOM 2440 N N . MET A 1 321 ? 1.979 11.718 -4.919 1.00 97.06 321 MET A N 1
ATOM 2441 C CA . MET A 1 321 ? 1.377 11.896 -3.597 1.00 97.06 321 MET A CA 1
ATOM 2442 C C . MET A 1 321 ? 2.177 12.822 -2.669 1.00 97.06 321 MET A C 1
ATOM 2444 O O . MET A 1 321 ? 1.720 13.126 -1.568 1.00 97.06 321 MET A O 1
ATOM 2448 N N . GLY A 1 322 ? 3.347 13.298 -3.105 1.00 97.00 322 GLY A N 1
ATOM 2449 C CA . GLY A 1 322 ? 4.241 14.150 -2.321 1.00 97.00 322 GLY A CA 1
ATOM 2450 C C . GLY A 1 322 ? 5.023 13.401 -1.239 1.00 97.00 322 GLY A C 1
ATOM 2451 O O . GLY A 1 322 ? 5.480 14.028 -0.288 1.00 97.00 322 GLY A O 1
ATOM 2452 N N . TYR A 1 323 ? 5.141 12.074 -1.342 1.00 96.56 323 TYR A N 1
ATOM 2453 C CA . TYR A 1 323 ? 5.889 11.248 -0.384 1.00 96.56 323 TYR A CA 1
ATOM 2454 C C . TYR A 1 323 ? 7.356 11.089 -0.767 1.00 96.56 323 TYR A C 1
ATOM 2456 O O . TYR A 1 323 ? 8.188 10.875 0.105 1.00 96.56 323 TYR A O 1
ATOM 2464 N N . LEU A 1 324 ? 7.654 11.224 -2.057 1.00 96.44 324 LEU A N 1
ATOM 2465 C CA . LEU A 1 324 ? 9.000 11.422 -2.570 1.00 96.44 324 LEU A CA 1
ATOM 2466 C C . LEU A 1 324 ? 9.100 12.815 -3.178 1.00 96.44 324 LEU A C 1
ATOM 2468 O O . LEU A 1 324 ? 8.145 13.320 -3.776 1.00 96.44 324 LEU A O 1
ATOM 2472 N N . THR A 1 325 ? 10.271 13.424 -3.059 1.00 95.56 325 THR A N 1
ATOM 2473 C CA . THR A 1 325 ? 10.628 14.611 -3.830 1.00 95.56 325 THR A CA 1
ATOM 2474 C C . THR A 1 325 ? 11.272 14.210 -5.156 1.00 95.56 325 THR A C 1
ATOM 2476 O O . THR A 1 325 ? 11.689 13.069 -5.354 1.00 95.56 325 THR A O 1
ATOM 2479 N N . TRP A 1 326 ? 11.385 15.164 -6.082 1.00 95.12 326 TRP A N 1
ATOM 2480 C CA . TRP A 1 326 ? 12.195 14.955 -7.284 1.00 95.12 326 TRP A CA 1
ATOM 2481 C C . TRP A 1 326 ? 13.653 14.633 -6.926 1.00 95.12 326 TRP A C 1
ATOM 2483 O O . TRP A 1 326 ? 14.243 13.754 -7.544 1.00 95.12 326 TRP A O 1
ATOM 2493 N N . GLN A 1 327 ? 14.201 15.283 -5.890 1.00 94.31 327 GLN A N 1
ATOM 2494 C CA . GLN A 1 327 ? 15.574 15.052 -5.441 1.00 94.31 327 GLN A CA 1
ATOM 2495 C C . GLN A 1 327 ? 15.773 13.620 -4.934 1.00 94.31 327 GLN A C 1
ATOM 2497 O O . GLN A 1 327 ? 16.768 12.999 -5.284 1.00 94.31 327 GLN A O 1
ATOM 2502 N N . ASP A 1 328 ? 14.811 13.067 -4.185 1.00 93.44 328 ASP A N 1
ATOM 2503 C CA . ASP A 1 328 ? 14.890 11.678 -3.709 1.00 93.44 328 ASP A CA 1
ATOM 2504 C C . ASP A 1 328 ? 14.997 10.683 -4.872 1.00 93.44 328 ASP A C 1
ATOM 2506 O O . ASP A 1 328 ? 15.754 9.714 -4.791 1.00 93.44 328 ASP A O 1
ATOM 2510 N N . MET A 1 329 ? 14.250 10.927 -5.955 1.00 94.25 329 MET A N 1
ATOM 2511 C CA . MET A 1 329 ? 14.295 10.104 -7.166 1.00 94.25 329 MET A CA 1
ATOM 2512 C C . MET A 1 329 ? 15.578 10.351 -7.966 1.00 94.25 329 MET A C 1
ATOM 2514 O O . MET A 1 329 ? 16.200 9.394 -8.414 1.00 94.25 329 MET A O 1
ATOM 2518 N N . HIS A 1 330 ? 16.018 11.604 -8.106 1.00 92.12 330 HIS A N 1
ATOM 2519 C CA . HIS A 1 330 ? 17.296 11.944 -8.737 1.00 92.12 330 HIS A CA 1
ATOM 2520 C C . HIS A 1 330 ? 18.473 11.253 -8.054 1.00 92.12 330 HIS A C 1
ATOM 2522 O O . HIS A 1 330 ? 19.317 10.666 -8.728 1.00 92.12 330 HIS A O 1
ATOM 2528 N N . ASP A 1 331 ? 18.514 11.259 -6.725 1.00 89.88 331 ASP A N 1
ATOM 2529 C CA . ASP A 1 331 ? 19.578 10.608 -5.966 1.00 89.88 331 ASP A CA 1
ATOM 2530 C C . ASP A 1 331 ? 19.575 9.086 -6.160 1.00 89.88 331 ASP A C 1
ATOM 2532 O O . ASP A 1 331 ? 20.646 8.479 -6.178 1.00 89.88 331 ASP A O 1
ATOM 2536 N N . ALA A 1 332 ? 18.403 8.469 -6.357 1.00 89.31 332 ALA A N 1
ATOM 2537 C CA . ALA A 1 332 ? 18.306 7.054 -6.712 1.00 89.31 332 ALA A CA 1
ATOM 2538 C C . ALA A 1 332 ? 18.959 6.772 -8.078 1.00 89.31 332 ALA A C 1
ATOM 2540 O O . ALA A 1 332 ? 19.804 5.885 -8.187 1.00 89.31 332 ALA A O 1
ATOM 2541 N N . TYR A 1 333 ? 18.639 7.576 -9.100 1.00 89.88 333 TYR A N 1
ATOM 2542 C CA . TYR A 1 333 ? 19.232 7.450 -10.439 1.00 89.88 333 TYR A CA 1
ATOM 2543 C C . TYR A 1 333 ? 20.734 7.745 -10.449 1.00 89.88 333 TYR A C 1
ATOM 2545 O O . TYR A 1 333 ? 21.500 7.040 -11.100 1.00 89.88 333 TYR A O 1
ATOM 2553 N N . ALA A 1 334 ? 21.176 8.779 -9.730 1.00 86.75 334 ALA A N 1
ATOM 2554 C CA . ALA A 1 334 ? 22.580 9.170 -9.686 1.00 86.75 334 ALA A CA 1
ATOM 2555 C C . ALA A 1 334 ? 23.466 8.051 -9.112 1.00 86.75 334 ALA A C 1
ATOM 2557 O O . ALA A 1 334 ? 24.568 7.820 -9.613 1.00 86.75 334 ALA A O 1
ATOM 2558 N N . ARG A 1 335 ? 22.977 7.324 -8.097 1.00 82.50 335 ARG A N 1
ATOM 2559 C CA . ARG A 1 335 ? 23.688 6.167 -7.532 1.00 82.50 335 ARG A CA 1
ATOM 2560 C C . ARG A 1 335 ? 23.735 4.984 -8.497 1.00 82.50 335 ARG A C 1
ATOM 2562 O O . ARG A 1 335 ? 24.776 4.337 -8.592 1.00 82.50 335 ARG A O 1
ATOM 2569 N N . ASP A 1 336 ? 22.653 4.744 -9.235 1.00 82.88 336 ASP A N 1
ATOM 2570 C CA . ASP A 1 336 ? 22.601 3.692 -10.254 1.00 82.88 336 ASP A CA 1
ATOM 2571 C C . ASP A 1 336 ? 23.582 3.964 -11.410 1.00 82.88 336 ASP A C 1
ATOM 2573 O O . ASP A 1 336 ? 24.339 3.084 -11.816 1.00 82.88 336 ASP A O 1
ATOM 2577 N N . ILE A 1 337 ? 23.681 5.218 -11.869 1.00 83.56 337 ILE A N 1
ATOM 2578 C CA . ILE A 1 337 ? 24.675 5.624 -12.880 1.00 83.56 337 ILE A CA 1
ATOM 2579 C C . ILE A 1 337 ? 26.103 5.436 -12.370 1.00 83.56 337 ILE A C 1
ATOM 2581 O O . ILE A 1 337 ? 26.954 4.940 -13.113 1.00 83.56 337 ILE A O 1
ATOM 2585 N N . ALA A 1 338 ? 26.382 5.832 -11.124 1.00 80.31 338 ALA A N 1
ATOM 2586 C CA . ALA A 1 338 ? 27.712 5.675 -10.539 1.00 80.31 338 ALA A CA 1
ATOM 2587 C C . ALA A 1 338 ? 28.155 4.200 -10.553 1.00 80.31 338 ALA A C 1
ATOM 2589 O O . ALA A 1 338 ? 29.276 3.901 -10.969 1.00 80.31 338 ALA A O 1
ATOM 2590 N N . LEU A 1 339 ? 27.244 3.279 -10.215 1.00 75.44 339 LEU A N 1
ATOM 2591 C CA . LEU A 1 339 ? 27.481 1.837 -10.306 1.00 75.44 339 LEU A CA 1
ATOM 2592 C C . LEU A 1 339 ? 27.809 1.362 -11.722 1.00 75.44 339 LEU A C 1
ATOM 2594 O O . LEU A 1 339 ? 28.779 0.628 -11.916 1.00 75.44 339 LEU A O 1
ATOM 2598 N N . GLN A 1 340 ? 27.010 1.765 -12.716 1.00 74.06 340 GLN A N 1
ATOM 2599 C CA . GLN A 1 340 ? 27.213 1.348 -14.109 1.00 74.06 340 GLN A CA 1
ATOM 2600 C C . GLN A 1 340 ? 28.573 1.814 -14.659 1.00 74.06 340 GLN A C 1
ATOM 2602 O O . GLN A 1 340 ? 29.147 1.167 -15.534 1.00 74.06 340 GLN A O 1
ATOM 2607 N N . GLY A 1 341 ? 29.127 2.900 -14.109 1.00 74.00 341 GLY A N 1
ATOM 2608 C CA . GLY A 1 341 ? 30.483 3.380 -14.386 1.00 74.00 341 GLY A CA 1
ATOM 2609 C C . GLY A 1 341 ? 31.614 2.554 -13.754 1.00 74.00 341 GLY A C 1
ATOM 2610 O O . GLY A 1 341 ? 32.779 2.917 -13.914 1.00 74.00 341 GLY A O 1
ATOM 2611 N N . GLY A 1 342 ? 31.302 1.464 -13.045 1.00 57.41 342 GLY A N 1
ATOM 2612 C CA . GLY A 1 342 ? 32.276 0.614 -12.358 1.00 57.41 342 GLY A CA 1
ATOM 2613 C C . GLY A 1 342 ? 32.680 1.108 -10.965 1.00 57.41 342 GLY A C 1
ATOM 2614 O O . GLY A 1 342 ? 33.637 0.577 -10.397 1.00 57.41 342 GLY A O 1
ATOM 2615 N N . ASP A 1 343 ? 31.984 2.101 -10.397 1.00 55.94 343 ASP A N 1
ATOM 2616 C CA . ASP A 1 343 ? 32.182 2.477 -8.996 1.00 55.94 343 ASP A CA 1
ATOM 2617 C C . ASP A 1 343 ? 31.546 1.421 -8.094 1.00 55.94 343 ASP A C 1
ATOM 2619 O O . ASP A 1 343 ? 30.338 1.401 -7.889 1.00 55.94 343 ASP A O 1
ATOM 2623 N N . VAL A 1 344 ? 32.373 0.545 -7.529 1.00 49.88 344 VAL A N 1
ATOM 2624 C CA . VAL A 1 344 ? 31.951 -0.532 -6.618 1.00 49.88 344 VAL A CA 1
ATOM 2625 C C . VAL A 1 344 ? 31.312 -0.035 -5.313 1.00 49.88 344 VAL A C 1
ATOM 2627 O O . VAL A 1 344 ? 30.794 -0.853 -4.555 1.00 49.88 344 VAL A O 1
ATOM 2630 N N . ASN A 1 345 ? 31.344 1.274 -5.032 1.00 51.84 345 ASN A N 1
ATOM 2631 C CA . ASN A 1 345 ? 30.678 1.875 -3.871 1.00 51.84 345 ASN A CA 1
ATOM 2632 C C . ASN A 1 345 ? 29.285 2.434 -4.192 1.00 51.84 345 ASN A C 1
ATOM 2634 O O . ASN A 1 345 ? 28.591 2.883 -3.276 1.00 51.84 345 ASN A O 1
ATOM 2638 N N . GLY A 1 346 ? 28.874 2.448 -5.464 1.00 50.56 346 GLY A N 1
ATOM 2639 C CA . GLY A 1 346 ? 27.524 2.846 -5.833 1.00 50.56 346 GLY A CA 1
ATOM 2640 C C . GLY A 1 346 ? 26.497 1.882 -5.232 1.00 50.56 346 GLY A C 1
ATOM 2641 O O . GLY A 1 346 ? 26.655 0.665 -5.232 1.00 50.56 346 GLY A O 1
ATOM 2642 N N . GLU A 1 347 ? 25.416 2.420 -4.691 1.00 62.69 347 GLU A N 1
ATOM 2643 C CA . GLU A 1 347 ? 24.279 1.620 -4.255 1.00 62.69 347 GLU A CA 1
ATOM 2644 C C . GLU A 1 347 ? 23.215 1.690 -5.348 1.00 62.69 347 GLU A C 1
ATOM 2646 O O . GLU A 1 347 ? 22.542 2.707 -5.474 1.00 62.69 347 GLU A O 1
ATOM 2651 N N . GLY A 1 348 ? 23.086 0.634 -6.152 1.00 81.19 348 GLY A N 1
ATOM 2652 C CA . GLY A 1 348 ? 22.132 0.572 -7.266 1.00 81.19 348 GLY A CA 1
ATOM 2653 C C . GLY A 1 348 ? 20.692 0.694 -6.809 1.00 81.19 348 GLY A C 1
ATOM 2654 O O . GLY A 1 348 ? 20.412 0.719 -5.604 1.00 81.19 348 GLY A O 1
ATOM 2655 N N . ILE A 1 349 ? 19.756 0.721 -7.757 1.00 85.81 349 ILE A N 1
ATOM 2656 C CA . ILE A 1 349 ? 18.329 0.851 -7.430 1.00 85.81 349 ILE A CA 1
ATOM 2657 C C . ILE A 1 349 ? 17.868 -0.216 -6.417 1.00 85.81 349 ILE A C 1
ATOM 2659 O O . ILE A 1 349 ? 17.122 0.090 -5.486 1.00 85.81 349 ILE A O 1
ATOM 2663 N N . ASN A 1 350 ? 18.429 -1.427 -6.483 1.00 85.12 350 ASN A N 1
ATOM 2664 C CA . ASN A 1 350 ? 18.234 -2.479 -5.488 1.00 85.12 350 ASN A CA 1
ATOM 2665 C C . ASN A 1 350 ? 18.607 -2.061 -4.058 1.00 85.12 350 ASN A C 1
ATOM 2667 O O . ASN A 1 350 ? 17.844 -2.272 -3.109 1.00 85.12 350 ASN A O 1
ATOM 2671 N N . ASN A 1 351 ? 19.774 -1.446 -3.883 1.00 85.25 351 ASN A N 1
ATOM 2672 C CA . ASN A 1 351 ? 20.219 -0.967 -2.580 1.00 85.25 351 ASN A CA 1
ATOM 2673 C C . ASN A 1 351 ? 19.407 0.252 -2.133 1.00 85.25 351 ASN A C 1
ATOM 2675 O O . ASN A 1 351 ? 19.057 0.325 -0.958 1.00 85.25 351 ASN A O 1
ATOM 2679 N N . TYR A 1 352 ? 19.006 1.141 -3.048 1.00 86.69 352 TYR A N 1
ATOM 2680 C CA . TYR A 1 352 ? 18.092 2.241 -2.726 1.00 86.69 352 TYR A CA 1
ATOM 2681 C C . TYR A 1 352 ? 16.758 1.724 -2.162 1.00 86.69 352 TYR A C 1
ATOM 2683 O O . TYR A 1 352 ? 16.319 2.166 -1.096 1.00 86.69 352 TYR A O 1
ATOM 2691 N N . PHE A 1 353 ? 16.144 0.725 -2.805 1.00 86.88 353 PHE A N 1
ATOM 2692 C CA . PHE A 1 353 ? 14.922 0.098 -2.297 1.00 86.88 353 PHE A CA 1
ATOM 2693 C C . PHE A 1 353 ? 15.143 -0.556 -0.927 1.00 86.88 353 PHE A C 1
ATOM 2695 O O . PHE A 1 353 ? 14.335 -0.364 -0.021 1.00 86.88 353 PHE A O 1
ATOM 2702 N N . ARG A 1 354 ? 16.250 -1.279 -0.720 1.00 85.88 354 ARG A N 1
ATOM 2703 C CA . ARG A 1 354 ? 16.529 -1.966 0.558 1.00 85.88 354 ARG A CA 1
ATOM 2704 C C . ARG A 1 354 ? 16.900 -1.025 1.706 1.00 85.88 354 ARG A C 1
ATOM 2706 O O . ARG A 1 354 ? 16.504 -1.286 2.845 1.00 85.88 354 ARG A O 1
ATOM 2713 N N . ALA A 1 355 ? 17.689 0.010 1.433 1.00 86.31 355 ALA A N 1
ATOM 2714 C CA . ALA A 1 355 ? 18.241 0.912 2.439 1.00 86.31 355 ALA A CA 1
ATOM 2715 C C . ALA A 1 355 ? 17.292 2.076 2.731 1.00 86.31 355 ALA A C 1
ATOM 2717 O O . ALA A 1 355 ? 17.022 2.367 3.896 1.00 86.31 355 ALA A O 1
ATOM 2718 N N . ARG A 1 356 ? 16.750 2.714 1.685 1.00 88.19 356 ARG A N 1
ATOM 2719 C CA . ARG A 1 356 ? 15.911 3.909 1.819 1.00 88.19 356 ARG A CA 1
ATOM 2720 C C . ARG A 1 356 ? 14.433 3.560 1.892 1.00 88.19 356 ARG A C 1
ATOM 2722 O O . ARG A 1 356 ? 13.802 3.902 2.885 1.00 88.19 356 ARG A O 1
ATOM 2729 N N . ILE A 1 357 ? 13.896 2.868 0.882 1.00 90.06 357 ILE A N 1
ATOM 2730 C CA . ILE A 1 357 ? 12.443 2.645 0.801 1.00 90.06 357 ILE A CA 1
ATOM 2731 C C . ILE A 1 357 ? 11.982 1.606 1.822 1.00 90.06 357 ILE A C 1
ATOM 2733 O O . ILE A 1 357 ? 10.973 1.809 2.478 1.00 90.06 357 ILE A O 1
ATOM 2737 N N . ARG A 1 358 ? 12.695 0.498 2.018 1.00 91.62 358 ARG A N 1
ATOM 2738 C CA . ARG A 1 358 ? 12.348 -0.472 3.065 1.00 91.62 358 ARG A CA 1
ATOM 2739 C C . ARG A 1 358 ? 12.658 0.089 4.452 1.00 91.62 358 ARG A C 1
ATOM 2741 O O . ARG A 1 358 ? 11.896 -0.149 5.380 1.00 91.62 358 ARG A O 1
ATOM 2748 N N . GLY A 1 359 ? 13.766 0.821 4.606 1.00 85.50 359 GLY A N 1
ATOM 2749 C CA . GLY A 1 359 ? 14.094 1.557 5.833 1.00 85.50 359 GLY A CA 1
ATOM 2750 C C . GLY A 1 359 ? 14.147 0.699 7.105 1.00 85.50 359 GLY A C 1
ATOM 2751 O O . GLY A 1 359 ? 13.770 1.174 8.172 1.00 85.50 359 GLY A O 1
ATOM 2752 N N . GLY A 1 360 ? 14.556 -0.570 6.989 1.00 85.94 360 GLY A N 1
ATOM 2753 C CA . GLY A 1 360 ? 14.593 -1.530 8.101 1.00 85.94 360 GLY A CA 1
ATOM 2754 C C . GLY A 1 360 ? 13.293 -2.304 8.352 1.00 85.94 360 GLY A C 1
ATOM 2755 O O . GLY A 1 360 ? 13.280 -3.169 9.225 1.00 85.94 360 GLY A O 1
ATOM 2756 N N . ASN A 1 361 ? 12.226 -2.052 7.586 1.00 90.06 361 ASN A N 1
ATOM 2757 C CA . ASN A 1 361 ? 10.993 -2.834 7.678 1.00 90.06 361 ASN A CA 1
ATOM 2758 C C . ASN A 1 361 ? 11.233 -4.314 7.343 1.00 90.06 361 ASN A C 1
ATOM 2760 O O . ASN A 1 361 ? 12.071 -4.657 6.502 1.00 90.06 361 ASN A O 1
ATOM 2764 N N . VAL A 1 362 ? 10.459 -5.189 7.992 1.00 94.94 362 VAL A N 1
ATOM 2765 C CA . VAL A 1 362 ? 10.556 -6.643 7.829 1.00 94.94 362 VAL A CA 1
ATOM 2766 C C . VAL A 1 362 ? 10.167 -7.041 6.405 1.00 94.94 362 VAL A C 1
ATOM 2768 O O . VAL A 1 362 ? 9.020 -6.858 5.985 1.00 94.94 362 VAL A O 1
ATOM 2771 N N . GLN A 1 363 ? 11.130 -7.612 5.682 1.00 96.12 363 GLN A N 1
ATOM 2772 C CA . GLN A 1 363 ? 10.903 -8.274 4.400 1.00 96.12 363 GLN A CA 1
ATOM 2773 C C . GLN A 1 363 ? 10.333 -9.670 4.633 1.00 96.12 363 GLN A C 1
ATOM 2775 O O . GLN A 1 363 ? 10.759 -10.385 5.541 1.00 96.12 363 GLN A O 1
ATOM 2780 N N . ARG A 1 364 ? 9.358 -10.040 3.810 1.00 97.50 364 ARG A N 1
ATOM 2781 C CA . ARG A 1 364 ? 8.693 -11.342 3.823 1.00 97.50 364 ARG A CA 1
ATOM 2782 C C . ARG A 1 364 ? 8.753 -11.945 2.435 1.00 97.50 364 ARG A C 1
ATOM 2784 O O . ARG A 1 364 ? 8.805 -11.200 1.464 1.00 97.50 364 ARG A O 1
ATOM 2791 N N . THR A 1 365 ? 8.669 -13.262 2.368 1.00 98.06 365 THR A N 1
ATOM 2792 C CA . THR A 1 365 ? 8.613 -14.003 1.110 1.00 98.06 365 THR A CA 1
ATOM 2793 C C . THR A 1 365 ? 7.235 -14.629 0.975 1.00 98.06 365 THR A C 1
ATOM 2795 O O . THR A 1 365 ? 6.731 -15.227 1.927 1.00 98.06 365 THR A O 1
ATOM 2798 N N . PHE A 1 366 ? 6.617 -14.455 -0.189 1.00 97.94 366 PHE A N 1
ATOM 2799 C CA . PHE A 1 366 ? 5.403 -15.151 -0.578 1.00 97.94 366 PHE A CA 1
ATOM 2800 C C . PHE A 1 366 ? 5.770 -16.486 -1.241 1.00 97.94 366 PHE A C 1
ATOM 2802 O O . PHE A 1 366 ? 6.463 -16.506 -2.257 1.00 97.94 366 PHE A O 1
ATOM 2809 N N . ASP A 1 367 ? 5.289 -17.591 -0.676 1.00 97.25 367 ASP A N 1
ATOM 2810 C CA . ASP A 1 367 ? 5.350 -18.930 -1.255 1.00 97.25 367 ASP A CA 1
ATOM 2811 C C . ASP A 1 367 ? 3.954 -19.348 -1.728 1.00 97.25 367 ASP A C 1
ATOM 2813 O O . ASP A 1 367 ? 3.061 -19.639 -0.932 1.00 97.25 367 ASP A O 1
ATOM 2817 N N . ARG A 1 368 ? 3.769 -19.414 -3.048 1.00 95.94 368 ARG A N 1
ATOM 2818 C CA . ARG A 1 368 ? 2.502 -19.829 -3.673 1.00 95.94 368 ARG A CA 1
ATOM 2819 C C . ARG A 1 368 ? 2.083 -21.267 -3.350 1.00 95.94 368 ARG A C 1
ATOM 2821 O O . ARG A 1 368 ? 0.923 -21.618 -3.555 1.00 95.94 368 ARG A O 1
ATOM 2828 N N . ASN A 1 369 ? 3.005 -22.108 -2.877 1.00 96.12 369 ASN A N 1
ATOM 2829 C CA . ASN A 1 369 ? 2.714 -23.494 -2.508 1.00 96.12 369 ASN A CA 1
ATOM 2830 C C . ASN A 1 369 ? 2.275 -23.635 -1.041 1.00 96.12 369 ASN A C 1
ATOM 2832 O O . ASN A 1 369 ? 1.838 -24.718 -0.648 1.00 96.12 369 ASN A O 1
ATOM 2836 N N . ASP A 1 370 ? 2.355 -22.564 -0.247 1.00 97.06 370 ASP A N 1
ATOM 2837 C CA . ASP A 1 370 ? 1.909 -22.530 1.142 1.00 97.06 370 ASP A CA 1
ATOM 2838 C C . ASP A 1 370 ? 0.685 -21.614 1.300 1.00 97.06 370 ASP A C 1
ATOM 2840 O O . ASP A 1 370 ? 0.760 -20.390 1.209 1.00 97.06 370 ASP A O 1
ATOM 2844 N N . VAL A 1 371 ? -0.471 -22.209 1.608 1.00 94.75 371 VAL A N 1
ATOM 2845 C CA . VAL A 1 371 ? -1.724 -21.472 1.861 1.00 94.75 371 VAL A CA 1
ATOM 2846 C C . VAL A 1 371 ? -1.629 -20.525 3.066 1.00 94.75 371 VAL A C 1
ATOM 2848 O O . VAL A 1 371 ? -2.410 -19.576 3.173 1.00 94.75 371 VAL A O 1
ATOM 2851 N N . HIS A 1 372 ? -0.682 -20.776 3.974 1.00 96.12 372 HIS A N 1
ATOM 2852 C CA . HIS A 1 372 ? -0.395 -19.949 5.142 1.00 96.12 372 HIS A CA 1
ATOM 2853 C C . HIS A 1 372 ? 0.752 -18.963 4.911 1.00 96.12 372 HIS A C 1
ATOM 2855 O O . HIS A 1 372 ? 1.072 -18.198 5.827 1.00 96.12 372 HIS A O 1
ATOM 2861 N N . SER A 1 373 ? 1.331 -18.937 3.706 1.00 97.06 373 SER A N 1
ATOM 2862 C CA . SER A 1 373 ? 2.351 -17.964 3.346 1.00 97.06 373 SER A CA 1
ATOM 2863 C C . SER A 1 373 ? 1.844 -16.552 3.640 1.00 97.06 373 SER A C 1
ATOM 2865 O O . SER A 1 373 ? 0.697 -16.222 3.308 1.00 97.06 373 SER A O 1
ATOM 2867 N N . PRO A 1 374 ? 2.678 -15.672 4.225 1.00 97.38 374 PRO A N 1
ATOM 2868 C CA . PRO A 1 374 ? 2.292 -14.285 4.387 1.00 97.38 374 PRO A CA 1
ATOM 2869 C C . PRO A 1 374 ? 2.037 -13.668 3.006 1.00 97.38 374 PRO A C 1
ATOM 2871 O O . PRO A 1 374 ? 2.734 -13.969 2.036 1.00 97.38 374 PRO A O 1
ATOM 2874 N N . LYS A 1 375 ? 1.036 -12.791 2.924 1.00 97.94 375 LYS A N 1
ATOM 2875 C CA . LYS A 1 375 ? 0.622 -12.141 1.677 1.00 97.94 375 LYS A CA 1
ATOM 2876 C C . LYS A 1 375 ? 0.870 -10.634 1.738 1.00 97.94 375 LYS A C 1
ATOM 2878 O O . LYS A 1 375 ? 0.766 -10.048 2.826 1.00 97.94 375 LYS A O 1
ATOM 2883 N N . PRO A 1 376 ? 1.197 -9.996 0.604 1.00 98.31 376 PRO A N 1
ATOM 2884 C CA . PRO A 1 376 ? 1.364 -8.557 0.564 1.00 98.31 376 PRO A CA 1
ATOM 2885 C C . PRO A 1 376 ? 0.018 -7.856 0.790 1.00 98.31 376 PRO A C 1
ATOM 2887 O O . PRO A 1 376 ? -1.029 -8.281 0.302 1.00 98.31 376 PRO A O 1
ATOM 2890 N N . LEU A 1 377 ? 0.052 -6.771 1.557 1.00 98.38 377 LEU A N 1
ATOM 2891 C CA . LEU A 1 377 ? -1.090 -5.905 1.838 1.00 98.38 377 LEU A CA 1
ATOM 2892 C C . LEU A 1 377 ? -1.063 -4.687 0.913 1.00 98.38 377 LEU A C 1
ATOM 2894 O O . LEU A 1 377 ? -0.056 -4.410 0.264 1.00 98.38 377 LEU A O 1
ATOM 2898 N N . LYS A 1 378 ? -2.164 -3.928 0.870 1.00 98.44 378 LYS A N 1
ATOM 2899 C CA . LYS A 1 378 ? -2.286 -2.751 -0.002 1.00 98.44 378 LYS A CA 1
ATOM 2900 C C . LYS A 1 378 ? -1.088 -1.808 0.161 1.00 98.44 378 LYS A C 1
ATOM 2902 O O . LYS A 1 378 ? -0.778 -1.380 1.272 1.00 98.44 378 LYS A O 1
ATOM 2907 N N . GLY A 1 379 ? -0.431 -1.483 -0.949 1.00 98.19 379 GLY A N 1
ATOM 2908 C CA . GLY A 1 379 ? 0.722 -0.583 -0.994 1.00 98.19 379 GLY A CA 1
ATOM 2909 C C . GLY A 1 379 ? 2.056 -1.192 -0.576 1.00 98.19 379 GLY A C 1
ATOM 2910 O O . GLY A 1 379 ? 3.045 -0.462 -0.542 1.00 98.19 379 GLY A O 1
ATOM 2911 N N . ASP A 1 380 ? 2.116 -2.490 -0.272 1.00 98.50 380 ASP A N 1
ATOM 2912 C CA . ASP A 1 380 ? 3.407 -3.167 -0.183 1.00 98.50 380 ASP A CA 1
ATOM 2913 C C . ASP A 1 380 ? 4.109 -3.156 -1.530 1.00 98.50 380 ASP A C 1
ATOM 2915 O O . ASP A 1 380 ? 3.485 -3.344 -2.578 1.00 98.50 380 ASP A O 1
ATOM 2919 N N . ILE A 1 381 ? 5.423 -2.983 -1.477 1.00 98.06 381 ILE A N 1
ATOM 2920 C CA . ILE A 1 381 ? 6.283 -3.199 -2.632 1.00 98.06 381 ILE A CA 1
ATOM 2921 C C . ILE A 1 381 ? 6.526 -4.696 -2.736 1.00 98.06 381 ILE A C 1
ATOM 2923 O O . ILE A 1 381 ? 6.901 -5.322 -1.744 1.00 98.06 381 ILE A O 1
ATOM 2927 N N . VAL A 1 382 ? 6.306 -5.243 -3.928 1.00 98.19 382 VAL A N 1
ATOM 2928 C CA . VAL A 1 382 ? 6.523 -6.651 -4.262 1.00 98.19 382 VAL A CA 1
ATOM 2929 C C . VAL A 1 382 ? 7.686 -6.725 -5.245 1.00 98.19 382 VAL A C 1
ATOM 2931 O O . VAL A 1 382 ? 7.653 -6.079 -6.290 1.00 98.19 382 VAL A O 1
ATOM 2934 N N . LEU A 1 383 ? 8.717 -7.482 -4.892 1.00 96.88 383 LEU A N 1
ATOM 2935 C CA . LEU A 1 383 ? 9.921 -7.712 -5.676 1.00 96.88 383 LEU A CA 1
ATOM 2936 C C . LEU A 1 383 ? 9.923 -9.155 -6.174 1.00 96.88 383 LEU A C 1
ATOM 2938 O O . LEU A 1 383 ? 9.727 -10.084 -5.392 1.00 96.88 383 LEU A O 1
ATOM 2942 N N . PHE A 1 384 ? 10.184 -9.340 -7.460 1.00 96.19 384 PHE A N 1
ATOM 2943 C CA . PHE A 1 384 ? 10.387 -10.654 -8.060 1.00 96.19 384 PHE A CA 1
ATOM 2944 C C . PHE A 1 384 ? 11.890 -10.833 -8.211 1.00 96.19 384 PHE A C 1
ATOM 2946 O O . PHE A 1 384 ? 12.493 -10.204 -9.078 1.00 96.19 384 PHE A O 1
ATOM 2953 N N . LYS A 1 385 ? 12.486 -11.617 -7.303 1.00 92.50 385 LYS A N 1
ATOM 2954 C CA . LYS A 1 385 ? 13.927 -11.756 -7.032 1.00 92.50 385 LYS A CA 1
ATOM 2955 C C . LYS A 1 385 ? 14.586 -10.481 -6.507 1.00 92.50 385 LYS A C 1
ATOM 2957 O O . LYS A 1 385 ? 15.140 -10.503 -5.407 1.00 92.50 385 LYS A O 1
ATOM 2962 N N . ASP A 1 386 ? 14.493 -9.372 -7.232 1.00 88.25 386 ASP A N 1
ATOM 2963 C CA . ASP A 1 386 ? 14.933 -8.054 -6.781 1.00 88.25 386 ASP A CA 1
ATOM 2964 C C . ASP A 1 386 ? 14.240 -6.910 -7.558 1.00 88.25 386 ASP A C 1
ATOM 2966 O O . ASP A 1 386 ? 13.358 -7.141 -8.384 1.00 88.25 386 ASP A O 1
ATOM 2970 N N . ALA A 1 387 ? 14.559 -5.657 -7.219 1.00 82.38 387 ALA A N 1
ATOM 2971 C CA . ALA A 1 387 ? 13.901 -4.480 -7.782 1.00 82.38 387 ALA A CA 1
ATOM 2972 C C . ALA A 1 387 ? 14.330 -4.150 -9.222 1.00 82.38 387 ALA A C 1
ATOM 2974 O O . ALA A 1 387 ? 13.546 -3.527 -9.942 1.00 82.38 387 ALA A O 1
ATOM 2975 N N . GLU A 1 388 ? 15.542 -4.551 -9.625 1.00 84.44 388 GLU A N 1
ATOM 2976 C CA . GLU A 1 388 ? 16.059 -4.377 -10.992 1.00 84.44 388 GLU A CA 1
ATOM 2977 C C . GLU A 1 388 ? 15.370 -5.336 -11.960 1.00 84.44 388 GLU A C 1
ATOM 2979 O O . GLU A 1 388 ? 15.049 -4.943 -13.081 1.00 84.44 388 GLU A O 1
ATOM 2984 N N . GLU A 1 389 ? 15.101 -6.562 -11.506 1.00 89.69 389 GLU A N 1
ATOM 2985 C CA . GLU A 1 389 ? 14.405 -7.579 -12.294 1.00 89.69 389 GLU A CA 1
ATOM 2986 C C . GLU A 1 389 ? 12.930 -7.207 -12.489 1.00 89.69 389 GLU A C 1
ATOM 2988 O O . GLU A 1 389 ? 12.489 -6.923 -13.608 1.00 89.69 389 GLU A O 1
ATOM 2993 N N . HIS A 1 390 ? 12.146 -7.151 -11.405 1.00 94.69 390 HIS A N 1
ATOM 2994 C CA . HIS A 1 390 ? 10.778 -6.652 -11.488 1.00 94.69 390 HIS A CA 1
ATOM 2995 C C . HIS A 1 390 ? 10.230 -6.180 -10.136 1.00 94.69 390 HIS A C 1
ATOM 2997 O O . HIS A 1 390 ? 10.221 -6.902 -9.139 1.00 94.69 390 HIS A O 1
ATOM 3003 N N . THR A 1 391 ? 9.689 -4.959 -10.140 1.00 95.88 391 THR A N 1
ATOM 3004 C CA . THR A 1 391 ? 8.993 -4.351 -9.002 1.00 95.88 391 THR A CA 1
ATOM 3005 C C . THR A 1 391 ? 7.517 -4.135 -9.328 1.00 95.88 391 THR A C 1
ATOM 3007 O O . THR A 1 391 ? 7.172 -3.593 -10.377 1.00 95.88 391 THR A O 1
ATOM 3010 N N . ALA A 1 392 ? 6.641 -4.490 -8.395 1.00 97.56 392 ALA A N 1
ATOM 3011 C CA . ALA A 1 392 ? 5.205 -4.247 -8.457 1.00 97.56 392 ALA A CA 1
ATOM 3012 C C . ALA A 1 392 ? 4.695 -3.649 -7.134 1.00 97.56 392 ALA A C 1
ATOM 3014 O O . ALA A 1 392 ? 5.414 -3.593 -6.132 1.00 97.56 392 ALA A O 1
ATOM 3015 N N . LEU A 1 393 ? 3.437 -3.201 -7.118 1.00 98.19 393 LEU A N 1
ATOM 3016 C CA . LEU A 1 393 ? 2.785 -2.685 -5.913 1.00 98.19 393 LEU A CA 1
ATOM 3017 C C . LEU A 1 393 ? 1.506 -3.465 -5.616 1.00 98.19 393 LEU A C 1
ATOM 3019 O O . LEU A 1 393 ? 0.622 -3.557 -6.463 1.00 98.19 393 LEU A O 1
ATOM 3023 N N . ALA A 1 394 ? 1.372 -4.005 -4.411 1.00 98.56 394 ALA A N 1
ATOM 3024 C CA . ALA A 1 394 ? 0.213 -4.810 -4.052 1.00 98.56 394 ALA A CA 1
ATOM 3025 C C . ALA A 1 394 ? -1.074 -3.982 -3.936 1.00 98.56 394 ALA A C 1
ATOM 3027 O O . ALA A 1 394 ? -1.100 -2.901 -3.339 1.00 98.56 394 ALA A O 1
ATOM 3028 N N . THR A 1 395 ? -2.174 -4.525 -4.457 1.00 98.38 395 THR A N 1
ATOM 3029 C CA . THR A 1 395 ? -3.511 -3.917 -4.349 1.00 98.38 395 THR A CA 1
ATOM 3030 C C . THR A 1 395 ? -4.127 -4.139 -2.963 1.00 98.38 395 THR A C 1
ATOM 3032 O O . THR A 1 395 ? -5.020 -3.398 -2.551 1.00 98.38 395 THR A O 1
ATOM 3035 N N . GLY A 1 396 ? -3.646 -5.159 -2.240 1.00 97.50 396 GLY A N 1
ATOM 3036 C CA . GLY A 1 396 ? -4.234 -5.664 -0.999 1.00 97.50 396 GLY A CA 1
ATOM 3037 C C . GLY A 1 396 ? -5.448 -6.571 -1.205 1.00 97.50 396 GLY A C 1
ATOM 3038 O O . GLY A 1 396 ? -6.143 -6.873 -0.238 1.00 97.50 396 GLY A O 1
ATOM 3039 N N . THR A 1 397 ? -5.716 -6.982 -2.444 1.00 97.94 397 THR A N 1
ATOM 3040 C CA . THR A 1 397 ? -6.753 -7.956 -2.804 1.00 97.94 397 THR A CA 1
ATOM 3041 C C . THR A 1 397 ? -6.126 -9.232 -3.354 1.00 97.94 397 THR A C 1
ATOM 3043 O O . THR A 1 397 ? -4.932 -9.290 -3.644 1.00 97.94 397 THR A O 1
ATOM 3046 N N . GLU A 1 398 ? -6.941 -10.274 -3.486 1.00 97.56 398 GLU A N 1
ATOM 3047 C CA . GLU A 1 398 ? -6.524 -11.568 -4.018 1.00 97.56 398 GLU A CA 1
ATOM 3048 C C . GLU A 1 398 ? -7.484 -12.032 -5.110 1.00 97.56 398 GLU A C 1
ATOM 3050 O O . GLU A 1 398 ? -8.687 -11.764 -5.052 1.00 97.56 398 GLU A O 1
ATOM 3055 N N . VAL A 1 399 ? -6.959 -12.794 -6.067 1.00 97.06 399 VAL A N 1
ATOM 3056 C CA . VAL A 1 399 ? -7.748 -13.507 -7.073 1.00 97.06 399 VAL A CA 1
ATOM 3057 C C . VAL A 1 399 ? -7.291 -14.961 -7.075 1.00 97.06 399 VAL A C 1
ATOM 3059 O O . VAL A 1 399 ? -6.115 -15.246 -7.273 1.00 97.06 399 VAL A O 1
ATOM 3062 N N . ALA A 1 400 ? -8.223 -15.885 -6.823 1.00 95.56 400 ALA A N 1
ATOM 3063 C CA . ALA A 1 400 ? -7.945 -17.323 -6.732 1.00 95.56 400 ALA A CA 1
ATOM 3064 C C . ALA A 1 400 ? -6.784 -17.678 -5.769 1.00 95.56 400 ALA A C 1
ATOM 3066 O O . ALA A 1 400 ? -5.927 -18.487 -6.103 1.00 95.56 400 ALA A O 1
ATOM 3067 N N . ASN A 1 401 ? -6.773 -17.074 -4.571 1.00 95.44 401 ASN A N 1
ATOM 3068 C CA . ASN A 1 401 ? -5.728 -17.186 -3.534 1.00 95.44 401 ASN A CA 1
ATOM 3069 C C . ASN A 1 401 ? -4.353 -16.600 -3.897 1.00 95.44 401 ASN A C 1
ATOM 3071 O O . ASN A 1 401 ? -3.435 -16.665 -3.079 1.00 95.44 401 ASN A O 1
ATOM 3075 N N . SER A 1 402 ? -4.216 -16.001 -5.079 1.00 97.50 402 SER A N 1
ATOM 3076 C CA . SER A 1 402 ? -3.000 -15.320 -5.495 1.00 97.50 402 SER A CA 1
ATOM 3077 C C . SER A 1 402 ? -3.101 -13.826 -5.183 1.00 97.50 402 SER A C 1
ATOM 3079 O O . SER A 1 402 ? -4.114 -13.207 -5.539 1.00 97.50 402 SER A O 1
ATOM 3081 N N . PRO A 1 403 ? -2.090 -13.216 -4.541 1.00 98.31 403 PRO A N 1
ATOM 3082 C CA . PRO A 1 403 ? -2.072 -11.779 -4.318 1.00 98.31 403 PRO A CA 1
ATOM 3083 C C . PRO A 1 403 ? -2.151 -11.013 -5.637 1.00 98.31 403 PRO A C 1
ATOM 3085 O O . PRO A 1 403 ? -1.495 -11.368 -6.617 1.00 98.31 403 PRO A O 1
ATOM 3088 N N . GLU A 1 404 ? -2.947 -9.952 -5.661 1.00 98.31 404 GLU A N 1
ATOM 3089 C CA . GLU A 1 404 ? -3.084 -9.073 -6.815 1.00 98.31 404 GLU A CA 1
ATOM 3090 C C . GLU A 1 404 ? -2.162 -7.849 -6.678 1.00 98.31 404 GLU A C 1
ATOM 3092 O O . GLU A 1 404 ? -1.981 -7.276 -5.598 1.00 98.31 404 GLU A O 1
ATOM 3097 N N . VAL A 1 405 ? -1.547 -7.453 -7.791 1.00 98.25 405 VAL A N 1
ATOM 3098 C CA . VAL A 1 405 ? -0.563 -6.374 -7.872 1.00 98.25 405 VAL A CA 1
ATOM 3099 C C . VAL A 1 405 ? -0.833 -5.465 -9.070 1.00 98.25 405 VAL A C 1
ATOM 3101 O O . VAL A 1 405 ? -1.371 -5.883 -10.098 1.00 98.25 405 VAL A O 1
ATOM 3104 N N . PHE A 1 406 ? -0.415 -4.212 -8.937 1.00 97.25 406 PHE A N 1
ATOM 3105 C CA . PHE A 1 406 ? -0.176 -3.301 -10.044 1.00 97.25 406 PHE A CA 1
ATOM 3106 C C . PHE A 1 406 ? 1.240 -3.526 -10.569 1.00 97.25 406 PHE A C 1
ATOM 3108 O O . PHE A 1 406 ? 2.208 -3.377 -9.820 1.00 97.25 406 PHE A O 1
ATOM 3115 N N . SER A 1 407 ? 1.357 -3.872 -11.845 1.00 96.06 407 SER A N 1
ATOM 3116 C CA . SER A 1 407 ? 2.629 -4.170 -12.499 1.00 96.06 407 SER A CA 1
ATOM 3117 C C . SER A 1 407 ? 2.715 -3.437 -13.833 1.00 96.06 407 SER A C 1
ATOM 3119 O O . SER A 1 407 ? 1.780 -3.463 -14.633 1.00 96.06 407 SER A O 1
ATOM 3121 N N . LEU A 1 408 ? 3.836 -2.755 -14.057 1.00 94.56 408 LEU A N 1
ATOM 3122 C CA . LEU A 1 408 ? 4.207 -2.214 -15.358 1.00 94.56 408 LEU A CA 1
ATOM 3123 C C . LEU A 1 408 ? 5.364 -3.050 -15.894 1.00 94.56 408 LEU A C 1
ATOM 3125 O O . LEU A 1 408 ? 6.516 -2.844 -15.511 1.00 94.56 408 LEU A O 1
ATOM 3129 N N . TRP A 1 409 ? 5.037 -4.015 -16.742 1.00 93.19 409 TRP A N 1
ATOM 3130 C CA . TRP A 1 409 ? 5.975 -4.968 -17.325 1.00 93.19 409 TRP A CA 1
ATOM 3131 C C . TRP A 1 409 ? 5.478 -5.404 -18.699 1.00 93.19 409 TRP A C 1
ATOM 3133 O O . TRP A 1 409 ? 4.285 -5.278 -18.954 1.00 93.19 409 TRP A O 1
ATOM 3143 N N . ASP A 1 410 ? 6.359 -5.923 -19.556 1.00 90.12 410 ASP A N 1
ATOM 3144 C CA . ASP A 1 410 ? 6.036 -6.404 -20.913 1.00 90.12 410 ASP A CA 1
ATOM 3145 C C . ASP A 1 410 ? 5.263 -7.737 -20.923 1.00 90.12 410 ASP A C 1
ATOM 3147 O O . ASP A 1 410 ? 4.853 -8.241 -21.970 1.00 90.12 410 ASP A O 1
ATOM 3151 N N . ARG A 1 411 ? 5.057 -8.342 -19.748 1.00 90.88 411 ARG A N 1
ATOM 3152 C CA . ARG A 1 411 ? 4.430 -9.656 -19.564 1.00 90.88 411 ARG A CA 1
ATOM 3153 C C . ARG A 1 411 ? 3.465 -9.645 -18.369 1.00 90.88 411 ARG A C 1
ATOM 3155 O O . ARG A 1 411 ? 3.652 -8.851 -17.451 1.00 90.88 411 ARG A O 1
ATOM 3162 N N . PRO A 1 412 ? 2.454 -10.538 -18.317 1.00 84.62 412 PRO A N 1
ATOM 3163 C CA . PRO A 1 412 ? 2.083 -11.533 -19.327 1.00 84.62 412 PRO A CA 1
ATOM 3164 C C . PRO A 1 412 ? 1.410 -10.961 -20.566 1.00 84.62 412 PRO A C 1
ATOM 3166 O O . PRO A 1 412 ? 1.475 -11.601 -21.610 1.00 84.62 412 PRO A O 1
ATOM 3169 N N . ASN A 1 413 ? 0.709 -9.831 -20.452 1.00 70.69 413 ASN A N 1
ATOM 3170 C CA . ASN A 1 413 ? -0.314 -9.529 -21.443 1.00 70.69 413 ASN A CA 1
ATOM 3171 C C . ASN A 1 413 ? -0.056 -8.288 -22.292 1.00 70.69 413 ASN A C 1
ATOM 3173 O O . ASN A 1 413 ? -0.591 -8.271 -23.393 1.00 70.69 413 ASN A O 1
ATOM 3177 N N . TYR A 1 414 ? 0.728 -7.292 -21.871 1.00 76.25 414 TYR A N 1
ATOM 3178 C CA . TYR A 1 414 ? 0.885 -6.041 -22.628 1.00 76.25 414 TYR A CA 1
ATOM 3179 C C . TYR A 1 414 ? 2.079 -5.208 -22.147 1.00 76.25 414 TYR A C 1
ATOM 3181 O O . TYR A 1 414 ? 2.543 -5.419 -21.039 1.00 76.25 414 TYR A O 1
ATOM 3189 N N . ASP A 1 415 ? 2.487 -4.185 -22.901 1.00 86.19 415 ASP A N 1
ATOM 3190 C CA . ASP A 1 415 ? 3.479 -3.183 -22.476 1.00 86.19 415 ASP A CA 1
ATOM 3191 C C . ASP A 1 415 ? 2.823 -2.019 -21.710 1.00 86.19 415 ASP A C 1
ATOM 3193 O O . ASP A 1 415 ? 3.104 -0.859 -21.999 1.00 86.19 415 ASP A O 1
ATOM 3197 N N . TYR A 1 416 ? 1.882 -2.269 -20.793 1.00 92.31 416 TYR A N 1
ATOM 3198 C CA . TYR A 1 416 ? 1.207 -1.195 -20.043 1.00 92.31 416 TYR A CA 1
ATOM 3199 C C . TYR A 1 416 ? 0.949 -1.531 -18.573 1.00 92.31 416 TYR A C 1
ATOM 3201 O O . TYR A 1 416 ? 1.108 -2.676 -18.156 1.00 92.31 416 TYR A O 1
ATOM 3209 N N . LEU A 1 417 ? 0.552 -0.531 -17.777 1.00 93.94 417 LEU A N 1
ATOM 3210 C CA . LEU A 1 417 ? 0.259 -0.695 -16.351 1.00 93.94 417 LEU A CA 1
ATOM 3211 C C . LEU A 1 417 ? -0.977 -1.585 -16.148 1.00 93.94 417 LEU A C 1
ATOM 3213 O O . LEU A 1 417 ? -2.113 -1.199 -16.430 1.00 93.94 417 LEU A O 1
ATOM 3217 N N . GLN A 1 418 ? -0.747 -2.784 -15.633 1.00 93.81 418 GLN A N 1
ATOM 3218 C CA . GLN A 1 418 ? -1.741 -3.836 -15.484 1.00 93.81 418 GLN A CA 1
ATOM 3219 C C . GLN A 1 418 ? -2.056 -4.105 -14.019 1.00 93.81 418 GLN A C 1
ATOM 3221 O O . GLN A 1 418 ? -1.234 -3.897 -13.129 1.00 93.81 418 GLN A O 1
ATOM 3226 N N . ARG A 1 419 ? -3.259 -4.632 -13.793 1.00 95.50 419 ARG A N 1
ATOM 3227 C CA . ARG A 1 419 ? -3.678 -5.242 -12.534 1.00 95.50 419 ARG A CA 1
ATOM 3228 C C . ARG A 1 419 ? -3.782 -6.746 -12.771 1.00 95.50 419 ARG A C 1
ATOM 3230 O O . ARG A 1 419 ? -4.582 -7.169 -13.604 1.00 95.50 419 ARG A O 1
ATOM 3237 N N . LEU A 1 420 ? -2.935 -7.531 -12.112 1.00 96.44 420 LEU A N 1
ATOM 3238 C CA . LEU A 1 420 ? -2.896 -8.987 -12.264 1.00 96.44 420 LEU A CA 1
ATOM 3239 C C . LEU A 1 420 ? -2.354 -9.680 -11.011 1.00 96.44 420 LEU A C 1
ATOM 3241 O O . LEU A 1 420 ? -1.946 -9.023 -10.061 1.00 96.44 420 LEU A O 1
ATOM 3245 N N . THR A 1 421 ? -2.360 -11.009 -10.994 1.00 97.88 421 THR A N 1
ATOM 3246 C CA . THR A 1 421 ? -1.889 -11.799 -9.853 1.00 97.88 421 THR A CA 1
ATOM 3247 C C . THR A 1 421 ? -0.390 -12.072 -9.894 1.00 97.88 421 THR A C 1
ATOM 3249 O O . THR A 1 421 ? 0.199 -12.197 -10.969 1.00 97.88 421 THR A O 1
ATOM 3252 N N . VAL A 1 422 ? 0.211 -12.275 -8.720 1.00 97.81 422 VAL A N 1
ATOM 3253 C CA . VAL A 1 422 ? 1.596 -12.753 -8.577 1.00 97.81 422 VAL A CA 1
ATOM 3254 C C . VAL A 1 422 ? 1.811 -14.048 -9.365 1.00 97.81 422 VAL A C 1
ATOM 3256 O O . VAL A 1 422 ? 2.762 -14.135 -10.136 1.00 97.81 422 VAL A O 1
ATOM 3259 N N . ASP A 1 423 ? 0.890 -15.015 -9.281 1.00 97.44 423 ASP A N 1
ATOM 3260 C CA . ASP A 1 423 ? 1.018 -16.269 -10.041 1.00 97.44 423 ASP A CA 1
ATOM 3261 C C . ASP A 1 423 ? 0.980 -16.063 -11.557 1.00 97.44 423 ASP A C 1
ATOM 3263 O O . ASP A 1 423 ? 1.599 -16.829 -12.294 1.00 97.44 423 ASP A O 1
ATOM 3267 N N . ALA A 1 424 ? 0.282 -15.028 -12.038 1.00 96.75 424 ALA A N 1
ATOM 3268 C CA . ALA A 1 424 ? 0.236 -14.731 -13.465 1.00 96.75 424 ALA A CA 1
ATOM 3269 C C . ALA A 1 424 ? 1.558 -14.113 -13.941 1.00 96.75 424 ALA A C 1
ATOM 3271 O O . ALA A 1 424 ? 1.996 -14.436 -15.041 1.00 96.75 424 ALA A O 1
ATOM 3272 N N . LEU A 1 425 ? 2.225 -13.298 -13.112 1.00 96.75 425 LEU A N 1
ATOM 3273 C CA . LEU A 1 425 ? 3.582 -12.805 -13.386 1.00 96.75 425 LEU A CA 1
ATOM 3274 C C . LEU A 1 425 ? 4.602 -13.950 -13.387 1.00 96.75 425 LEU A C 1
ATOM 3276 O O . LEU A 1 425 ? 5.386 -14.066 -14.326 1.00 96.75 425 LEU A O 1
ATOM 3280 N N . LEU A 1 426 ? 4.546 -14.842 -12.393 1.00 96.56 426 LEU A N 1
ATOM 3281 C CA . LEU A 1 426 ? 5.420 -16.019 -12.323 1.00 96.56 426 LEU A CA 1
ATOM 3282 C C . LEU A 1 426 ? 5.216 -16.952 -13.525 1.00 96.56 426 LEU A C 1
ATOM 3284 O O . LEU A 1 426 ? 6.180 -17.396 -14.143 1.00 96.56 426 LEU A O 1
ATOM 3288 N N . ALA A 1 427 ? 3.964 -17.210 -13.918 1.00 96.25 427 ALA A N 1
ATOM 3289 C CA . ALA A 1 427 ? 3.655 -17.988 -15.119 1.00 96.25 427 ALA A CA 1
ATOM 3290 C C . ALA A 1 427 ? 4.162 -17.319 -16.413 1.00 96.25 427 ALA A C 1
ATOM 3292 O O . ALA A 1 427 ? 4.437 -18.011 -17.392 1.00 96.25 427 ALA A O 1
ATOM 3293 N N . ALA A 1 428 ? 4.317 -15.993 -16.410 1.00 95.75 428 ALA A N 1
ATOM 3294 C CA . ALA A 1 428 ? 4.885 -15.216 -17.509 1.00 95.75 428 ALA A CA 1
ATOM 3295 C C . ALA A 1 428 ? 6.425 -15.146 -17.500 1.00 95.75 428 ALA A C 1
ATOM 3297 O O . ALA A 1 428 ? 7.029 -14.522 -18.381 1.00 95.75 428 ALA A O 1
ATOM 3298 N N . GLY A 1 429 ? 7.062 -15.792 -16.519 1.00 95.25 429 GLY A N 1
ATOM 3299 C CA . GLY A 1 429 ? 8.511 -15.863 -16.373 1.00 95.25 429 GLY A CA 1
ATOM 3300 C C . GLY A 1 429 ? 9.116 -14.789 -15.472 1.00 95.25 429 GLY A C 1
ATOM 3301 O O . GLY A 1 429 ? 10.286 -14.479 -15.660 1.00 95.25 429 GLY A O 1
ATOM 3302 N N . ALA A 1 430 ? 8.351 -14.198 -14.546 1.00 95.12 430 ALA A N 1
ATOM 3303 C CA . ALA A 1 430 ? 8.952 -13.432 -13.452 1.00 95.12 430 ALA A CA 1
ATOM 3304 C C . ALA A 1 430 ? 9.734 -14.375 -12.526 1.00 95.12 430 ALA A C 1
ATOM 3306 O O . ALA A 1 430 ? 9.307 -15.510 -12.293 1.00 95.12 430 ALA A O 1
ATOM 3307 N N . ASP A 1 431 ? 10.862 -13.902 -12.001 1.00 95.69 431 ASP A N 1
ATOM 3308 C CA . ASP A 1 431 ? 11.746 -14.706 -11.159 1.00 95.69 431 ASP A CA 1
ATOM 3309 C C . ASP A 1 431 ? 11.212 -14.851 -9.717 1.00 95.69 431 ASP A C 1
ATOM 3311 O O . ASP A 1 431 ? 10.574 -13.958 -9.156 1.00 95.69 431 ASP A O 1
ATOM 3315 N N . GLU A 1 432 ? 11.522 -15.989 -9.094 1.00 95.56 432 GLU A N 1
ATOM 3316 C CA . GLU A 1 432 ? 11.391 -16.219 -7.648 1.00 95.56 432 GLU A CA 1
ATOM 3317 C C . GLU A 1 432 ? 12.745 -15.926 -6.948 1.00 95.56 432 GLU A C 1
ATOM 3319 O O . GLU A 1 432 ? 13.798 -16.036 -7.587 1.00 95.56 432 GLU A O 1
ATOM 3324 N N . PRO A 1 433 ? 12.776 -15.593 -5.639 1.00 96.75 433 PRO A N 1
ATOM 3325 C CA . PRO A 1 433 ? 11.650 -15.506 -4.700 1.00 96.75 433 PRO A CA 1
ATOM 3326 C C . PRO A 1 433 ? 10.765 -14.272 -4.921 1.00 96.75 433 PRO A C 1
ATOM 3328 O O . PRO A 1 433 ? 11.228 -13.258 -5.432 1.00 96.75 433 PRO A O 1
ATOM 3331 N N . VAL A 1 434 ? 9.498 -14.342 -4.498 1.00 97.88 434 VAL A N 1
ATOM 3332 C CA . VAL A 1 434 ? 8.609 -13.170 -4.461 1.00 97.88 434 VAL A CA 1
ATOM 3333 C C . VAL A 1 434 ? 8.664 -12.557 -3.071 1.00 97.88 434 VAL A C 1
ATOM 3335 O O . VAL A 1 434 ? 7.997 -13.018 -2.144 1.00 97.88 434 VAL A O 1
ATOM 3338 N N . ASP A 1 435 ? 9.463 -11.512 -2.921 1.00 97.62 435 ASP A N 1
ATOM 3339 C CA . ASP A 1 435 ? 9.619 -10.804 -1.659 1.00 97.62 435 ASP A CA 1
ATOM 3340 C C . ASP A 1 435 ? 8.720 -9.575 -1.597 1.00 97.62 435 ASP A C 1
ATOM 3342 O O . ASP A 1 435 ? 8.395 -8.960 -2.606 1.00 97.62 435 ASP A O 1
ATOM 3346 N N . PHE A 1 436 ? 8.316 -9.172 -0.399 1.00 97.94 436 PHE A N 1
ATOM 3347 C CA . PHE A 1 436 ? 7.549 -7.949 -0.215 1.00 97.94 436 PHE A CA 1
ATOM 3348 C C . PHE A 1 436 ? 7.793 -7.297 1.141 1.00 97.94 436 PHE A C 1
ATOM 3350 O O . PHE A 1 436 ? 8.212 -7.934 2.114 1.00 97.94 436 PHE A O 1
ATOM 3357 N N . PHE A 1 437 ? 7.527 -5.994 1.207 1.00 97.75 437 PHE A N 1
ATOM 3358 C CA . PHE A 1 437 ? 7.649 -5.207 2.431 1.00 97.75 437 PHE A CA 1
ATOM 3359 C C . PHE A 1 437 ? 6.772 -3.951 2.400 1.00 97.75 437 PHE A C 1
ATOM 3361 O O . PHE A 1 437 ? 6.451 -3.409 1.340 1.00 97.75 437 PHE A O 1
ATOM 3368 N N . SER A 1 438 ? 6.436 -3.455 3.595 1.00 97.31 438 SER A N 1
ATOM 3369 C CA . SER A 1 438 ? 5.797 -2.142 3.753 1.00 97.31 438 SER A CA 1
ATOM 3370 C C . SER A 1 438 ? 6.830 -1.051 3.441 1.00 97.31 438 SER A C 1
ATOM 3372 O O . SER A 1 438 ? 7.904 -1.073 4.050 1.00 97.31 438 SER A O 1
ATOM 3374 N N . PRO A 1 439 ? 6.568 -0.089 2.544 1.00 96.56 439 PRO A N 1
ATOM 3375 C CA . PRO A 1 439 ? 7.512 0.988 2.283 1.00 96.56 439 PRO A CA 1
ATOM 3376 C C . PRO A 1 439 ? 7.517 2.034 3.407 1.00 96.56 439 PRO A C 1
ATOM 3378 O O . PRO A 1 439 ? 6.480 2.447 3.926 1.00 96.56 439 PRO A O 1
ATOM 3381 N N . ASN A 1 440 ? 8.707 2.510 3.744 1.00 94.81 440 ASN A N 1
ATOM 3382 C CA . ASN A 1 440 ? 8.972 3.703 4.525 1.00 94.81 440 ASN A CA 1
ATOM 3383 C C . ASN A 1 440 ? 9.360 4.848 3.577 1.00 94.81 440 ASN A C 1
ATOM 3385 O O . ASN A 1 440 ? 10.531 5.090 3.302 1.00 94.81 440 ASN A O 1
ATOM 3389 N N . TRP A 1 441 ? 8.363 5.590 3.100 1.00 92.62 441 TRP A N 1
ATOM 3390 C CA . TRP A 1 441 ? 8.566 6.802 2.293 1.00 92.62 441 TRP A CA 1
ATOM 3391 C C . TRP A 1 441 ? 9.057 8.011 3.127 1.00 92.62 441 TRP A C 1
ATOM 3393 O O . TRP A 1 441 ? 8.806 9.152 2.753 1.00 92.62 441 TRP A O 1
ATOM 3403 N N . GLY A 1 442 ? 9.603 7.757 4.323 1.00 82.75 442 GLY A N 1
ATOM 3404 C CA . GLY A 1 442 ? 9.844 8.665 5.453 1.00 82.75 442 GLY A CA 1
ATOM 3405 C C . GLY A 1 442 ? 11.103 9.503 5.388 1.00 82.75 442 GLY A C 1
ATOM 3406 O O . GLY A 1 442 ? 12.198 8.938 5.143 1.00 82.75 442 GLY A O 1
#

Sequence (442 aa):
MNTRTEKPQENTSQSVSHDIAQHARGGDPSLQFPDLHPGAIAQRRWQAMANSSTHAKQLKALRDLANQRSFSVTPPVQMEGEGVSPTQGPDPGPTENIEEKDIPNLPPEKRKEMAGNELLASINKLDGATEEALEAELARLKEKYGLSKTSVDISDPKNIKIELYASPALIIGGILLGVVLIVGIGVAGYFICKRVKYNRLIARLTGAGYTQGQAEALLPLHNNVDELIAWAPIILRQIGDGVAINAQLISNVRRQVGTADKIEELQQISGGTNLTWGQQNGPLTGTAMGRWILDNTNLEPNPVGGNMNCWEVVMFSAYKMGYLT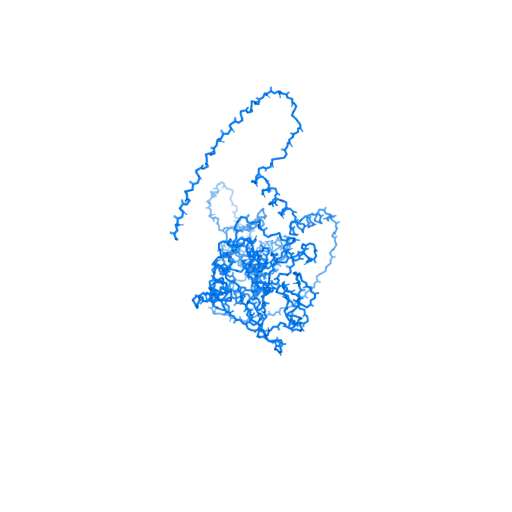WQDMHDAYARDIALQGGDVNGEGINNYFRARIRGGNVQRTFDRNDVHSPKPLKGDIVLFKDAEEHTALATGTEVANSPEVFSLWDRPNYDYLQRLTVDALLAAGADEPVDFFSPNWG

pLDDT: mean 76.74, std 21.56, range [28.81, 98.56]

Secondary structure (DSSP, 8-state):
--PPPPPPPP------------------TT--PPP--HHHHHHHHHHHHHHHSHHHHHHHHHHHHHTT---------------------S--S------GGGGGGS-HHHHHHHHHHHHHHHHTTTTT--HHHHHHHHHHHHHHTTEEEEEEE-S-TT--EEEEEE-----------------------SSHHHHHHHHHHHHHHHHTT--HHHHHHHTTT-S-HHHHHHTHHHHHHHHHTT--SSHHHHHHHHHHHHHHHHHHHHHHGGGGTSSEE---SSSGGGSHHHHHHH-TTSPPPPTTT-EE-HHHHHHHHHHHTTSS-HHHHHHHHHHHHHHHTT-TT---HHHHIIIIISTTPPPEEE-TT-TTS--PPTT-EEEESBTTTEEEEEEEEEETTEEEEEEEES-SS-SEEEEEEHHHHHHTTPPSPEEEE-----

Foldseek 3Di:
DDDDDDDDDDDDDDDDDDDDDDDDDDDDPDDDDQDPPPVSVVVVVVVVCVCPDPVVVVVVVVVVVVVPDDDDDDDDDDDDDDDDDDDDDDDDPDDPPDDLVCLQVDDFVVLVVVLLVVCLVCLVVCVVPDPVVNVVSVVVSCVSNVWPDWDWDCVDVQDTWTDTHHDRPPPCPDDDDDDDDPPDDDDPTHPRRVVSVLVVLLVLLVVLVDDSVLSVLQCVLDVDSVVSSVLSVVLVVVVVQVNDSDNLSVVLSCLLQQLLVQLVVLCPQVNFAAEFEFDPPDQLCRWLQSVCLVDVVRDDADSRHTYDHFVSSSVVSSVVVVLDPSVLVSLQSVLQVCVVVVNPPRQHNQNCCVCPFQVPFDKAWADPVDLPGDADAARKWKAQVTVVQHIWGFRRDDDPSFTWTFGQDCDDPHRTTDIDGPVRVVVRPRHDGTMIGRTDSD

Radius of gyration: 34.05 Å; chains: 1; bounding box: 105×77×94 Å